Protein AF-A0A944AD25-F1 (afdb_monomer_lite)

pLDDT: mean 87.29, std 12.28, range [40.47, 98.0]

Secondary structure (DSSP, 8-state):
-PPPHHHHHHHHHHHHHHHHHHHHHHHHHHHHSHHHHHHHHHH-----SHHHHHHHHHSSSHHHHHHHHHHHGGGGSHHHHHHHHHHHHHHHHHHHHHHTTTSTTHHHHHHHHHHHHHHHHHH-SSTHHHHHHHHHHHHHHHHHHHS-----------HHHHHHHHHHHHHHHHHHHHH-HHHHHHHHHHHHHHHHHTT-HHHHHHHS-HHHHHH-GGGHHHHHHHHHHTT-HHHHGGGS---SGGGGT-----SHHHHHHHHHHHHHTT-HHHHHHHHHHHHTTSTTS--HHHHHHHHHHHHHTT-HHHHHHHHHHHTTSTTTHHHHHHHHHHHHHHHHHHHHS--------GGGG---S-HHHHHHHHHHH-TT--HHHHHHHHHHHHHTT-HHHHHHHHHHHHTT--GGGS-HHHHHHHTT--

Radius of gyration: 27.48 Å; chains: 1; bounding box: 73×46×86 Å

Structure (mmCIF, N/CA/C/O backbone):
data_AF-A0A944AD25-F1
#
_entry.id   AF-A0A944AD25-F1
#
loop_
_atom_site.group_PDB
_atom_site.id
_atom_site.type_symbol
_atom_site.label_atom_id
_atom_site.label_alt_id
_atom_site.label_comp_id
_atom_site.label_asym_id
_atom_site.label_entity_id
_atom_site.label_seq_id
_atom_site.pdbx_PDB_ins_code
_atom_site.Cartn_x
_atom_site.Cartn_y
_atom_site.Cartn_z
_atom_site.occupancy
_atom_site.B_iso_or_equiv
_atom_site.auth_seq_id
_atom_site.auth_comp_id
_atom_site.auth_asym_id
_atom_site.auth_atom_id
_atom_site.pdbx_PDB_model_num
ATOM 1 N N . MET A 1 1 ? -38.728 -10.913 40.430 1.00 47.03 1 MET A N 1
ATOM 2 C CA . MET A 1 1 ? -39.162 -9.801 39.549 1.00 47.03 1 MET A CA 1
ATOM 3 C C . MET A 1 1 ? -38.620 -10.049 38.146 1.00 47.03 1 MET A C 1
ATOM 5 O O . MET A 1 1 ? -37.417 -9.946 37.949 1.00 47.03 1 MET A O 1
ATOM 9 N N . GLY A 1 2 ? -39.471 -10.463 37.203 1.00 52.91 2 GLY A N 1
ATOM 10 C CA . GLY A 1 2 ? -39.069 -10.683 35.809 1.00 52.91 2 GLY A CA 1
ATOM 11 C C . GLY A 1 2 ? -38.890 -9.356 35.071 1.00 52.91 2 GLY A C 1
ATOM 12 O O . GLY A 1 2 ? -39.699 -8.447 35.250 1.00 52.91 2 GLY A O 1
ATOM 13 N N . LYS A 1 3 ? -37.832 -9.233 34.259 1.00 64.44 3 LYS A N 1
ATOM 14 C CA . LYS A 1 3 ? -37.644 -8.075 33.369 1.00 64.44 3 LYS A CA 1
ATOM 15 C C . LYS A 1 3 ? -38.848 -7.948 32.441 1.00 64.44 3 LYS A C 1
ATOM 17 O O . LYS A 1 3 ? -39.295 -8.934 31.857 1.00 64.44 3 LYS A O 1
ATOM 22 N N . THR A 1 4 ? -39.346 -6.732 32.266 1.00 78.69 4 THR A N 1
ATOM 23 C CA . THR A 1 4 ? -40.435 -6.474 31.315 1.00 78.69 4 THR A CA 1
ATOM 24 C C . THR A 1 4 ? -39.954 -6.709 29.876 1.00 78.69 4 THR A C 1
ATOM 26 O O . THR A 1 4 ? -38.784 -6.493 29.557 1.00 78.69 4 THR A O 1
ATOM 29 N N . ARG A 1 5 ? -40.849 -7.111 28.957 1.00 77.12 5 ARG A N 1
ATOM 30 C CA . ARG A 1 5 ? -40.517 -7.350 27.531 1.00 77.12 5 ARG A CA 1
ATOM 31 C C . ARG A 1 5 ? -39.734 -6.185 26.899 1.00 77.12 5 ARG A C 1
ATOM 33 O O . ARG A 1 5 ? -38.805 -6.413 26.130 1.00 77.12 5 ARG A O 1
ATOM 40 N N . LYS A 1 6 ? -40.061 -4.940 27.271 1.00 73.75 6 LYS A N 1
ATOM 41 C CA . LYS A 1 6 ? -39.359 -3.724 26.819 1.00 73.75 6 LYS A CA 1
ATOM 42 C C . LYS A 1 6 ? -37.903 -3.659 27.300 1.00 73.75 6 LYS A C 1
ATOM 44 O O . LYS A 1 6 ? -37.032 -3.262 26.531 1.00 73.75 6 LYS A O 1
ATOM 49 N N . GLU A 1 7 ? -37.614 -4.075 28.531 1.00 74.19 7 GLU A N 1
ATOM 50 C CA . GLU A 1 7 ? -36.249 -4.106 29.077 1.00 74.19 7 GLU A CA 1
ATOM 51 C C . GLU A 1 7 ? -35.392 -5.196 28.431 1.00 74.19 7 GLU A C 1
ATOM 53 O O . GLU A 1 7 ? -34.200 -4.979 28.202 1.00 74.19 7 GLU A O 1
ATOM 58 N N . ILE A 1 8 ? -35.998 -6.341 28.098 1.00 79.88 8 ILE A N 1
ATOM 59 C CA . ILE A 1 8 ? -35.333 -7.425 27.364 1.00 79.88 8 ILE A CA 1
ATOM 60 C C . ILE A 1 8 ? -34.922 -6.924 25.976 1.00 79.88 8 ILE A C 1
ATOM 62 O O . ILE A 1 8 ? -33.738 -6.973 25.641 1.00 79.88 8 ILE A O 1
ATOM 66 N N . VAL A 1 9 ? -35.855 -6.339 25.217 1.00 81.12 9 VAL A N 1
ATOM 67 C CA . VAL A 1 9 ? -35.577 -5.773 23.885 1.00 81.12 9 VAL A CA 1
ATOM 68 C C . VAL A 1 9 ? -34.518 -4.671 23.961 1.00 81.12 9 VAL A C 1
ATOM 70 O O . VAL A 1 9 ? -33.541 -4.705 23.219 1.00 81.12 9 VAL A O 1
ATOM 73 N N . ALA A 1 10 ? -34.639 -3.731 24.903 1.00 76.12 10 ALA A N 1
ATOM 74 C CA . ALA A 1 10 ? -33.644 -2.674 25.075 1.00 76.12 10 ALA A CA 1
ATOM 75 C C . ALA A 1 10 ? -32.256 -3.226 25.444 1.00 76.12 10 ALA A C 1
ATOM 77 O O . ALA A 1 10 ? -31.242 -2.657 25.049 1.00 76.12 10 ALA A O 1
ATOM 78 N N . SER A 1 11 ? -32.174 -4.328 26.195 1.00 77.69 11 SER A N 1
ATOM 79 C CA . SER A 1 11 ? -30.894 -4.980 26.485 1.00 77.69 11 SER A CA 1
ATOM 80 C C . SER A 1 11 ? -30.285 -5.663 25.258 1.00 77.69 11 SER A C 1
ATOM 82 O O . SER A 1 11 ? -29.087 -5.501 25.032 1.00 77.69 11 SER A O 1
ATOM 84 N N . ALA A 1 12 ? -31.106 -6.321 24.437 1.00 83.69 12 ALA A N 1
ATOM 85 C CA . ALA A 1 12 ? -30.675 -6.961 23.199 1.00 83.69 12 ALA A CA 1
ATOM 86 C C . ALA A 1 12 ? -30.168 -5.933 22.175 1.00 83.69 12 ALA A C 1
ATOM 88 O O . ALA A 1 12 ? -29.076 -6.091 21.638 1.00 83.69 12 ALA A O 1
ATOM 89 N N . VAL A 1 13 ? -30.897 -4.826 21.984 1.00 84.44 13 VAL A N 1
ATOM 90 C CA . VAL A 1 13 ? -30.489 -3.736 21.079 1.00 84.44 13 VAL A CA 1
ATOM 91 C C . VAL A 1 13 ? -29.129 -3.167 21.479 1.00 84.44 13 VAL A C 1
ATOM 93 O O . VAL A 1 13 ? -28.262 -2.985 20.632 1.00 84.44 13 VAL A O 1
ATOM 96 N N . ARG A 1 14 ? -28.887 -2.948 22.778 1.00 82.00 14 ARG A N 1
ATOM 97 C CA . ARG A 1 14 ? -27.585 -2.454 23.255 1.00 82.00 14 ARG A CA 1
ATOM 98 C C . ARG A 1 14 ? -26.448 -3.449 23.023 1.00 82.00 14 ARG A C 1
ATOM 100 O O . ARG A 1 14 ? -25.337 -3.019 22.734 1.00 82.00 14 ARG A O 1
ATOM 107 N N . ALA A 1 15 ? -26.716 -4.747 23.150 1.00 86.44 15 ALA A N 1
ATOM 108 C CA . ALA A 1 15 ? -25.734 -5.793 22.875 1.00 86.44 15 ALA A CA 1
ATOM 109 C C . ALA A 1 15 ? -25.417 -5.927 21.373 1.00 86.44 15 ALA A C 1
ATOM 111 O O . ALA A 1 15 ? -24.318 -6.346 21.022 1.00 86.44 15 ALA A O 1
ATOM 112 N N . ALA A 1 16 ? -26.341 -5.521 20.496 1.00 91.38 16 ALA A N 1
ATOM 113 C CA . ALA A 1 16 ? -26.161 -5.537 19.046 1.00 91.38 16 ALA A CA 1
ATOM 114 C C . ALA A 1 16 ? -25.359 -4.338 18.495 1.00 91.38 16 ALA A C 1
ATOM 116 O O . ALA A 1 16 ? -24.891 -4.397 17.361 1.00 91.38 16 ALA A O 1
ATOM 117 N N . VAL A 1 17 ? -25.149 -3.267 19.276 1.00 93.12 17 VAL A N 1
ATOM 118 C CA . VAL A 1 17 ? -24.411 -2.077 18.804 1.00 93.12 17 VAL A CA 1
ATOM 119 C C . VAL A 1 17 ? -22.947 -2.390 18.446 1.00 93.12 17 VAL A C 1
ATOM 121 O O . VAL A 1 17 ? -22.549 -2.060 17.332 1.00 93.12 17 VAL A O 1
ATOM 124 N N . PRO A 1 18 ? -22.130 -3.049 19.298 1.00 95.56 18 PRO A N 1
ATOM 125 C CA . PRO A 1 18 ? -20.747 -3.371 18.941 1.00 95.56 18 PRO A CA 1
ATOM 126 C C . PRO A 1 18 ? -20.589 -4.214 17.663 1.00 95.56 18 PRO A C 1
ATOM 128 O O . PRO A 1 18 ? -19.790 -3.815 16.819 1.00 95.56 18 PRO A O 1
ATOM 131 N N . PRO A 1 19 ? -21.319 -5.331 17.448 1.00 96.75 19 PRO A N 1
ATOM 132 C CA . PRO A 1 19 ? -21.188 -6.080 16.198 1.00 96.75 19 PRO A CA 1
ATOM 133 C C . PRO A 1 19 ? -21.673 -5.286 14.977 1.00 96.75 19 PRO A C 1
ATOM 135 O O . PRO A 1 19 ? -21.084 -5.425 13.909 1.00 96.75 19 PRO A O 1
ATOM 138 N N . ALA A 1 20 ? -22.673 -4.407 15.120 1.00 96.12 20 ALA A N 1
ATOM 139 C CA . ALA A 1 20 ? -23.079 -3.509 14.038 1.00 96.12 20 ALA A CA 1
ATOM 140 C C . ALA A 1 20 ? -21.976 -2.493 13.680 1.00 96.12 20 ALA A C 1
ATOM 142 O O . ALA A 1 20 ? -21.704 -2.284 12.500 1.00 96.12 20 ALA A O 1
ATOM 143 N N . ILE A 1 21 ? -21.290 -1.924 14.681 1.00 97.00 21 ILE A N 1
ATOM 144 C CA . ILE A 1 21 ? -20.108 -1.071 14.472 1.00 97.00 21 ILE A CA 1
ATOM 145 C C . ILE A 1 21 ? -19.029 -1.840 13.704 1.00 97.00 21 ILE A C 1
ATOM 147 O O . ILE A 1 21 ? -18.525 -1.336 12.703 1.00 97.00 21 ILE A O 1
ATOM 151 N N . VAL A 1 22 ? -18.706 -3.067 14.134 1.00 98.00 22 VAL A N 1
ATOM 152 C CA . VAL A 1 22 ? -17.715 -3.910 13.446 1.00 98.00 22 VAL A CA 1
ATOM 153 C C . VAL A 1 22 ? -18.109 -4.116 11.986 1.00 98.00 22 VAL A C 1
ATOM 155 O O . VAL A 1 22 ? -17.265 -3.928 11.121 1.00 98.00 22 VAL A O 1
ATOM 158 N N . ALA A 1 23 ? -19.370 -4.449 11.701 1.00 97.75 23 ALA A N 1
ATOM 159 C CA . ALA A 1 23 ? -19.839 -4.694 10.339 1.00 97.75 23 ALA A CA 1
ATOM 160 C C . ALA A 1 23 ? -19.738 -3.451 9.435 1.00 97.75 23 ALA A C 1
ATOM 162 O O . ALA A 1 23 ? -19.248 -3.559 8.311 1.00 97.75 23 ALA A O 1
ATOM 163 N N . ILE A 1 24 ? -20.148 -2.274 9.928 1.00 96.88 24 ILE A N 1
ATOM 164 C CA . ILE A 1 24 ? -20.075 -1.012 9.171 1.00 96.88 24 ILE A CA 1
ATOM 165 C C . ILE A 1 24 ? -18.616 -0.643 8.889 1.00 96.88 24 ILE A C 1
ATOM 167 O O . ILE A 1 24 ? -18.249 -0.396 7.739 1.00 96.88 24 ILE A O 1
ATOM 171 N N . VAL A 1 25 ? -17.775 -0.642 9.930 1.00 97.38 25 VAL A N 1
ATOM 172 C CA . VAL A 1 25 ? -16.350 -0.306 9.810 1.00 97.38 25 VAL A CA 1
ATOM 173 C C . VAL A 1 25 ? -15.643 -1.292 8.887 1.00 97.38 25 VAL A C 1
ATOM 175 O O . VAL A 1 25 ? -14.870 -0.869 8.030 1.00 97.38 25 VAL A O 1
ATOM 178 N N . TRP A 1 26 ? -15.929 -2.588 9.025 1.00 97.50 26 TRP A N 1
ATOM 179 C CA . TRP A 1 26 ? -15.372 -3.637 8.179 1.00 97.50 26 TRP A CA 1
ATOM 180 C C . TRP A 1 26 ? -15.710 -3.407 6.707 1.00 97.50 26 TRP A C 1
ATOM 182 O O . TRP A 1 26 ? -14.799 -3.351 5.887 1.00 97.50 26 TRP A O 1
ATOM 192 N N . TYR A 1 27 ? -16.991 -3.212 6.380 1.00 96.62 27 TYR A N 1
ATOM 193 C CA . TYR A 1 27 ? -17.438 -3.022 5.001 1.00 96.62 27 TYR A CA 1
ATOM 194 C C . TYR A 1 27 ? -16.786 -1.793 4.357 1.00 96.62 27 TYR A C 1
ATOM 196 O O . TYR A 1 27 ? -16.184 -1.887 3.288 1.00 96.62 27 TYR A O 1
ATOM 204 N N . VAL A 1 28 ? -16.844 -0.644 5.032 1.00 95.94 28 VAL A N 1
ATOM 205 C CA . VAL A 1 28 ? -16.303 0.609 4.491 1.00 95.94 28 VAL A CA 1
ATOM 206 C C . VAL A 1 28 ? -14.781 0.541 4.376 1.00 95.94 28 VAL A C 1
ATOM 208 O O . VAL A 1 28 ? -14.239 0.885 3.333 1.00 95.94 28 VAL A O 1
ATOM 211 N N . THR A 1 29 ? -14.077 0.036 5.391 1.00 95.50 29 THR A N 1
ATOM 212 C CA . THR A 1 29 ? -12.608 -0.077 5.347 1.00 95.50 29 THR A CA 1
ATOM 213 C C . THR A 1 29 ? -12.161 -1.061 4.261 1.00 95.50 29 THR A C 1
ATOM 215 O O . THR A 1 29 ? -11.197 -0.792 3.554 1.00 95.50 29 THR A O 1
ATOM 218 N N . LEU A 1 30 ? -12.874 -2.176 4.076 1.00 95.94 30 LEU A N 1
ATOM 219 C CA . LEU A 1 30 ? -12.545 -3.172 3.056 1.00 95.94 30 LEU A CA 1
ATOM 220 C C . LEU A 1 30 ? -12.693 -2.633 1.628 1.00 95.94 30 LEU A C 1
ATOM 222 O O . LEU A 1 30 ? -11.895 -2.992 0.765 1.00 95.94 30 LEU A O 1
ATOM 226 N N . HIS A 1 31 ? -13.713 -1.814 1.368 1.00 93.50 31 HIS A N 1
ATOM 227 C CA . HIS A 1 31 ? -14.005 -1.325 0.019 1.00 93.50 31 HIS A CA 1
ATOM 228 C C . HIS A 1 31 ? -13.359 0.024 -0.307 1.00 93.50 31 HIS A C 1
ATOM 230 O O . HIS A 1 31 ? -13.052 0.264 -1.470 1.00 93.50 31 HIS A O 1
ATOM 236 N N . ILE A 1 32 ? -13.145 0.882 0.693 1.00 93.81 32 ILE A N 1
ATOM 237 C CA . ILE A 1 32 ? -12.632 2.248 0.502 1.00 93.81 32 ILE A CA 1
ATOM 238 C C . ILE A 1 32 ? -11.148 2.370 0.870 1.00 93.81 32 ILE A C 1
ATOM 240 O O . ILE A 1 32 ? -10.471 3.229 0.328 1.00 93.81 32 ILE A O 1
ATOM 244 N N . LEU A 1 33 ? -10.629 1.533 1.776 1.00 94.69 33 LEU A N 1
ATOM 245 C CA . LEU A 1 33 ? -9.265 1.641 2.327 1.00 94.69 33 LEU A CA 1
ATOM 246 C C . LEU A 1 33 ? -8.439 0.365 2.119 1.00 94.69 33 LEU A C 1
ATOM 248 O O . LEU A 1 33 ? -7.546 0.037 2.905 1.00 94.69 33 LEU A O 1
ATOM 252 N N . ARG A 1 34 ? -8.755 -0.393 1.069 1.00 95.81 34 ARG A N 1
ATOM 253 C CA . ARG A 1 34 ? -8.136 -1.685 0.762 1.00 95.81 34 ARG A CA 1
ATOM 254 C C . ARG A 1 34 ? -6.621 -1.578 0.593 1.00 95.81 34 ARG A C 1
ATOM 256 O O . ARG A 1 34 ? -5.881 -2.359 1.190 1.00 95.81 34 ARG A O 1
ATOM 263 N N . TYR A 1 35 ? -6.163 -0.659 -0.247 1.00 95.81 35 TYR A N 1
ATOM 264 C CA . TYR A 1 35 ? -4.758 -0.448 -0.570 1.00 95.81 35 TYR A CA 1
ATOM 265 C C . TYR A 1 35 ? -4.024 0.269 0.556 1.00 95.81 35 TYR A C 1
ATOM 267 O O . TYR A 1 35 ? -2.855 -0.027 0.788 1.00 95.81 35 TYR A O 1
ATOM 275 N N . THR A 1 36 ? -4.713 1.105 1.334 1.00 95.69 36 THR A N 1
ATOM 276 C CA . THR A 1 36 ? -4.184 1.634 2.596 1.00 95.69 36 THR A CA 1
ATOM 277 C C . THR A 1 36 ? -3.766 0.511 3.550 1.00 95.69 36 THR A C 1
ATOM 279 O O . THR A 1 36 ? -2.651 0.547 4.070 1.00 95.69 36 THR A O 1
ATOM 282 N N . LEU A 1 37 ? -4.591 -0.529 3.729 1.00 95.88 37 LEU A N 1
ATOM 283 C CA . LEU A 1 37 ? -4.225 -1.687 4.558 1.00 95.88 37 LEU A CA 1
ATOM 284 C C . LEU A 1 37 ? -3.000 -2.429 3.996 1.00 95.88 37 LEU A C 1
ATOM 286 O O . LEU A 1 37 ? -2.062 -2.726 4.737 1.00 95.88 37 LEU A O 1
ATOM 290 N N . LEU A 1 38 ? -2.979 -2.689 2.685 1.00 95.31 38 LEU A N 1
ATOM 291 C CA . LEU A 1 38 ? -1.867 -3.386 2.023 1.00 95.31 38 LEU A CA 1
ATOM 292 C C . LEU A 1 38 ? -0.545 -2.613 2.141 1.00 95.31 38 LEU A C 1
ATOM 294 O O . LEU A 1 38 ? 0.505 -3.203 2.388 1.00 95.31 38 LEU A O 1
ATOM 298 N N . MET A 1 39 ? -0.599 -1.290 2.009 1.00 94.06 39 MET A N 1
ATOM 299 C CA . MET A 1 39 ? 0.564 -0.416 2.147 1.00 94.06 39 MET A CA 1
ATOM 300 C C . MET A 1 39 ? 1.093 -0.368 3.569 1.00 94.06 39 MET A C 1
ATOM 302 O O . MET A 1 39 ? 2.307 -0.382 3.772 1.00 94.06 39 MET A O 1
ATOM 306 N N . GLN A 1 40 ? 0.197 -0.331 4.555 1.00 94.12 40 GLN A N 1
ATOM 307 C CA . GLN A 1 40 ? 0.582 -0.403 5.960 1.00 94.12 40 GLN A CA 1
ATOM 308 C C . GLN A 1 40 ? 1.283 -1.729 6.277 1.00 94.12 40 GLN A C 1
ATOM 310 O O . GLN A 1 40 ? 2.289 -1.714 6.980 1.00 94.12 40 GLN A O 1
ATOM 315 N N . GLU A 1 41 ? 0.823 -2.854 5.714 1.00 95.00 41 GLU A N 1
ATOM 316 C CA . GLU A 1 41 ? 1.534 -4.134 5.846 1.00 95.00 41 GLU A CA 1
ATOM 317 C C . GLU A 1 41 ? 2.923 -4.094 5.216 1.00 95.00 41 GLU A C 1
ATOM 319 O O . GLU A 1 41 ? 3.892 -4.511 5.846 1.00 95.00 41 GLU A O 1
ATOM 324 N N . GLN A 1 42 ? 3.044 -3.547 4.009 1.00 93.19 42 GLN A N 1
ATOM 325 C CA . GLN A 1 42 ? 4.323 -3.497 3.305 1.00 93.19 42 GLN A CA 1
ATOM 326 C C . GLN A 1 42 ? 5.369 -2.631 4.014 1.00 93.19 42 GLN A C 1
ATOM 328 O O . GLN A 1 42 ? 6.555 -2.956 3.958 1.00 93.19 42 GLN A O 1
ATOM 333 N N . LYS A 1 43 ? 4.938 -1.544 4.657 1.00 92.62 43 LYS A N 1
ATOM 334 C CA . LYS A 1 43 ? 5.811 -0.620 5.397 1.00 92.62 43 LYS A CA 1
ATOM 335 C C . LYS A 1 43 ? 6.073 -1.067 6.836 1.00 92.62 43 LYS A C 1
ATOM 337 O O . LYS A 1 43 ? 7.016 -0.587 7.454 1.00 92.62 43 LYS A O 1
ATOM 342 N N . GLY A 1 44 ? 5.243 -1.954 7.380 1.00 92.81 44 GLY A N 1
ATOM 343 C CA . GLY A 1 44 ? 5.418 -2.493 8.723 1.00 92.81 44 GLY A CA 1
ATOM 344 C C . GLY A 1 44 ? 6.450 -3.613 8.792 1.00 92.81 44 GLY A C 1
ATOM 345 O O . GLY A 1 44 ? 6.828 -4.211 7.781 1.00 92.81 44 GLY A O 1
ATOM 346 N N . LEU A 1 45 ? 6.869 -3.924 10.016 1.00 94.44 45 LEU A N 1
ATOM 347 C CA . LEU A 1 45 ? 7.760 -5.035 10.317 1.00 94.44 45 LEU A CA 1
ATOM 348 C C . LEU A 1 45 ? 7.363 -5.667 11.649 1.00 94.44 45 LEU A C 1
ATOM 350 O O . LEU A 1 45 ? 7.234 -4.977 12.649 1.00 94.44 45 LEU A O 1
ATOM 354 N N . PHE A 1 46 ? 7.222 -6.989 11.661 1.00 95.44 46 PHE A N 1
ATOM 355 C CA . PHE A 1 46 ? 7.117 -7.772 12.888 1.00 95.44 46 PHE A CA 1
ATOM 356 C C . PHE A 1 46 ? 7.901 -9.065 12.712 1.00 95.44 46 PHE A C 1
ATOM 358 O O . PHE A 1 46 ? 7.598 -9.845 11.802 1.00 95.44 46 PHE A O 1
ATOM 365 N N . LEU A 1 47 ? 8.886 -9.305 13.574 1.00 95.75 47 LEU A N 1
ATOM 366 C CA . LEU A 1 47 ? 9.735 -10.492 13.524 1.00 95.75 47 LEU A CA 1
ATOM 367 C C . LEU A 1 47 ? 9.700 -11.211 14.870 1.00 95.75 47 LEU A C 1
ATOM 369 O O . LEU A 1 47 ? 9.877 -10.604 15.921 1.00 95.75 47 LEU A O 1
ATOM 373 N N . MET A 1 48 ? 9.524 -12.531 14.853 1.00 95.00 48 MET A N 1
ATOM 374 C CA . MET A 1 48 ? 9.666 -13.358 16.053 1.00 95.00 48 MET A CA 1
ATOM 375 C C . MET A 1 48 ? 11.150 -13.645 16.333 1.00 95.00 48 MET A C 1
ATOM 377 O O . MET A 1 48 ? 11.592 -14.794 16.279 1.00 95.00 48 MET A O 1
ATOM 381 N N . THR A 1 49 ? 11.934 -12.593 16.580 1.00 95.12 49 THR A N 1
ATOM 382 C CA . THR A 1 49 ? 13.371 -12.670 16.890 1.00 95.12 49 THR A CA 1
ATOM 383 C C . THR A 1 49 ? 13.711 -11.860 18.131 1.00 95.12 49 THR A C 1
ATOM 385 O O . THR A 1 49 ? 13.145 -10.797 18.373 1.00 95.12 49 THR A O 1
ATOM 388 N N . THR A 1 50 ? 14.671 -12.350 18.916 1.00 94.69 50 THR A N 1
ATOM 389 C CA . THR A 1 50 ? 15.128 -11.681 20.142 1.00 94.69 50 THR A CA 1
ATOM 390 C C . THR A 1 50 ? 15.661 -10.274 19.871 1.00 94.69 50 THR A C 1
ATOM 392 O O . THR A 1 50 ? 15.407 -9.375 20.668 1.00 94.69 50 THR A O 1
ATOM 395 N N . ASP A 1 51 ? 16.351 -10.071 18.746 1.00 93.12 51 ASP A N 1
ATOM 396 C CA . ASP A 1 51 ? 16.912 -8.767 18.377 1.00 93.12 51 ASP A CA 1
ATOM 397 C C . ASP A 1 51 ? 15.817 -7.733 18.100 1.00 93.12 51 ASP A C 1
ATOM 399 O O . ASP A 1 51 ? 15.877 -6.633 18.643 1.00 93.12 51 ASP A O 1
ATOM 403 N N . TYR A 1 52 ? 14.762 -8.118 17.371 1.00 94.31 52 TYR A N 1
ATOM 404 C CA . TYR A 1 52 ? 13.606 -7.251 17.129 1.00 94.31 52 TYR A CA 1
ATOM 405 C C . TYR A 1 52 ? 12.905 -6.876 18.438 1.00 94.31 52 TYR A C 1
ATOM 407 O O . TYR A 1 52 ? 12.612 -5.707 18.676 1.00 94.31 52 TYR A O 1
ATOM 415 N N . PHE A 1 53 ? 12.679 -7.843 19.337 1.00 95.00 53 PHE A N 1
ATOM 416 C CA . PHE A 1 53 ? 12.111 -7.523 20.648 1.00 95.00 53 PHE A CA 1
ATOM 417 C C . PHE A 1 53 ? 13.019 -6.564 21.426 1.00 95.00 53 PHE A C 1
ATOM 419 O O . PHE A 1 53 ? 12.523 -5.589 21.980 1.00 95.00 53 PHE A O 1
ATOM 426 N N . ARG A 1 54 ? 14.339 -6.790 21.454 1.00 94.69 54 ARG A N 1
ATOM 427 C CA . ARG A 1 54 ? 15.286 -5.906 22.152 1.00 94.69 54 ARG A CA 1
ATOM 428 C C . ARG A 1 54 ? 15.226 -4.474 21.615 1.00 94.69 54 ARG A C 1
ATOM 430 O O . ARG A 1 54 ? 15.199 -3.543 22.415 1.00 94.69 54 ARG A O 1
ATOM 437 N N . GLU A 1 55 ? 15.170 -4.311 20.298 1.00 92.38 55 GLU A N 1
ATOM 438 C CA . GLU A 1 55 ? 15.019 -3.011 19.644 1.00 92.38 55 GLU A CA 1
ATOM 439 C C . GLU A 1 55 ? 13.700 -2.334 20.041 1.00 92.38 55 GLU A C 1
ATOM 441 O O . GLU A 1 55 ? 13.713 -1.221 20.567 1.00 92.38 55 GLU A O 1
ATOM 446 N N . VAL A 1 56 ? 12.566 -3.032 19.923 1.00 93.38 56 VAL A N 1
ATOM 447 C CA . VAL A 1 56 ? 11.250 -2.489 20.302 1.00 93.38 56 VAL A CA 1
ATOM 448 C C . VAL A 1 56 ? 11.201 -2.097 21.783 1.00 93.38 56 VAL A C 1
ATOM 450 O O . VAL A 1 56 ? 10.689 -1.027 22.113 1.00 93.38 56 VAL A O 1
ATOM 453 N N . PHE A 1 57 ? 11.764 -2.919 22.678 1.00 94.50 57 PHE A N 1
ATOM 454 C CA . PHE A 1 57 ? 11.820 -2.645 24.120 1.00 94.50 57 PHE A CA 1
ATOM 455 C C . PHE A 1 57 ? 12.766 -1.501 24.511 1.00 94.50 57 PHE A C 1
ATOM 457 O O . PHE A 1 57 ? 12.638 -0.979 25.617 1.00 94.50 57 PHE A O 1
ATOM 464 N N . SER A 1 58 ? 13.669 -1.082 23.621 1.00 93.06 58 SER A N 1
ATOM 465 C CA . SER A 1 58 ? 14.519 0.098 23.832 1.00 93.06 58 SER A CA 1
ATOM 466 C C . SER A 1 58 ? 13.818 1.430 23.518 1.00 93.06 58 SER A C 1
ATOM 468 O O . SER A 1 58 ? 14.295 2.488 23.926 1.00 93.06 58 SER A O 1
ATOM 470 N N . GLY A 1 59 ? 12.677 1.390 22.820 1.00 90.06 59 GLY A N 1
ATOM 471 C CA . GLY A 1 59 ? 11.892 2.570 22.454 1.00 90.06 59 GLY A CA 1
ATOM 472 C C . GLY A 1 59 ? 10.962 3.089 23.561 1.00 90.06 59 GLY A C 1
ATOM 473 O O . GLY A 1 59 ? 10.769 2.466 24.602 1.00 90.06 59 GLY A O 1
ATOM 474 N N . SER A 1 60 ? 10.325 4.243 23.322 1.00 86.69 60 SER A N 1
ATOM 475 C CA . SER A 1 60 ? 9.495 4.937 24.328 1.00 86.69 60 SER A CA 1
ATOM 476 C C . SER A 1 60 ? 8.151 4.264 24.644 1.00 86.69 60 SER A C 1
ATOM 478 O O . SER A 1 60 ? 7.633 4.436 25.744 1.00 86.69 60 SER A O 1
ATOM 480 N N . TRP A 1 61 ? 7.571 3.513 23.701 1.00 87.31 61 TRP A N 1
ATOM 481 C CA . TRP A 1 61 ? 6.252 2.879 23.855 1.00 87.31 61 TRP A CA 1
ATOM 482 C C . TRP A 1 61 ? 6.268 1.409 23.406 1.00 87.31 61 TRP A C 1
ATOM 484 O O . TRP A 1 61 ? 5.593 1.026 22.451 1.00 87.31 61 TRP A O 1
ATOM 494 N N . PRO A 1 62 ? 7.042 0.550 24.086 1.00 92.19 62 PRO A N 1
ATOM 495 C CA . PRO A 1 62 ? 7.394 -0.765 23.558 1.00 92.19 62 PRO A CA 1
ATOM 496 C C . PRO A 1 62 ? 6.184 -1.691 23.402 1.00 92.19 62 PRO A C 1
ATOM 498 O O . PRO A 1 62 ? 6.058 -2.405 22.412 1.00 92.19 62 PRO A O 1
ATOM 501 N N . VAL A 1 63 ? 5.238 -1.640 24.346 1.00 92.06 63 VAL A N 1
ATOM 502 C CA . VAL A 1 63 ? 4.045 -2.498 24.323 1.00 92.06 63 VAL A CA 1
ATOM 503 C C . VAL A 1 63 ? 3.079 -2.098 23.204 1.00 92.06 63 VAL A C 1
ATOM 505 O O . VAL A 1 63 ? 2.540 -2.977 22.532 1.00 92.06 63 VAL A O 1
ATOM 508 N N . THR A 1 64 ? 2.853 -0.799 22.969 1.00 92.31 64 THR A N 1
ATOM 509 C CA . THR A 1 64 ? 1.948 -0.355 21.891 1.00 92.31 64 THR A CA 1
ATOM 510 C C . THR A 1 64 ? 2.539 -0.647 20.526 1.00 92.31 64 THR A C 1
ATOM 512 O O . THR A 1 64 ? 1.811 -1.154 19.676 1.00 92.31 64 THR A O 1
ATOM 515 N N . THR A 1 65 ? 3.839 -0.393 20.342 1.00 92.81 65 THR A N 1
ATOM 516 C CA . THR A 1 65 ? 4.562 -0.710 19.105 1.00 92.81 65 THR A CA 1
ATOM 517 C C . THR A 1 65 ? 4.517 -2.204 18.822 1.00 92.81 65 THR A C 1
ATOM 519 O O . THR A 1 65 ? 4.156 -2.614 17.724 1.00 92.81 65 THR A O 1
ATOM 522 N N . LEU A 1 66 ? 4.772 -3.040 19.832 1.00 94.56 66 LEU A N 1
ATOM 523 C CA . LEU A 1 66 ? 4.737 -4.486 19.653 1.00 94.56 66 LEU A CA 1
ATOM 524 C C . LEU A 1 66 ? 3.348 -4.988 19.237 1.00 94.56 66 LEU A C 1
ATOM 526 O O . LEU A 1 66 ? 3.228 -5.817 18.335 1.00 94.56 66 LEU A O 1
ATOM 530 N N . ILE A 1 67 ? 2.290 -4.481 19.880 1.00 94.06 67 ILE A N 1
ATOM 531 C CA . ILE A 1 67 ? 0.910 -4.840 19.533 1.00 94.06 67 ILE A CA 1
ATOM 532 C C . ILE A 1 67 ? 0.568 -4.336 18.128 1.00 94.06 67 ILE A C 1
ATOM 534 O O . ILE A 1 67 ? -0.030 -5.083 17.356 1.00 94.06 67 ILE A O 1
ATOM 538 N N . SER A 1 68 ? 0.928 -3.098 17.776 1.00 93.50 68 SER A N 1
ATOM 539 C CA . SER A 1 68 ? 0.628 -2.563 16.447 1.00 93.50 68 SER A CA 1
ATOM 540 C C . SER A 1 68 ? 1.337 -3.342 15.352 1.00 93.50 68 SER A C 1
ATOM 542 O O . SER A 1 68 ? 0.681 -3.755 14.401 1.00 93.50 68 SER A O 1
ATOM 544 N N . ASP A 1 69 ? 2.628 -3.615 15.513 1.00 93.75 69 ASP A N 1
ATOM 545 C CA . ASP A 1 69 ? 3.432 -4.337 14.529 1.00 93.75 69 ASP A CA 1
ATOM 546 C C . ASP A 1 69 ? 2.931 -5.779 14.370 1.00 93.75 69 ASP A C 1
ATOM 548 O O . ASP A 1 69 ? 2.762 -6.275 13.251 1.00 93.75 69 ASP A O 1
ATOM 552 N N . PHE A 1 70 ? 2.563 -6.427 15.482 1.00 94.81 70 PHE A N 1
ATOM 553 C CA . PHE A 1 70 ? 1.907 -7.731 15.442 1.00 94.81 70 PHE A CA 1
ATOM 554 C C . PHE A 1 70 ? 0.575 -7.691 14.681 1.00 94.81 70 PHE A C 1
A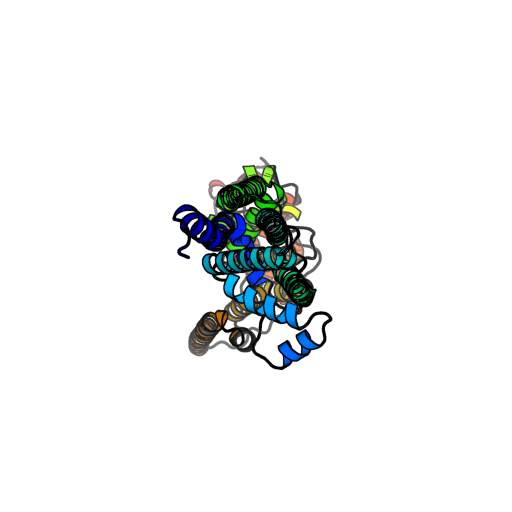TOM 556 O O . PHE A 1 70 ? 0.268 -8.635 13.959 1.00 94.81 70 PHE A O 1
ATOM 563 N N . LEU A 1 71 ? -0.236 -6.638 14.818 1.00 94.69 71 LEU A N 1
ATOM 564 C CA . LEU A 1 71 ? -1.518 -6.527 14.111 1.00 94.69 71 LEU A CA 1
ATOM 565 C C . LEU A 1 71 ? -1.343 -6.206 12.618 1.00 94.69 71 LEU A C 1
ATOM 567 O O . LEU A 1 71 ? -2.108 -6.713 11.794 1.00 94.69 71 LEU A O 1
ATOM 571 N N . VAL A 1 72 ? -0.325 -5.420 12.258 1.00 94.00 72 VAL A N 1
ATOM 572 C CA . VAL A 1 72 ? -0.032 -5.013 10.872 1.00 94.00 72 VAL A CA 1
ATOM 573 C C . VAL A 1 72 ? 0.176 -6.211 9.948 1.00 94.00 72 VAL A C 1
ATOM 575 O O . VAL A 1 72 ? -0.298 -6.191 8.816 1.00 94.00 72 VAL A O 1
ATOM 578 N N . GLN A 1 73 ? 0.820 -7.290 10.407 1.00 93.56 73 GLN A N 1
ATOM 579 C CA . GLN A 1 73 ? 1.104 -8.453 9.546 1.00 93.56 73 GLN A CA 1
ATOM 580 C C . GLN A 1 73 ? -0.169 -9.082 8.933 1.00 93.56 73 GLN A C 1
ATOM 582 O O . GLN A 1 73 ? -0.133 -9.696 7.863 1.00 93.56 73 GLN A O 1
ATOM 587 N N . PHE A 1 74 ? -1.316 -8.927 9.605 1.00 95.12 74 PHE A N 1
ATOM 588 C CA . PHE A 1 74 ? -2.607 -9.450 9.160 1.00 95.12 74 PHE A CA 1
ATOM 589 C C . PHE A 1 74 ? -3.245 -8.598 8.054 1.00 95.12 74 PHE A C 1
ATOM 591 O O . PHE A 1 74 ? -4.163 -9.068 7.381 1.00 95.12 74 PHE A O 1
ATOM 598 N N . TYR A 1 75 ? -2.759 -7.371 7.836 1.00 95.19 75 TYR A N 1
ATOM 599 C CA . TYR A 1 75 ? -3.291 -6.445 6.832 1.00 95.19 75 TYR A CA 1
ATOM 600 C C . TYR A 1 75 ? -2.915 -6.867 5.403 1.00 95.19 75 TYR A C 1
ATOM 602 O O . TYR A 1 75 ? -3.551 -6.425 4.449 1.00 95.19 75 TYR A O 1
ATOM 610 N N . SER A 1 76 ? -1.986 -7.824 5.261 1.00 93.31 76 SER A N 1
ATOM 611 C CA . SER A 1 76 ? -1.722 -8.562 4.015 1.00 93.31 76 SER A CA 1
ATOM 612 C C . SER A 1 76 ? -2.997 -9.155 3.400 1.00 93.31 76 SER A C 1
ATOM 614 O O . SER A 1 76 ? -3.099 -9.288 2.182 1.00 93.31 76 SER A O 1
ATOM 616 N N . LYS A 1 77 ? -3.998 -9.481 4.233 1.00 95.25 77 LYS A N 1
ATOM 617 C CA . LYS A 1 77 ? -5.358 -9.831 3.813 1.00 95.25 77 LYS A CA 1
ATOM 618 C C . LYS A 1 77 ? -6.308 -8.679 4.168 1.00 95.25 77 LYS A C 1
ATOM 620 O O . LYS A 1 77 ? -6.688 -8.565 5.337 1.00 95.25 77 LYS A O 1
ATOM 625 N N . PRO A 1 78 ? -6.774 -7.875 3.192 1.00 95.25 78 PRO A N 1
ATOM 626 C CA . PRO A 1 78 ? -7.584 -6.685 3.474 1.00 95.25 78 PRO A CA 1
ATOM 627 C C . PRO A 1 78 ? -8.854 -6.957 4.286 1.00 95.25 78 PRO A C 1
ATOM 629 O O . PRO A 1 78 ? -9.215 -6.168 5.154 1.00 95.25 78 PRO A O 1
ATOM 632 N N . SER A 1 79 ? -9.509 -8.104 4.074 1.00 96.38 79 SER A N 1
ATOM 633 C CA . SER A 1 79 ? -10.699 -8.499 4.840 1.00 96.38 79 SER A CA 1
ATOM 634 C C . SER A 1 79 ? -10.413 -8.698 6.328 1.00 96.38 79 SER A C 1
ATOM 636 O O . SER A 1 79 ? -11.254 -8.363 7.162 1.00 96.38 79 SER A O 1
ATOM 638 N N . LEU A 1 80 ? -9.229 -9.215 6.667 1.00 95.75 80 LEU A N 1
ATOM 639 C CA . LEU A 1 80 ? -8.799 -9.422 8.044 1.00 95.75 80 LEU A CA 1
ATOM 640 C C . LEU A 1 80 ? -8.318 -8.114 8.677 1.00 95.75 80 LEU A C 1
ATOM 642 O O . LEU A 1 80 ? -8.686 -7.829 9.813 1.00 95.75 80 LEU A O 1
ATOM 646 N N . GLY A 1 81 ? -7.574 -7.289 7.933 1.00 95.38 81 GLY A N 1
ATOM 647 C CA . GLY A 1 81 ? -7.180 -5.948 8.379 1.00 95.38 81 GLY A CA 1
ATOM 648 C C . GLY A 1 81 ? -8.389 -5.070 8.713 1.00 95.38 81 GLY A C 1
ATOM 649 O O . GLY A 1 81 ? -8.479 -4.535 9.817 1.00 95.38 81 GLY A O 1
ATOM 650 N N . ALA A 1 82 ? -9.385 -5.024 7.824 1.00 96.69 82 ALA A N 1
ATOM 651 C CA . ALA A 1 82 ? -10.637 -4.305 8.058 1.00 96.69 82 ALA A CA 1
ATOM 652 C C . ALA A 1 82 ? -11.395 -4.827 9.293 1.00 96.69 82 ALA A C 1
ATOM 654 O O . ALA A 1 82 ? -12.003 -4.047 10.030 1.00 96.69 82 ALA A O 1
ATOM 655 N N . LEU A 1 83 ? -11.338 -6.141 9.555 1.00 97.50 83 LEU A N 1
ATOM 656 C CA . LEU A 1 83 ? -11.997 -6.749 10.714 1.00 97.50 83 LEU A CA 1
ATOM 657 C C . LEU A 1 83 ? -11.296 -6.335 12.007 1.00 97.50 83 LEU A C 1
ATOM 659 O O . LEU A 1 83 ? -11.963 -5.955 12.967 1.00 97.50 83 LEU A O 1
ATOM 663 N N . LEU A 1 84 ? -9.962 -6.359 12.022 1.00 96.50 84 LEU A N 1
ATOM 664 C CA . LEU A 1 84 ? -9.165 -5.891 13.154 1.00 96.50 84 LEU A CA 1
ATOM 665 C C . LEU A 1 84 ? -9.434 -4.410 13.448 1.00 96.50 84 LEU A C 1
ATOM 667 O O . LEU A 1 84 ? -9.648 -4.061 14.608 1.00 96.50 84 LEU A O 1
ATOM 671 N N . THR A 1 85 ? -9.524 -3.560 12.422 1.00 96.06 85 THR A N 1
ATOM 672 C CA . THR A 1 85 ? -9.907 -2.148 12.586 1.00 96.06 85 THR A CA 1
ATOM 673 C C . THR A 1 85 ? -11.306 -2.011 13.192 1.00 96.06 85 THR A C 1
ATOM 675 O O . THR A 1 85 ? -11.481 -1.283 14.170 1.00 96.06 85 THR A O 1
ATOM 678 N N . GLY A 1 86 ? -12.294 -2.765 12.694 1.00 97.06 86 GLY A N 1
ATOM 679 C CA . GLY A 1 86 ? -13.642 -2.797 13.271 1.00 97.06 86 GLY A CA 1
ATOM 680 C C . GLY A 1 86 ? -13.656 -3.234 14.738 1.00 97.06 86 GLY A C 1
ATOM 681 O O . GLY A 1 86 ? -14.336 -2.618 15.561 1.00 97.06 86 GLY A O 1
ATOM 682 N N . LEU A 1 87 ? -12.864 -4.250 15.093 1.00 97.06 87 LEU A N 1
ATOM 683 C CA . LEU A 1 87 ? -12.723 -4.724 16.471 1.00 97.06 87 LEU A CA 1
ATOM 684 C C . LEU A 1 87 ? -12.072 -3.677 17.381 1.00 97.06 87 LEU A C 1
ATOM 686 O O . LEU A 1 87 ? -12.555 -3.484 18.496 1.00 97.06 87 LEU A O 1
ATOM 690 N N . ILE A 1 88 ? -11.029 -2.977 16.923 1.00 96.69 88 ILE A N 1
ATOM 691 C CA . ILE A 1 88 ? -10.395 -1.885 17.681 1.00 96.69 88 ILE A CA 1
ATOM 692 C C . ILE A 1 88 ? -11.422 -0.786 17.964 1.00 96.69 88 ILE A C 1
ATOM 694 O O . ILE A 1 88 ? -11.624 -0.419 19.122 1.00 96.69 88 ILE A O 1
ATOM 698 N N . VAL A 1 89 ? -12.135 -0.319 16.936 1.00 97.56 89 VAL A N 1
ATOM 699 C CA . VAL A 1 89 ? -13.148 0.740 17.067 1.00 97.56 89 VAL A CA 1
ATOM 700 C C . VAL A 1 89 ? -14.284 0.316 18.007 1.00 97.56 89 VAL A C 1
ATOM 702 O O . VAL A 1 89 ? -14.674 1.071 18.900 1.00 97.56 89 VAL A O 1
ATOM 705 N N . ALA A 1 90 ? -14.780 -0.918 17.882 1.00 97.38 90 ALA A N 1
ATOM 706 C CA . ALA A 1 90 ? -15.814 -1.450 18.769 1.00 97.38 90 ALA A CA 1
ATOM 707 C C . ALA A 1 90 ? -15.323 -1.629 20.217 1.00 97.38 90 ALA A C 1
ATOM 709 O O . ALA A 1 90 ? -16.089 -1.431 21.164 1.00 97.38 90 ALA A O 1
ATOM 710 N N . LYS A 1 91 ? -14.048 -1.976 20.429 1.00 96.62 91 LYS A N 1
ATOM 711 C CA . LYS A 1 91 ? -13.461 -2.043 21.774 1.00 96.62 91 LYS A CA 1
ATOM 712 C C . LYS A 1 91 ? -13.318 -0.657 22.388 1.00 96.62 91 LYS A C 1
ATOM 714 O O . LYS A 1 91 ? -13.703 -0.496 23.544 1.00 96.62 91 LYS A O 1
ATOM 719 N N . VAL A 1 92 ? -12.883 0.344 21.624 1.00 96.75 92 VAL A N 1
ATOM 720 C CA . VAL A 1 92 ? -12.856 1.743 22.081 1.00 96.75 92 VAL A CA 1
ATOM 721 C C . VAL A 1 92 ? -14.259 2.220 22.465 1.00 96.75 92 VAL A C 1
ATOM 723 O O . VAL A 1 92 ? -14.427 2.777 23.549 1.00 96.75 92 VAL A O 1
ATOM 726 N N . TYR A 1 93 ? -15.290 1.911 21.667 1.00 96.50 93 TYR A N 1
ATOM 727 C CA . TYR A 1 93 ? -16.691 2.191 22.020 1.00 96.50 93 TYR A CA 1
ATOM 728 C C . TYR A 1 93 ? -17.063 1.647 23.411 1.00 96.50 93 TYR A C 1
ATOM 730 O O . TYR A 1 93 ? -17.624 2.369 24.243 1.00 96.50 93 TYR A O 1
ATOM 738 N N . LEU A 1 94 ? -16.732 0.380 23.688 1.00 94.94 94 LEU A N 1
ATOM 739 C CA . LEU A 1 94 ? -17.022 -0.265 24.972 1.00 94.94 94 LEU A CA 1
ATOM 740 C C . LEU A 1 94 ? -16.227 0.353 26.133 1.00 94.94 94 LEU A C 1
ATOM 742 O O . LEU A 1 94 ? -16.786 0.542 27.218 1.00 94.94 94 LEU A O 1
ATOM 746 N N . MET A 1 95 ? -14.956 0.703 25.912 1.00 94.44 95 MET A N 1
ATOM 747 C CA . MET A 1 95 ? -14.120 1.357 26.925 1.00 94.44 95 MET A CA 1
ATOM 748 C C . MET A 1 95 ? -14.664 2.742 27.273 1.00 94.44 95 MET A C 1
ATOM 750 O O . MET A 1 95 ? -14.876 3.036 28.447 1.00 94.44 95 MET A O 1
ATOM 754 N N . VAL A 1 96 ? -15.024 3.555 26.279 1.00 94.12 96 VAL A N 1
ATOM 755 C CA . VAL A 1 96 ? -15.615 4.881 26.515 1.00 94.12 96 VAL A CA 1
ATOM 756 C C . VAL A 1 96 ? -16.980 4.774 27.205 1.00 94.12 96 VAL A C 1
ATOM 758 O O . VAL A 1 96 ? -17.246 5.506 28.158 1.00 94.12 96 VAL A O 1
ATOM 761 N N . CYS A 1 97 ? -17.823 3.803 26.835 1.00 91.12 97 CYS A N 1
ATOM 762 C CA . CYS A 1 97 ? -19.069 3.533 27.567 1.00 91.12 97 CYS A CA 1
ATOM 763 C C . CYS A 1 97 ? -18.829 3.172 29.045 1.00 91.12 97 CYS A C 1
ATOM 765 O O . CYS A 1 97 ? -19.679 3.460 29.893 1.00 91.12 97 CYS A O 1
ATOM 767 N N . THR A 1 98 ? -17.699 2.526 29.348 1.00 89.56 98 THR A N 1
ATOM 768 C CA . THR A 1 98 ? -17.294 2.150 30.710 1.00 89.56 98 THR A CA 1
ATOM 769 C C . THR A 1 98 ? -16.784 3.360 31.487 1.00 89.56 98 THR A C 1
ATOM 771 O O . THR A 1 98 ? -17.199 3.556 32.628 1.00 89.56 98 THR A O 1
ATOM 774 N N . ILE A 1 99 ? -15.977 4.219 30.855 1.00 89.88 99 ILE A N 1
ATOM 775 C CA . ILE A 1 99 ? -15.513 5.492 31.432 1.00 89.88 99 ILE A CA 1
ATOM 776 C C . ILE A 1 99 ? -16.712 6.330 31.883 1.00 89.88 99 ILE A C 1
ATOM 778 O O . ILE A 1 99 ? -16.777 6.761 33.033 1.00 89.88 99 ILE A O 1
ATOM 782 N N . PHE A 1 100 ? -17.707 6.472 31.007 1.00 87.88 100 PHE A N 1
ATOM 783 C CA . PHE A 1 100 ? -18.917 7.259 31.237 1.00 87.88 100 PHE A CA 1
ATOM 784 C C . PHE A 1 100 ? -20.074 6.436 31.829 1.00 87.88 100 PHE A C 1
ATOM 786 O O . PHE A 1 100 ? -21.244 6.761 31.640 1.00 87.88 100 PHE A O 1
ATOM 793 N N . ARG A 1 101 ? -19.792 5.367 32.589 1.00 81.56 101 ARG A N 1
ATOM 794 C CA . ARG A 1 101 ? -20.836 4.490 33.163 1.00 81.56 101 ARG A CA 1
ATOM 795 C C . ARG A 1 101 ? -21.836 5.201 34.085 1.00 81.56 101 ARG A C 1
ATOM 797 O O . ARG A 1 101 ? -22.914 4.660 34.326 1.00 81.56 101 ARG A O 1
ATOM 804 N N . PHE A 1 102 ? -21.480 6.378 34.598 1.00 77.75 102 PHE A N 1
ATOM 805 C CA . PHE A 1 102 ? -22.294 7.173 35.519 1.00 77.75 102 PHE A CA 1
ATOM 806 C C . PHE A 1 102 ? -23.285 8.112 34.824 1.00 77.75 102 PHE A C 1
ATOM 808 O O . PHE A 1 102 ? -24.208 8.595 35.476 1.00 77.75 102 PHE A O 1
ATOM 815 N N . THR A 1 103 ? -23.124 8.366 33.523 1.00 80.00 103 THR A N 1
ATOM 816 C CA . THR A 1 103 ? -24.003 9.251 32.753 1.00 80.00 103 THR A CA 1
ATOM 817 C C . THR A 1 103 ? -25.083 8.480 32.005 1.00 80.00 103 THR A C 1
ATOM 819 O O . THR A 1 103 ? -24.895 7.363 31.519 1.00 80.00 103 THR A O 1
ATOM 822 N N . SER A 1 104 ? -26.244 9.121 31.857 1.00 78.88 104 SER A N 1
ATOM 823 C CA . SER A 1 104 ? -27.396 8.529 31.166 1.00 78.88 104 SER A CA 1
ATOM 824 C C . SER A 1 104 ? -27.188 8.401 29.648 1.00 78.88 104 SER A C 1
ATOM 826 O O . SER A 1 104 ? -27.831 7.561 29.030 1.00 78.88 104 SER A O 1
ATOM 828 N N . PHE A 1 105 ? -26.260 9.164 29.052 1.00 83.62 105 PHE A N 1
ATOM 829 C CA . PHE A 1 105 ? -25.974 9.204 27.604 1.00 83.62 105 PHE A CA 1
ATOM 830 C C . PHE A 1 105 ? -24.700 8.447 27.192 1.00 83.62 105 PHE A C 1
ATOM 832 O O . PHE A 1 105 ? -24.140 8.704 26.125 1.00 83.62 105 PHE A O 1
ATOM 839 N N . ARG A 1 106 ? -24.222 7.506 28.019 1.00 86.69 106 ARG A N 1
ATOM 840 C CA . ARG A 1 106 ? -22.936 6.811 27.815 1.00 86.69 106 ARG A CA 1
ATOM 841 C C . ARG A 1 106 ? -22.757 6.192 26.425 1.00 86.69 106 ARG A C 1
ATOM 843 O O . ARG A 1 106 ? -21.643 6.175 25.920 1.00 86.69 106 ARG A O 1
ATOM 850 N N . GLN A 1 107 ? -23.834 5.701 25.801 1.00 89.00 107 GLN A N 1
ATOM 851 C CA . GLN A 1 107 ? -23.744 5.087 24.474 1.00 89.00 107 GLN A CA 1
ATOM 852 C C . GLN A 1 107 ? -23.468 6.115 23.384 1.00 89.00 107 GLN A C 1
ATOM 854 O O . GLN A 1 107 ? -22.702 5.820 22.478 1.00 89.00 107 GLN A O 1
ATOM 859 N N . ILE A 1 108 ? -24.053 7.311 23.483 1.00 91.69 108 ILE A N 1
ATOM 860 C CA . ILE A 1 108 ? -23.812 8.393 22.524 1.00 91.69 108 ILE A CA 1
ATOM 861 C C . ILE A 1 108 ? -22.367 8.871 22.658 1.00 91.69 108 ILE A C 1
ATOM 863 O O . ILE A 1 108 ? -21.659 8.940 21.661 1.00 91.69 108 ILE A O 1
ATOM 867 N N . VAL A 1 109 ? -21.901 9.113 23.889 1.00 92.19 109 VAL A N 1
ATOM 868 C CA . VAL A 1 109 ? -20.509 9.527 24.147 1.00 92.19 109 VAL A CA 1
ATOM 869 C C . VAL A 1 109 ? -19.521 8.462 23.658 1.00 92.19 109 VAL A C 1
ATOM 871 O O . VAL A 1 109 ? -18.546 8.787 22.985 1.00 92.19 109 VAL A O 1
ATOM 874 N N . GLY A 1 110 ? -19.810 7.182 23.917 1.00 93.25 110 GLY A N 1
ATOM 875 C CA . GLY A 1 110 ? -19.042 6.064 23.368 1.00 93.25 110 GLY A CA 1
ATOM 876 C C . GLY A 1 110 ? -19.049 6.024 21.842 1.00 93.25 110 GLY A C 1
ATOM 877 O O . GLY A 1 110 ? -18.005 5.799 21.235 1.00 93.25 110 GLY A O 1
ATOM 878 N N . GLY A 1 111 ? -20.205 6.274 21.222 1.00 94.69 111 GLY A N 1
ATOM 879 C CA . GLY A 1 111 ? -20.361 6.344 19.770 1.00 94.69 111 GLY A CA 1
ATOM 880 C C . GLY A 1 111 ? -19.522 7.454 19.147 1.00 94.69 111 GLY A C 1
ATOM 881 O O . GLY A 1 111 ? -18.804 7.190 18.191 1.00 94.69 111 GLY A O 1
ATOM 882 N N . ILE A 1 112 ? -19.542 8.656 19.732 1.00 95.56 112 ILE A N 1
ATOM 883 C CA . ILE A 1 112 ? -18.724 9.795 19.292 1.00 95.56 112 ILE A CA 1
ATOM 884 C C . ILE A 1 112 ? -17.232 9.455 19.399 1.00 95.56 112 ILE A C 1
ATOM 886 O O . ILE A 1 112 ? -16.501 9.607 18.424 1.00 95.56 112 ILE A O 1
ATOM 890 N N . GLY A 1 113 ? -16.778 8.944 20.550 1.00 95.19 113 GLY A N 1
ATOM 891 C CA . GLY A 1 113 ? -15.371 8.578 20.745 1.00 95.19 113 GLY A CA 1
ATOM 892 C C . GLY A 1 113 ? -14.887 7.516 19.751 1.00 95.19 113 GLY A C 1
ATOM 893 O O . GLY A 1 113 ? -13.806 7.640 19.176 1.00 95.19 113 GLY A O 1
ATOM 894 N N . ALA A 1 114 ? -15.708 6.497 19.492 1.00 96.62 114 ALA A N 1
ATOM 895 C CA . ALA A 1 114 ? -15.389 5.446 18.531 1.00 96.62 114 ALA A CA 1
ATOM 896 C C . ALA A 1 114 ? -15.421 5.941 17.073 1.00 96.62 114 ALA A C 1
ATOM 898 O O . ALA A 1 114 ? -14.538 5.585 16.297 1.00 96.62 114 ALA A O 1
ATOM 899 N N . ALA A 1 115 ? -16.376 6.800 16.711 1.00 96.88 115 ALA A N 1
ATOM 900 C CA . ALA A 1 115 ? -16.453 7.420 15.389 1.00 96.88 115 ALA A CA 1
ATOM 901 C C . ALA A 1 115 ? -15.223 8.297 15.095 1.00 96.88 115 ALA A C 1
ATOM 903 O O . ALA A 1 115 ? -14.598 8.151 14.046 1.00 96.88 115 ALA A O 1
ATOM 904 N N . LEU A 1 116 ? -14.815 9.141 16.050 1.00 96.06 116 LEU A N 1
ATOM 905 C CA . LEU A 1 116 ? -13.594 9.948 15.937 1.00 96.06 116 LEU A CA 1
ATOM 906 C C . LEU A 1 116 ? -12.341 9.072 15.830 1.00 96.06 116 LEU A C 1
ATOM 908 O O . LEU A 1 116 ? -11.462 9.352 15.020 1.00 96.06 116 LEU A O 1
ATOM 912 N N . THR A 1 117 ? -12.282 7.980 16.598 1.00 95.88 117 THR A N 1
ATOM 913 C CA . THR A 1 117 ? -11.184 7.005 16.507 1.00 95.88 117 THR A CA 1
ATOM 914 C C . THR A 1 117 ? -11.116 6.374 15.122 1.00 95.88 117 THR A C 1
ATOM 916 O O . THR A 1 117 ? -10.033 6.237 14.562 1.00 95.88 117 THR A O 1
ATOM 919 N N . TRP A 1 118 ? -12.261 6.007 14.546 1.00 96.56 118 TRP A N 1
ATOM 920 C CA . TRP A 1 118 ? -12.299 5.423 13.212 1.00 96.56 118 TRP A CA 1
ATOM 921 C C . TRP A 1 118 ? -11.807 6.404 12.144 1.00 96.56 118 TRP A C 1
ATOM 923 O O . TRP A 1 118 ? -10.958 6.037 11.333 1.00 96.56 118 TRP A O 1
ATOM 933 N N . ILE A 1 119 ? -12.259 7.660 12.198 1.00 95.19 119 ILE A N 1
ATOM 934 C CA . ILE A 1 119 ? -11.788 8.718 11.295 1.00 95.19 119 ILE A CA 1
ATOM 935 C C . ILE A 1 119 ? -10.276 8.926 11.453 1.00 95.19 119 ILE A C 1
ATOM 937 O O . ILE A 1 119 ? -9.564 9.005 10.453 1.00 95.19 119 ILE A O 1
ATOM 941 N N . ALA A 1 120 ? -9.762 8.948 12.686 1.00 95.25 120 ALA A N 1
ATOM 942 C CA . ALA A 1 120 ? -8.331 9.079 12.945 1.00 95.25 120 ALA A CA 1
ATOM 943 C C . ALA A 1 120 ? -7.521 7.901 12.374 1.00 95.25 120 ALA A C 1
ATOM 945 O O . ALA A 1 120 ? -6.481 8.122 11.757 1.00 95.25 120 ALA A O 1
ATOM 946 N N . ILE A 1 121 ? -8.002 6.660 12.527 1.00 94.50 121 ILE A N 1
ATOM 947 C CA . ILE A 1 121 ? -7.356 5.472 11.944 1.00 94.50 121 ILE A CA 1
ATOM 948 C C . ILE A 1 121 ? -7.355 5.545 10.412 1.00 94.50 121 ILE A C 1
ATOM 950 O O . ILE A 1 121 ? -6.339 5.226 9.804 1.00 94.50 121 ILE A O 1
ATOM 954 N N . ALA A 1 122 ? -8.455 5.982 9.792 1.00 93.81 122 ALA A N 1
ATOM 955 C CA . ALA A 1 122 ? -8.557 6.092 8.336 1.00 93.81 122 ALA A CA 1
ATOM 956 C C . ALA A 1 122 ? -7.534 7.079 7.744 1.00 93.81 122 ALA A C 1
ATOM 958 O O . ALA A 1 122 ? -6.963 6.823 6.686 1.00 93.81 122 ALA A O 1
ATOM 959 N N . HIS A 1 123 ? -7.258 8.180 8.446 1.00 92.25 123 HIS A N 1
ATOM 960 C CA . HIS A 1 123 ? -6.273 9.175 8.014 1.00 92.25 123 HIS A CA 1
ATOM 961 C C . HIS A 1 123 ? -4.832 8.789 8.362 1.00 92.25 123 HIS A C 1
ATOM 963 O O . HIS A 1 123 ? -3.892 9.235 7.698 1.00 92.25 123 HIS A O 1
ATOM 969 N N . ALA A 1 124 ? -4.641 7.952 9.381 1.00 89.88 124 ALA A N 1
ATOM 970 C CA . ALA A 1 124 ? -3.322 7.556 9.837 1.00 89.88 124 ALA A CA 1
ATOM 971 C C . ALA A 1 124 ? -2.548 6.764 8.769 1.00 89.88 124 ALA A C 1
ATOM 973 O O . ALA A 1 124 ? -3.086 5.959 8.008 1.00 89.88 124 ALA A O 1
ATOM 974 N N . ASN A 1 125 ? -1.233 6.972 8.743 1.00 81.25 125 ASN A N 1
ATOM 975 C CA . ASN A 1 125 ? -0.319 6.198 7.899 1.00 81.25 125 ASN A CA 1
ATOM 976 C C . ASN A 1 125 ? 0.099 4.872 8.545 1.00 81.25 125 ASN A C 1
ATOM 978 O O . ASN A 1 125 ? 0.703 4.041 7.876 1.00 81.25 125 ASN A O 1
ATOM 982 N N . THR A 1 126 ? -0.219 4.669 9.825 1.00 83.38 126 THR A N 1
ATOM 983 C CA . THR A 1 126 ? 0.109 3.463 10.587 1.00 83.38 126 THR A CA 1
ATOM 984 C C . THR A 1 126 ? -1.058 3.080 11.503 1.00 83.38 126 THR A C 1
ATOM 986 O O . THR A 1 126 ? -1.763 3.955 12.016 1.00 83.38 126 THR A O 1
ATOM 989 N N . PRO A 1 127 ? -1.265 1.782 11.781 1.00 81.62 127 PRO A N 1
ATOM 990 C CA . PRO A 1 127 ? -2.298 1.347 12.722 1.00 81.62 127 PRO A CA 1
ATOM 991 C C . PRO A 1 127 ? -1.913 1.579 14.188 1.00 81.62 127 PRO A C 1
ATOM 993 O O . PRO A 1 127 ? -2.760 1.428 15.072 1.00 81.62 127 PRO A O 1
ATOM 996 N N . HIS A 1 128 ? -0.670 1.996 14.459 1.00 88.81 128 HIS A N 1
ATOM 997 C CA . HIS A 1 128 ? -0.203 2.380 15.792 1.00 88.81 128 HIS A CA 1
ATOM 998 C C . HIS A 1 128 ? -1.133 3.416 16.443 1.00 88.81 128 HIS A C 1
ATOM 1000 O O . HIS A 1 128 ? -1.475 3.277 17.615 1.00 88.81 128 HIS A O 1
ATOM 1006 N N . THR A 1 129 ? -1.650 4.382 15.674 1.00 90.69 129 THR A N 1
ATOM 1007 C CA . THR A 1 129 ? -2.621 5.381 16.155 1.00 90.69 129 THR A CA 1
ATOM 1008 C C . THR A 1 129 ? -3.851 4.740 16.806 1.00 90.69 129 THR A C 1
ATOM 1010 O O . THR A 1 129 ? -4.253 5.138 17.899 1.00 90.69 129 THR A O 1
ATOM 1013 N N . GLY A 1 130 ? -4.429 3.708 16.182 1.00 90.12 130 GLY A N 1
ATOM 1014 C CA . GLY A 1 130 ? -5.595 3.009 16.728 1.00 90.12 130 GLY A CA 1
ATOM 1015 C C . GLY A 1 130 ? -5.282 2.252 18.020 1.00 90.12 130 GLY A C 1
ATOM 1016 O O . GLY A 1 130 ? -6.079 2.265 18.958 1.00 90.12 130 GLY A O 1
ATOM 1017 N N . VAL A 1 131 ? -4.099 1.636 18.096 1.00 93.19 131 VAL A N 1
ATOM 1018 C CA . VAL A 1 131 ? -3.638 0.898 19.283 1.00 93.19 131 VAL A CA 1
ATOM 1019 C C . VAL A 1 131 ? -3.366 1.841 20.456 1.00 93.19 131 VAL A C 1
ATOM 1021 O O . VAL A 1 131 ? -3.761 1.542 21.582 1.00 93.19 131 VAL A O 1
ATOM 1024 N N . VAL A 1 132 ? -2.760 3.001 20.202 1.00 93.56 132 VAL A N 1
ATOM 1025 C CA . VAL A 1 132 ? -2.508 4.028 21.224 1.00 93.56 132 VAL A CA 1
ATOM 1026 C C . VAL A 1 132 ? -3.819 4.535 21.825 1.00 93.56 132 VAL A C 1
ATOM 1028 O O . VAL A 1 132 ? -3.975 4.540 23.047 1.00 93.56 132 VAL A O 1
ATOM 1031 N N . ILE A 1 133 ? -4.798 4.889 20.983 1.00 93.56 133 ILE A N 1
ATOM 1032 C CA . ILE A 1 133 ? -6.125 5.325 21.447 1.00 93.56 133 ILE A CA 1
ATOM 1033 C C . ILE A 1 133 ? -6.794 4.221 22.278 1.00 93.56 133 ILE A C 1
ATOM 1035 O O . ILE A 1 133 ? -7.361 4.493 23.340 1.00 93.56 133 ILE A O 1
ATOM 1039 N N . LEU A 1 134 ? -6.683 2.962 21.840 1.00 94.25 134 LEU A N 1
ATOM 1040 C CA . LEU A 1 134 ? -7.202 1.820 22.583 1.00 94.25 134 LEU A CA 1
ATOM 1041 C C . LEU A 1 134 ? -6.553 1.699 23.971 1.00 94.25 134 LEU A C 1
ATOM 1043 O O . LEU A 1 134 ? -7.285 1.565 24.952 1.00 94.25 134 LEU A O 1
ATOM 1047 N N . MET A 1 135 ? -5.226 1.798 24.081 1.00 93.69 135 MET A N 1
ATOM 1048 C CA . MET A 1 135 ? -4.521 1.696 25.366 1.00 93.69 135 MET A CA 1
ATOM 1049 C C . MET A 1 135 ? -4.887 2.826 26.334 1.00 93.69 135 MET A C 1
ATOM 1051 O O . MET A 1 135 ? -5.178 2.555 27.501 1.00 93.69 135 MET A O 1
ATOM 1055 N N . TYR A 1 136 ? -4.964 4.075 25.864 1.00 93.62 136 TYR A N 1
ATOM 1056 C CA . TYR A 1 136 ? -5.412 5.185 26.711 1.00 93.62 136 TYR A CA 1
ATOM 1057 C C . TYR A 1 136 ? -6.863 5.011 27.167 1.00 93.62 136 TYR A C 1
ATOM 1059 O O . TYR A 1 136 ? -7.171 5.219 28.343 1.00 93.62 136 TYR A O 1
ATOM 1067 N N . SER A 1 137 ? -7.753 4.572 26.269 1.00 92.81 137 SER A N 1
ATOM 1068 C CA . SER A 1 137 ? -9.151 4.303 26.623 1.00 92.81 137 SER A CA 1
ATOM 1069 C C . SER A 1 137 ? -9.278 3.173 27.652 1.00 92.81 137 SER A C 1
ATOM 1071 O O . SER A 1 137 ? -10.110 3.254 28.555 1.00 92.81 137 SER A O 1
ATOM 1073 N N . PHE A 1 138 ? -8.418 2.153 27.566 1.00 93.56 138 PHE A N 1
ATOM 1074 C CA . PHE A 1 138 ? -8.359 1.055 28.524 1.00 93.56 138 PHE A CA 1
ATOM 1075 C C . PHE A 1 138 ? -7.899 1.533 29.908 1.00 93.56 138 PHE A C 1
ATOM 1077 O O . PHE A 1 138 ? -8.572 1.256 30.901 1.00 93.56 138 PHE A O 1
ATOM 1084 N N . LEU A 1 139 ? -6.813 2.310 29.983 1.00 93.19 139 LEU A N 1
ATOM 1085 C CA . LEU A 1 139 ? -6.316 2.859 31.249 1.00 93.19 139 LEU A CA 1
ATOM 1086 C C . LEU A 1 139 ? -7.359 3.769 31.918 1.00 93.19 139 LEU A C 1
ATOM 1088 O O . LEU A 1 139 ? -7.640 3.631 33.108 1.00 93.19 139 LEU A O 1
ATOM 1092 N N . ALA A 1 140 ? -7.995 4.654 31.148 1.00 92.19 140 ALA A N 1
ATOM 1093 C CA . ALA A 1 140 ? -9.055 5.523 31.653 1.00 92.19 140 ALA A CA 1
ATOM 1094 C C . ALA A 1 140 ? -10.286 4.730 32.133 1.00 92.19 140 ALA A C 1
ATOM 1096 O O . ALA A 1 140 ? -10.892 5.078 33.152 1.00 92.19 140 ALA A O 1
ATOM 1097 N N . ALA A 1 141 ? -10.648 3.642 31.445 1.00 91.31 141 ALA A N 1
ATOM 1098 C CA . ALA A 1 141 ? -11.727 2.757 31.879 1.00 91.31 141 ALA A CA 1
ATOM 1099 C C . ALA A 1 141 ? -11.393 2.066 33.210 1.00 91.31 141 ALA A C 1
ATOM 1101 O O . ALA A 1 141 ? -12.252 2.017 34.092 1.00 91.31 141 ALA A O 1
ATOM 1102 N N . MET A 1 142 ? -10.149 1.607 33.391 1.00 92.19 142 MET A N 1
ATOM 1103 C CA . MET A 1 142 ? -9.678 1.024 34.654 1.00 92.19 142 MET A CA 1
ATOM 1104 C C . MET A 1 142 ? -9.762 2.026 35.810 1.00 92.19 142 MET A C 1
ATOM 1106 O O . MET A 1 142 ? -10.309 1.703 36.863 1.00 92.19 142 MET A O 1
ATOM 1110 N N . ILE A 1 143 ? -9.321 3.269 35.598 1.00 90.88 143 ILE A N 1
ATOM 1111 C CA . ILE A 1 143 ? -9.423 4.336 36.606 1.00 90.88 143 ILE A CA 1
ATOM 1112 C C . ILE A 1 143 ? -10.894 4.608 36.964 1.00 90.88 143 ILE A C 1
ATOM 1114 O O . ILE A 1 143 ? -11.243 4.676 38.141 1.00 90.88 143 ILE A O 1
ATOM 1118 N N . SER A 1 144 ? -11.786 4.699 35.969 1.00 87.06 144 SER A N 1
ATOM 1119 C CA . SER A 1 144 ? -13.227 4.915 36.199 1.00 87.06 144 SER A CA 1
ATOM 1120 C C . SER A 1 144 ? -13.895 3.772 36.979 1.00 87.06 144 SER A C 1
ATOM 1122 O O . SER A 1 144 ? -14.848 3.994 37.739 1.00 87.06 144 SER A O 1
ATOM 1124 N N . LEU A 1 145 ? -13.400 2.539 36.833 1.00 88.19 145 LEU A N 1
ATOM 1125 C CA . LEU A 1 145 ? -13.871 1.391 37.610 1.00 88.19 145 LEU A CA 1
ATOM 1126 C C . LEU A 1 145 ? -13.457 1.473 39.086 1.00 88.19 145 LEU A C 1
ATOM 1128 O O . LEU A 1 145 ? -14.257 1.084 39.937 1.00 88.19 145 LEU A O 1
ATOM 1132 N N . CYS A 1 146 ? -12.283 2.038 39.384 1.00 88.38 146 CYS A N 1
ATOM 1133 C CA . CYS A 1 146 ? -11.795 2.259 40.749 1.00 88.38 146 CYS A CA 1
ATOM 1134 C C . CYS A 1 146 ? -12.497 3.420 41.479 1.00 88.38 146 CYS A C 1
ATOM 1136 O O . CYS A 1 146 ? -12.480 3.468 42.707 1.00 88.38 146 CYS A O 1
ATOM 1138 N N . LEU A 1 147 ? -13.122 4.355 40.754 1.00 83.69 147 LEU A N 1
ATOM 1139 C CA . LEU A 1 147 ? -13.856 5.465 41.367 1.00 83.69 147 LEU A CA 1
ATOM 1140 C C . LEU A 1 147 ? -15.175 4.990 42.015 1.00 83.69 147 LEU A C 1
ATOM 1142 O O . LEU A 1 147 ? -15.898 4.175 41.422 1.00 83.69 147 LEU A O 1
ATOM 1146 N N . PRO A 1 148 ? -15.531 5.514 43.208 1.00 76.31 148 PRO A N 1
ATOM 1147 C CA . PRO A 1 148 ? -16.737 5.116 43.928 1.00 76.31 148 PRO A CA 1
ATOM 1148 C C . PRO A 1 148 ? -18.000 5.405 43.111 1.00 76.31 148 PRO A C 1
ATOM 1150 O O . PRO A 1 148 ? -18.126 6.432 42.440 1.00 76.31 148 PRO A O 1
ATOM 1153 N N . TYR A 1 149 ? -18.958 4.478 43.167 1.00 63.59 149 TYR A N 1
ATOM 1154 C CA . TYR A 1 149 ? -20.157 4.543 42.340 1.00 63.59 149 TYR A CA 1
ATOM 1155 C C . TYR A 1 149 ? -21.086 5.681 42.779 1.00 63.59 149 TYR A C 1
ATOM 1157 O O . TYR A 1 149 ? -21.744 5.587 43.813 1.00 63.59 149 TYR A O 1
ATOM 1165 N N . ARG A 1 150 ? -21.194 6.738 41.962 1.00 62.56 150 ARG A N 1
ATOM 1166 C CA . ARG A 1 150 ? -22.143 7.840 42.182 1.00 62.56 150 ARG A CA 1
ATOM 1167 C C . ARG A 1 150 ? -23.154 7.887 41.039 1.00 62.56 150 ARG A C 1
ATOM 1169 O O . ARG A 1 150 ? -22.836 8.261 39.912 1.00 62.56 150 ARG A O 1
ATOM 1176 N N . LYS A 1 151 ? -24.384 7.444 41.310 1.00 56.22 151 LYS A N 1
ATOM 1177 C CA . LYS A 1 151 ? -25.437 7.328 40.294 1.00 56.22 151 LYS A CA 1
ATOM 1178 C C . LYS A 1 151 ? -26.048 8.698 39.988 1.00 56.22 151 LYS A C 1
ATOM 1180 O O . LYS A 1 151 ? -26.937 9.148 40.702 1.00 56.22 151 LYS A O 1
ATOM 1185 N N . PHE A 1 152 ? -25.635 9.325 38.890 1.00 54.97 152 PHE A N 1
ATOM 1186 C CA . PHE A 1 152 ? -26.361 10.454 38.301 1.00 54.97 152 PHE A CA 1
ATOM 1187 C C . PHE A 1 152 ? -27.503 9.912 37.426 1.00 54.97 152 PHE A C 1
ATOM 1189 O O . PHE A 1 152 ? -27.389 9.749 36.212 1.00 54.97 152 PHE A O 1
ATOM 1196 N N . SER A 1 153 ? -28.604 9.520 38.075 1.00 42.81 153 SER A N 1
ATOM 1197 C CA . SER A 1 153 ? -29.751 8.899 37.405 1.00 42.81 153 SER A CA 1
ATOM 1198 C C . SER A 1 153 ? -30.743 9.951 36.919 1.00 42.81 153 SER A C 1
ATOM 1200 O O . SER A 1 153 ? -31.499 10.493 37.719 1.00 42.81 153 SER A O 1
ATOM 1202 N N . VAL A 1 154 ? -30.840 10.143 35.605 1.00 49.06 154 VAL A N 1
ATOM 1203 C CA . VAL A 1 154 ? -32.040 10.721 34.987 1.00 49.06 154 VAL A CA 1
ATOM 1204 C C . VAL A 1 154 ? -32.981 9.553 34.671 1.00 49.06 154 VAL A C 1
ATOM 1206 O O . VAL A 1 154 ? -32.581 8.587 34.020 1.00 49.06 154 VAL A O 1
ATOM 1209 N N . LYS A 1 155 ? -34.218 9.576 35.186 1.00 42.06 155 LYS A N 1
ATOM 1210 C CA . LYS A 1 155 ? -35.240 8.558 34.877 1.00 42.06 155 LYS A CA 1
ATOM 1211 C C . LYS A 1 155 ? -35.591 8.652 33.385 1.00 42.06 155 LYS A C 1
ATOM 1213 O O . LYS A 1 155 ? -36.337 9.535 32.987 1.00 42.06 155 LYS A O 1
ATOM 1218 N N . GLY A 1 156 ? -35.064 7.748 32.561 1.00 47.19 156 GLY A N 1
ATOM 1219 C CA . GLY A 1 156 ? -35.369 7.707 31.130 1.00 47.19 156 GLY A CA 1
ATOM 1220 C C . GLY A 1 156 ? -35.098 6.337 30.513 1.00 47.19 156 GLY A C 1
ATOM 1221 O O . GLY A 1 156 ? -33.978 5.829 30.565 1.00 47.19 156 GLY A O 1
ATOM 1222 N N . ASN A 1 157 ? -36.136 5.744 29.919 1.00 59.12 157 ASN A N 1
ATOM 1223 C CA . ASN A 1 157 ? -36.136 4.432 29.266 1.00 59.12 157 ASN A CA 1
ATOM 1224 C C . ASN A 1 157 ? -35.408 4.488 27.899 1.00 59.12 157 ASN A C 1
ATOM 1226 O O . ASN A 1 157 ? -36.035 4.553 26.846 1.00 59.12 157 ASN A O 1
ATOM 1230 N N . SER A 1 158 ? -34.073 4.547 27.920 1.00 59.75 158 SER A N 1
ATOM 1231 C CA . SER A 1 158 ? -33.275 5.280 26.915 1.00 59.75 158 SER A CA 1
ATOM 1232 C C . SER A 1 158 ? -32.379 4.447 25.981 1.00 59.75 158 SER A C 1
ATOM 1234 O O . SER A 1 158 ? -31.647 5.014 25.177 1.00 59.75 158 SER A O 1
ATOM 1236 N N . GLY A 1 159 ? -32.410 3.111 26.041 1.00 68.44 159 GLY A N 1
ATOM 1237 C CA . GLY A 1 159 ? -31.427 2.281 25.318 1.00 68.44 159 GLY A CA 1
ATOM 1238 C C . GLY A 1 159 ? -31.590 2.231 23.791 1.00 68.44 159 GLY A C 1
ATOM 1239 O O . GLY A 1 159 ? -30.597 2.207 23.075 1.00 68.44 159 GLY A O 1
ATOM 1240 N N . ILE A 1 160 ? -32.828 2.209 23.287 1.00 80.31 160 ILE A N 1
ATOM 1241 C CA . ILE A 1 160 ? -33.104 1.971 21.856 1.00 80.31 160 ILE A CA 1
ATOM 1242 C C . ILE A 1 160 ? -32.785 3.214 21.017 1.00 80.31 160 ILE A C 1
ATOM 1244 O O . ILE A 1 160 ? -32.082 3.121 20.017 1.00 80.31 160 ILE A O 1
ATOM 1248 N N . TRP A 1 161 ? -33.247 4.389 21.452 1.00 85.94 161 TRP A N 1
ATOM 1249 C CA . TRP A 1 161 ? -32.981 5.651 20.754 1.00 85.94 161 TRP A CA 1
ATOM 1250 C C . TRP A 1 161 ? -31.492 6.020 20.754 1.00 85.94 161 TRP A C 1
ATOM 1252 O O . TRP A 1 161 ? -30.984 6.491 19.743 1.00 85.94 161 TRP A O 1
ATOM 1262 N N . GLN A 1 162 ? -30.759 5.752 21.842 1.00 87.88 162 GLN A N 1
ATOM 1263 C CA . GLN A 1 162 ? -29.307 5.966 21.860 1.00 87.88 162 GLN A CA 1
ATOM 1264 C C . GLN A 1 162 ? -28.578 5.050 20.873 1.00 87.88 162 GLN A C 1
ATOM 1266 O O . GLN A 1 162 ? -27.684 5.514 20.174 1.00 87.88 162 GLN A O 1
ATOM 1271 N N . ALA A 1 163 ? -28.973 3.777 20.782 1.00 88.06 163 ALA A N 1
ATOM 1272 C CA . ALA A 1 163 ? -28.415 2.858 19.795 1.00 88.06 163 ALA A CA 1
ATOM 1273 C C . ALA A 1 163 ? -28.669 3.340 18.357 1.00 88.06 163 ALA A C 1
ATOM 1275 O O . ALA A 1 163 ? -27.748 3.313 17.546 1.00 88.06 163 ALA A O 1
ATOM 1276 N N . ALA A 1 164 ? -29.872 3.849 18.064 1.00 90.62 164 ALA A N 1
ATOM 1277 C CA . ALA A 1 164 ? -30.182 4.445 16.765 1.00 90.62 164 ALA A CA 1
ATOM 1278 C C . ALA A 1 164 ? -29.275 5.651 16.456 1.00 90.62 164 ALA A C 1
ATOM 1280 O O . ALA A 1 164 ? -28.688 5.703 15.382 1.00 90.62 164 ALA A O 1
ATOM 1281 N N . ILE A 1 165 ? -29.076 6.562 17.419 1.00 92.69 165 ILE A N 1
ATOM 1282 C CA . ILE A 1 165 ? -28.164 7.711 17.265 1.00 92.69 165 ILE A CA 1
ATOM 1283 C C . ILE A 1 165 ? -26.732 7.247 16.976 1.00 92.69 165 ILE A C 1
ATOM 1285 O O . ILE A 1 165 ? -26.083 7.793 16.090 1.00 92.69 165 ILE A O 1
ATOM 1289 N N . VAL A 1 166 ? -26.236 6.230 17.689 1.00 94.44 166 VAL A N 1
ATOM 1290 C CA . VAL A 1 166 ? -24.891 5.682 17.450 1.00 94.44 166 VAL A CA 1
ATOM 1291 C C . VAL A 1 166 ? -24.770 5.121 16.035 1.00 94.44 166 VAL A C 1
ATOM 1293 O O . VAL A 1 166 ? -23.791 5.411 15.357 1.00 94.44 166 VAL A O 1
ATOM 1296 N N . LEU A 1 167 ? -25.758 4.365 15.553 1.00 94.62 167 LEU A N 1
ATOM 1297 C CA . LEU A 1 167 ? -25.730 3.840 14.185 1.00 94.62 167 LEU A CA 1
ATOM 1298 C C . LEU A 1 167 ? -25.758 4.965 13.145 1.00 94.62 167 LEU A C 1
ATOM 1300 O O . LEU A 1 167 ? -24.974 4.929 12.200 1.00 94.62 167 LEU A O 1
ATOM 1304 N N . THR A 1 168 ? -26.576 5.999 13.350 1.00 94.56 168 THR A N 1
ATOM 1305 C CA . THR A 1 168 ? -26.591 7.184 12.482 1.00 94.56 168 THR A CA 1
ATOM 1306 C C . THR A 1 168 ? -25.245 7.909 12.483 1.00 94.56 168 THR A C 1
ATOM 1308 O O . THR A 1 168 ? -24.788 8.321 11.421 1.00 94.56 168 THR A O 1
ATOM 1311 N N . LEU A 1 169 ? -24.569 8.017 13.635 1.00 96.38 169 LEU A N 1
ATOM 1312 C CA . LEU A 1 169 ? -23.217 8.584 13.713 1.00 96.38 169 LEU A CA 1
ATOM 1313 C C . LEU A 1 169 ? -22.223 7.785 12.864 1.00 96.38 169 LEU A C 1
ATOM 1315 O O . LEU A 1 169 ? -21.465 8.384 12.113 1.00 96.38 169 LEU A O 1
ATOM 1319 N N . PHE A 1 170 ? -22.256 6.451 12.924 1.00 96.56 170 PHE A N 1
ATOM 1320 C CA . PHE A 1 170 ? -21.367 5.603 12.121 1.00 96.56 170 PHE A CA 1
ATOM 1321 C C . PHE A 1 170 ? -21.673 5.659 10.623 1.00 96.56 170 PHE A C 1
ATOM 1323 O O . PHE A 1 170 ? -20.744 5.671 9.818 1.00 96.56 170 PHE A O 1
ATOM 1330 N N . ILE A 1 171 ? -22.948 5.746 10.238 1.00 95.81 171 ILE A N 1
ATOM 1331 C CA . ILE A 1 171 ? -23.340 5.982 8.841 1.00 95.81 171 ILE A CA 1
ATOM 1332 C C . ILE A 1 171 ? -22.846 7.362 8.381 1.00 95.81 171 ILE A C 1
ATOM 1334 O O . ILE A 1 171 ? -22.310 7.489 7.284 1.00 95.81 171 ILE A O 1
ATOM 1338 N N . GLY A 1 172 ? -22.955 8.383 9.237 1.00 95.94 172 GLY A N 1
ATOM 1339 C CA . GLY A 1 172 ? -22.413 9.717 8.983 1.00 95.94 172 GLY A CA 1
ATOM 1340 C C . GLY A 1 172 ? -20.893 9.710 8.812 1.00 95.94 172 GLY A C 1
ATOM 1341 O O . GLY A 1 172 ? -20.387 10.253 7.836 1.00 95.94 172 GLY A O 1
ATOM 1342 N N . SER A 1 173 ? -20.154 9.040 9.701 1.00 95.31 173 SER A N 1
ATOM 1343 C CA . SER A 1 173 ? -18.701 8.870 9.575 1.00 95.31 173 SER A CA 1
ATOM 1344 C C . SER A 1 173 ? -18.315 8.116 8.305 1.00 95.31 173 SER A C 1
ATOM 1346 O O . SER A 1 173 ? -17.378 8.525 7.629 1.00 95.31 173 SER A O 1
ATOM 1348 N N . ALA A 1 174 ? -19.057 7.068 7.937 1.00 96.12 174 ALA A N 1
ATOM 1349 C CA . ALA A 1 174 ? -18.854 6.364 6.674 1.00 96.12 174 ALA A CA 1
ATOM 1350 C C . ALA A 1 174 ? -19.036 7.303 5.472 1.00 96.12 174 ALA A C 1
ATOM 1352 O O . ALA A 1 174 ? -18.186 7.331 4.586 1.00 96.12 174 ALA A O 1
ATOM 1353 N N . ALA A 1 175 ? -20.103 8.108 5.461 1.00 96.00 175 ALA A N 1
ATOM 1354 C CA . ALA A 1 175 ? -20.352 9.080 4.401 1.00 96.00 175 ALA A CA 1
ATOM 1355 C C . ALA A 1 175 ? -19.265 10.166 4.327 1.00 96.00 175 ALA A C 1
ATOM 1357 O O . ALA A 1 175 ? -18.906 10.579 3.226 1.00 96.00 175 ALA A O 1
ATOM 1358 N N . LEU A 1 176 ? -18.716 10.608 5.466 1.00 95.62 176 LEU A N 1
ATOM 1359 C CA . LEU A 1 176 ? -17.580 11.535 5.489 1.00 95.62 176 LEU A CA 1
ATOM 1360 C C . LEU A 1 176 ? -16.336 10.902 4.860 1.00 95.62 176 LEU A C 1
ATOM 1362 O O . LEU A 1 176 ? -15.736 11.513 3.986 1.00 95.62 176 LEU A O 1
ATOM 1366 N N . LEU A 1 177 ? -15.991 9.668 5.244 1.00 94.88 177 LEU A N 1
ATOM 1367 C CA . LEU A 1 177 ? -14.816 8.967 4.714 1.00 94.88 177 LEU A CA 1
ATOM 1368 C C . LEU A 1 177 ? -14.937 8.663 3.214 1.00 94.88 177 LEU A C 1
ATOM 1370 O O . LEU A 1 177 ? -13.970 8.825 2.480 1.00 94.88 177 LEU A O 1
ATOM 1374 N N . ILE A 1 178 ? -16.120 8.260 2.740 1.00 94.38 178 ILE A N 1
ATOM 1375 C CA . ILE A 1 178 ? -16.360 7.980 1.314 1.00 94.38 178 ILE A CA 1
ATOM 1376 C C . ILE A 1 178 ? -16.227 9.252 0.466 1.00 94.38 178 ILE A C 1
ATOM 1378 O O . ILE A 1 178 ? -15.713 9.200 -0.650 1.00 94.38 178 ILE A O 1
ATOM 1382 N N . ASN A 1 179 ? -16.680 10.395 0.984 1.00 94.31 179 ASN A N 1
ATOM 1383 C CA . ASN A 1 179 ? -16.649 11.669 0.265 1.00 94.31 179 ASN A CA 1
ATOM 1384 C C . ASN A 1 179 ? -15.344 12.456 0.464 1.00 94.31 179 ASN A C 1
ATOM 1386 O O . ASN A 1 179 ? -15.186 13.531 -0.121 1.00 94.31 179 ASN A O 1
ATOM 1390 N N . ASP A 1 180 ? -14.410 11.944 1.264 1.00 94.88 180 ASP A N 1
ATOM 1391 C CA . ASP A 1 180 ? -13.133 12.600 1.503 1.00 94.88 180 ASP A CA 1
ATOM 1392 C C . ASP A 1 180 ? -12.251 12.524 0.249 1.00 94.88 180 ASP A C 1
ATOM 1394 O O . ASP A 1 180 ? -11.850 11.452 -0.216 1.00 94.88 180 ASP A O 1
ATOM 1398 N N . LYS A 1 181 ? -11.971 13.688 -0.344 1.00 93.12 181 LYS A N 1
ATOM 1399 C CA . LYS A 1 181 ? -11.187 13.780 -1.580 1.00 93.12 181 LYS A CA 1
ATOM 1400 C C . LYS A 1 181 ? -9.733 13.376 -1.368 1.00 93.12 181 LYS A C 1
ATOM 1402 O O . LYS A 1 181 ? -9.166 12.743 -2.255 1.00 93.12 181 LYS A O 1
ATOM 1407 N N . GLU A 1 182 ? -9.146 13.724 -0.227 1.00 92.00 182 GLU A N 1
ATOM 1408 C CA . GLU A 1 182 ? -7.740 13.440 0.054 1.00 92.00 182 GLU A CA 1
ATOM 1409 C C . GLU A 1 182 ? -7.545 11.955 0.349 1.00 92.00 182 GLU A C 1
ATOM 1411 O O . GLU A 1 182 ? -6.627 11.330 -0.180 1.00 92.00 182 GLU A O 1
ATOM 1416 N N . LEU A 1 183 ? -8.470 11.355 1.099 1.00 93.44 183 LEU A N 1
ATOM 1417 C CA . LEU A 1 183 ? -8.459 9.918 1.353 1.00 93.44 183 LEU A CA 1
ATOM 1418 C C . LEU A 1 183 ? -8.625 9.110 0.059 1.00 93.44 183 LEU A C 1
ATOM 1420 O O . LEU A 1 183 ? -7.863 8.178 -0.188 1.00 93.44 183 LEU A O 1
ATOM 1424 N N . ASN A 1 184 ? -9.563 9.507 -0.806 1.00 93.00 184 ASN A N 1
ATOM 1425 C CA . ASN A 1 184 ? -9.755 8.873 -2.112 1.00 93.00 184 ASN A CA 1
ATOM 1426 C C . ASN A 1 184 ? -8.529 9.031 -3.025 1.00 93.00 184 ASN A C 1
ATOM 1428 O O . ASN A 1 184 ? -8.179 8.106 -3.760 1.00 93.00 184 ASN A O 1
ATOM 1432 N N . ARG A 1 185 ? -7.868 10.196 -2.997 1.00 93.38 185 ARG A N 1
ATOM 1433 C CA . ARG A 1 185 ? -6.627 10.442 -3.745 1.00 93.38 185 ARG A CA 1
ATOM 1434 C C . ARG A 1 185 ? -5.501 9.539 -3.240 1.00 93.38 185 ARG A C 1
ATOM 1436 O O . ARG A 1 185 ? -4.869 8.853 -4.041 1.00 93.38 185 ARG A O 1
ATOM 1443 N N . LYS A 1 186 ? -5.311 9.477 -1.920 1.00 93.31 186 LYS A N 1
ATOM 1444 C CA . LYS A 1 186 ? -4.330 8.617 -1.242 1.00 93.31 186 LYS A CA 1
ATOM 1445 C C . LYS A 1 186 ? -4.561 7.134 -1.532 1.00 93.31 186 LYS A C 1
ATOM 1447 O O . LYS A 1 186 ? -3.614 6.416 -1.831 1.00 93.31 186 LYS A O 1
ATOM 1452 N N . GLU A 1 187 ? -5.807 6.675 -1.488 1.00 95.12 187 GLU A N 1
ATOM 1453 C CA . GLU A 1 187 ? -6.142 5.284 -1.790 1.00 95.12 187 GLU A CA 1
ATOM 1454 C C . GLU A 1 187 ? -5.821 4.931 -3.250 1.00 95.12 187 GLU A C 1
ATOM 1456 O O . GLU A 1 187 ? -5.239 3.880 -3.508 1.00 95.12 187 GLU A O 1
ATOM 1461 N N . LYS A 1 188 ? -6.127 5.817 -4.210 1.00 95.31 188 LYS A N 1
ATOM 1462 C CA . LYS A 1 188 ? -5.740 5.625 -5.620 1.00 95.31 188 LYS A CA 1
ATOM 1463 C C . LYS A 1 188 ? -4.227 5.611 -5.803 1.00 95.31 188 LYS A C 1
ATOM 1465 O O . LYS A 1 188 ? -3.721 4.788 -6.561 1.00 95.31 188 LYS A O 1
ATOM 1470 N N . TRP A 1 189 ? -3.515 6.490 -5.103 1.00 93.69 189 TRP A N 1
ATOM 1471 C CA . TRP A 1 189 ? -2.054 6.508 -5.097 1.00 93.69 189 TRP A CA 1
ATOM 1472 C C . TRP A 1 189 ? -1.481 5.167 -4.638 1.00 93.69 189 TRP A C 1
ATOM 1474 O O . TRP A 1 189 ? -0.693 4.540 -5.342 1.00 93.69 189 TRP A O 1
ATOM 1484 N N . TYR A 1 190 ? -1.954 4.675 -3.493 1.00 95.50 190 TYR A N 1
ATOM 1485 C CA . TYR A 1 190 ? -1.587 3.360 -2.981 1.00 95.50 190 TYR A CA 1
ATOM 1486 C C . TYR A 1 190 ? -2.001 2.223 -3.912 1.00 95.50 190 TYR A C 1
ATOM 1488 O O . TYR A 1 190 ? -1.264 1.250 -4.037 1.00 95.50 190 TYR A O 1
ATOM 1496 N N . ALA A 1 191 ? -3.134 2.334 -4.603 1.00 96.69 191 ALA A N 1
ATOM 1497 C CA . ALA A 1 191 ? -3.527 1.352 -5.602 1.00 96.69 191 ALA A CA 1
ATOM 1498 C C . ALA A 1 191 ? -2.495 1.263 -6.732 1.00 96.69 191 ALA A C 1
ATOM 1500 O O . ALA A 1 191 ? -2.024 0.169 -7.037 1.00 96.69 191 ALA A O 1
ATOM 1501 N N . VAL A 1 192 ? -2.079 2.400 -7.293 1.00 96.12 192 VAL A N 1
ATOM 1502 C CA . VAL A 1 192 ? -1.062 2.460 -8.353 1.00 96.12 192 VAL A CA 1
ATOM 1503 C C . VAL A 1 192 ? 0.294 1.952 -7.861 1.00 96.12 192 VAL A C 1
ATOM 1505 O O . VAL A 1 192 ? 0.884 1.077 -8.487 1.00 96.12 192 VAL A O 1
ATOM 1508 N N . GLU A 1 193 ? 0.763 2.417 -6.703 1.00 93.88 193 GLU A N 1
ATOM 1509 C CA . GLU A 1 193 ? 2.051 1.987 -6.146 1.00 93.88 193 GLU A CA 1
ATOM 1510 C C . GLU A 1 193 ? 2.072 0.480 -5.816 1.00 93.88 193 GLU A C 1
ATOM 1512 O O . GLU A 1 193 ? 3.089 -0.194 -6.000 1.00 93.88 193 GLU A O 1
ATOM 1517 N N . TYR A 1 194 ? 0.964 -0.070 -5.305 1.00 94.94 194 TYR A N 1
ATOM 1518 C CA . TYR A 1 194 ? 0.864 -1.499 -4.998 1.00 94.94 194 TYR A CA 1
ATOM 1519 C C . TYR A 1 194 ? 0.880 -2.333 -6.277 1.00 94.94 194 TYR A C 1
ATOM 1521 O O . TYR A 1 194 ? 1.604 -3.324 -6.358 1.00 94.94 194 TYR A O 1
ATOM 1529 N N . THR A 1 195 ? 0.061 -1.934 -7.254 1.00 96.06 195 THR A N 1
ATOM 1530 C CA . THR A 1 195 ? -0.136 -2.660 -8.517 1.00 96.06 195 THR A CA 1
ATOM 1531 C C . THR A 1 195 ? 1.119 -2.652 -9.377 1.00 96.06 195 THR A C 1
ATOM 1533 O O . THR A 1 195 ? 1.496 -3.702 -9.892 1.00 96.06 195 THR A O 1
ATOM 1536 N N . ALA A 1 196 ? 1.838 -1.528 -9.414 1.00 94.69 196 ALA A N 1
ATOM 1537 C CA . ALA A 1 196 ? 3.147 -1.441 -10.049 1.00 94.69 196 ALA A CA 1
ATOM 1538 C C . ALA A 1 196 ? 4.147 -2.427 -9.417 1.00 94.69 196 ALA A C 1
ATOM 1540 O O . ALA A 1 196 ? 4.807 -3.178 -10.129 1.00 94.69 196 ALA A O 1
ATOM 1541 N N . ARG A 1 197 ? 4.181 -2.549 -8.080 1.00 91.25 197 ARG A N 1
ATOM 1542 C CA . ARG A 1 197 ? 5.106 -3.475 -7.398 1.00 91.25 197 ARG A CA 1
ATOM 1543 C C . ARG A 1 197 ? 4.819 -4.952 -7.621 1.00 91.25 197 ARG A C 1
ATOM 1545 O O . ARG A 1 197 ? 5.749 -5.755 -7.547 1.00 91.25 197 ARG A O 1
ATOM 1552 N N . VAL A 1 198 ? 3.562 -5.324 -7.851 1.00 91.62 198 VAL A N 1
ATOM 1553 C CA . VAL A 1 198 ? 3.192 -6.694 -8.251 1.00 91.62 198 VAL A CA 1
ATOM 1554 C C . VAL A 1 198 ? 3.251 -6.897 -9.772 1.00 91.62 198 VAL A C 1
ATOM 1556 O O . VAL A 1 198 ? 2.861 -7.960 -10.241 1.00 91.62 198 VAL A O 1
ATOM 1559 N N . HIS A 1 199 ? 3.752 -5.900 -10.516 1.00 93.81 199 HIS A N 1
ATOM 1560 C CA . HIS A 1 199 ? 3.899 -5.881 -11.976 1.00 93.81 199 HIS A CA 1
ATOM 1561 C C . HIS A 1 199 ? 2.583 -6.067 -12.753 1.00 93.81 199 HIS A C 1
ATOM 1563 O O . HIS A 1 199 ? 2.580 -6.550 -13.884 1.00 93.81 199 HIS A O 1
ATOM 1569 N N . ASP A 1 200 ? 1.451 -5.646 -12.179 1.00 96.75 200 ASP A N 1
ATOM 1570 C CA . ASP A 1 200 ? 0.164 -5.602 -12.886 1.00 96.75 200 ASP A CA 1
ATOM 1571 C C . ASP A 1 200 ? 0.031 -4.279 -13.656 1.00 96.75 200 ASP A C 1
ATOM 1573 O O . ASP A 1 200 ? -0.672 -3.344 -13.259 1.00 96.75 200 ASP A O 1
ATOM 1577 N N . TRP A 1 201 ? 0.780 -4.181 -14.756 1.00 97.06 201 TRP A N 1
ATOM 1578 C CA . TRP A 1 201 ? 0.878 -2.968 -15.571 1.00 97.06 201 TRP A CA 1
ATOM 1579 C C . TRP A 1 201 ? -0.450 -2.569 -16.222 1.00 97.06 201 TRP A C 1
ATOM 1581 O O . TRP A 1 201 ? -0.705 -1.385 -16.436 1.00 97.06 201 TRP A O 1
ATOM 1591 N N . ASP A 1 202 ? -1.311 -3.542 -16.521 1.00 97.81 202 ASP A N 1
ATOM 1592 C CA . ASP A 1 202 ? -2.646 -3.287 -17.063 1.00 97.81 202 ASP A CA 1
ATOM 1593 C C . ASP A 1 202 ? -3.530 -2.564 -16.051 1.00 97.81 202 ASP A C 1
ATOM 1595 O O . ASP A 1 202 ? -4.166 -1.560 -16.384 1.00 97.81 202 ASP A O 1
ATOM 1599 N N . LEU A 1 203 ? -3.517 -3.015 -14.795 1.00 97.31 203 LEU A N 1
ATOM 1600 C CA . LEU A 1 203 ? -4.257 -2.350 -13.734 1.00 97.31 203 LEU A CA 1
ATOM 1601 C C . LEU A 1 203 ? -3.671 -0.970 -13.400 1.00 97.31 203 LEU A C 1
ATOM 1603 O O . LEU A 1 203 ? -4.439 -0.041 -13.145 1.00 97.31 203 LEU A O 1
ATOM 1607 N N . VAL A 1 204 ? -2.343 -0.794 -13.473 1.00 97.75 204 VAL A N 1
ATOM 1608 C CA . VAL A 1 204 ? -1.710 0.532 -13.333 1.00 97.75 204 VAL A CA 1
ATOM 1609 C C . VAL A 1 204 ? -2.276 1.511 -14.361 1.00 97.75 204 VAL A C 1
ATOM 1611 O O . VAL A 1 204 ? -2.719 2.591 -13.979 1.00 97.75 204 VAL A O 1
ATOM 1614 N N . LEU A 1 205 ? -2.325 1.134 -15.643 1.00 97.56 205 LEU A N 1
ATOM 1615 C CA . LEU A 1 205 ? -2.854 1.991 -16.714 1.00 97.56 205 LEU A CA 1
ATOM 1616 C C . LEU A 1 205 ? -4.372 2.209 -16.607 1.00 97.56 205 LEU A C 1
ATOM 1618 O O . LEU A 1 205 ? -4.868 3.275 -16.972 1.00 97.56 205 LEU A O 1
ATOM 1622 N N . ALA A 1 206 ? -5.112 1.230 -16.077 1.00 97.50 206 ALA A N 1
ATOM 1623 C CA . ALA A 1 206 ? -6.544 1.366 -15.817 1.00 97.50 206 ALA A CA 1
ATOM 1624 C C . ALA A 1 206 ? -6.849 2.361 -14.681 1.00 97.50 206 ALA A C 1
ATOM 1626 O O . ALA A 1 206 ? -7.881 3.033 -14.715 1.00 97.50 206 ALA A O 1
ATOM 1627 N N . ILE A 1 207 ? -5.966 2.472 -13.681 1.00 96.00 207 ILE A N 1
ATOM 1628 C CA . ILE A 1 207 ? -6.106 3.440 -12.584 1.00 96.00 207 ILE A CA 1
ATOM 1629 C C . ILE A 1 207 ? -5.546 4.809 -13.002 1.00 96.00 207 ILE A C 1
ATOM 1631 O O . ILE A 1 207 ? -6.247 5.820 -12.908 1.00 96.00 207 ILE A O 1
ATOM 1635 N N . ALA A 1 208 ? -4.299 4.847 -13.479 1.00 96.25 208 ALA A N 1
ATOM 1636 C CA . ALA A 1 208 ? -3.593 6.039 -13.941 1.00 96.25 208 ALA A CA 1
ATOM 1637 C C . ALA A 1 208 ? -3.974 6.367 -15.394 1.00 96.25 208 ALA A C 1
ATOM 1639 O O . ALA A 1 208 ? -3.179 6.253 -16.328 1.00 96.25 208 ALA A O 1
ATOM 1640 N N . THR A 1 209 ? -5.235 6.756 -15.584 1.00 96.94 209 THR A N 1
ATOM 1641 C CA . THR A 1 209 ? -5.750 7.180 -16.890 1.00 96.94 209 THR A CA 1
ATOM 1642 C C . THR A 1 209 ? -5.204 8.557 -17.286 1.00 96.94 209 THR A C 1
ATOM 1644 O O . THR A 1 209 ? -4.930 9.380 -16.406 1.00 96.94 209 THR A O 1
ATOM 1647 N N . PRO A 1 210 ? -5.124 8.880 -18.592 1.00 96.31 210 PRO A N 1
ATOM 1648 C CA . PRO A 1 210 ? -4.713 10.210 -19.046 1.00 96.31 210 PRO A CA 1
ATOM 1649 C C . PRO A 1 210 ? -5.518 11.354 -18.415 1.00 96.31 210 PRO A C 1
ATOM 1651 O O . PRO A 1 210 ? -4.965 12.394 -18.062 1.00 96.31 210 PRO A O 1
ATOM 1654 N N . GLU A 1 211 ? -6.826 11.162 -18.220 1.00 95.38 211 GLU A N 1
ATOM 1655 C CA . GLU A 1 211 ? -7.700 12.150 -17.581 1.00 95.38 211 GLU A CA 1
ATOM 1656 C C . GLU A 1 211 ? -7.367 12.371 -16.103 1.00 95.38 211 GLU A C 1
ATOM 1658 O O . GLU A 1 211 ? -7.400 13.510 -15.632 1.00 95.38 211 GLU A O 1
ATOM 1663 N N . LEU A 1 212 ? -7.049 11.299 -15.368 1.00 93.75 212 LEU A N 1
ATOM 1664 C CA . LEU A 1 212 ? -6.612 11.404 -13.978 1.00 93.75 212 LEU A CA 1
ATOM 1665 C C . LEU A 1 212 ? -5.259 12.110 -13.901 1.00 93.75 212 LEU A C 1
ATOM 1667 O O . LEU A 1 212 ? -5.120 13.050 -13.125 1.00 93.75 212 LEU A O 1
ATOM 1671 N N . CYS A 1 213 ? -4.306 11.718 -14.745 1.00 94.38 213 CYS A N 1
ATOM 1672 C CA . CYS A 1 213 ? -2.973 12.312 -14.795 1.00 94.38 213 CYS A CA 1
ATOM 1673 C C . CYS A 1 213 ? -2.995 13.812 -15.133 1.00 94.38 213 CYS A C 1
ATOM 1675 O O . CYS A 1 213 ? -2.145 14.557 -14.658 1.00 94.38 213 CYS A O 1
ATOM 1677 N N . ARG A 1 214 ? -3.976 14.289 -15.918 1.00 94.50 214 ARG A N 1
ATOM 1678 C CA . ARG A 1 214 ? -4.164 15.735 -16.173 1.00 94.50 214 ARG A CA 1
ATOM 1679 C C . ARG A 1 214 ? -4.614 16.499 -14.935 1.00 94.50 214 ARG A C 1
ATOM 1681 O O . ARG A 1 214 ? -4.307 17.678 -14.812 1.00 94.50 214 ARG A O 1
ATOM 1688 N N . LYS A 1 215 ? -5.365 15.847 -14.045 1.00 93.12 215 LYS A N 1
ATOM 1689 C CA . LYS A 1 215 ? -5.813 16.439 -12.778 1.00 93.12 215 LYS A CA 1
ATOM 1690 C C . LYS A 1 215 ? -4.735 16.353 -11.703 1.00 93.12 215 LYS A C 1
ATOM 1692 O O . LYS A 1 215 ? -4.631 17.264 -10.892 1.00 93.12 215 LYS A O 1
ATOM 1697 N N . ASP A 1 216 ? -3.974 15.263 -11.689 1.00 91.88 216 ASP A N 1
ATOM 1698 C CA . ASP A 1 216 ? -2.924 14.999 -10.712 1.00 91.88 216 ASP A CA 1
ATOM 1699 C C . ASP A 1 216 ? -1.690 14.409 -11.415 1.00 91.88 216 ASP A C 1
ATOM 1701 O O . ASP A 1 216 ? -1.648 13.226 -11.766 1.00 91.88 216 ASP A O 1
ATOM 1705 N N . GLN A 1 217 ? -0.682 15.260 -11.628 1.00 90.50 217 GLN A N 1
ATOM 1706 C CA . GLN A 1 217 ? 0.543 14.910 -12.351 1.00 90.50 217 GLN A CA 1
ATOM 1707 C C . GLN A 1 217 ? 1.392 13.861 -11.630 1.00 90.50 217 GLN A C 1
ATOM 1709 O O . GLN A 1 217 ? 2.186 13.180 -12.277 1.00 90.50 217 GLN A O 1
ATOM 1714 N N . SER A 1 218 ? 1.199 13.667 -10.320 1.00 88.81 218 SER A N 1
ATOM 1715 C CA . SER A 1 218 ? 1.971 12.688 -9.550 1.00 88.81 218 SER A CA 1
ATOM 1716 C C . SER A 1 218 ? 1.836 11.265 -10.109 1.00 88.81 218 SER A C 1
ATOM 1718 O O . SER A 1 218 ? 2.745 10.453 -9.959 1.00 88.81 218 SER A O 1
ATOM 1720 N N . PHE A 1 219 ? 0.723 10.947 -10.782 1.00 92.56 219 PHE A N 1
ATOM 1721 C CA . PHE A 1 219 ? 0.466 9.625 -11.363 1.00 92.56 219 PHE A CA 1
ATOM 1722 C C . PHE A 1 219 ? 1.182 9.379 -12.700 1.00 92.56 219 PHE A C 1
ATOM 1724 O O . PHE A 1 219 ? 1.284 8.226 -13.126 1.00 92.56 219 PHE A O 1
ATOM 1731 N N . VAL A 1 220 ? 1.667 10.432 -13.371 1.00 94.56 220 VAL A N 1
ATOM 1732 C CA . VAL A 1 220 ? 2.304 10.335 -14.697 1.00 94.56 220 VAL A CA 1
ATOM 1733 C C . VAL A 1 220 ? 3.493 9.365 -14.693 1.00 94.56 220 VAL A C 1
ATOM 1735 O O . VAL A 1 220 ? 3.496 8.467 -15.536 1.00 94.56 220 VAL A O 1
ATOM 1738 N N . PRO A 1 221 ? 4.450 9.428 -13.744 1.00 94.00 221 PRO A N 1
ATOM 1739 C CA . PRO A 1 221 ? 5.610 8.539 -13.765 1.00 94.00 221 PRO A CA 1
ATOM 1740 C C . PRO A 1 221 ? 5.249 7.051 -13.678 1.00 94.00 221 PRO A C 1
ATOM 1742 O O . PRO A 1 221 ? 5.884 6.228 -14.334 1.00 94.00 221 PRO A O 1
ATOM 1745 N N . TYR A 1 222 ? 4.199 6.688 -12.932 1.00 95.19 222 TYR A N 1
ATOM 1746 C CA . TYR A 1 222 ? 3.721 5.303 -12.869 1.00 95.19 222 TYR A CA 1
ATOM 1747 C C . TYR A 1 222 ? 3.051 4.853 -14.170 1.00 95.19 222 TYR A C 1
ATOM 1749 O O . TYR A 1 222 ? 3.262 3.720 -14.603 1.00 95.19 222 TYR A O 1
ATOM 1757 N N . ALA A 1 223 ? 2.275 5.727 -14.817 1.00 96.31 223 ALA A N 1
ATOM 1758 C CA . ALA A 1 223 ? 1.695 5.424 -16.122 1.00 96.31 223 ALA A CA 1
ATOM 1759 C C . ALA A 1 223 ? 2.790 5.221 -17.181 1.00 96.31 223 ALA A C 1
ATOM 1761 O O . ALA A 1 223 ? 2.757 4.243 -17.926 1.00 96.31 223 ALA A O 1
AT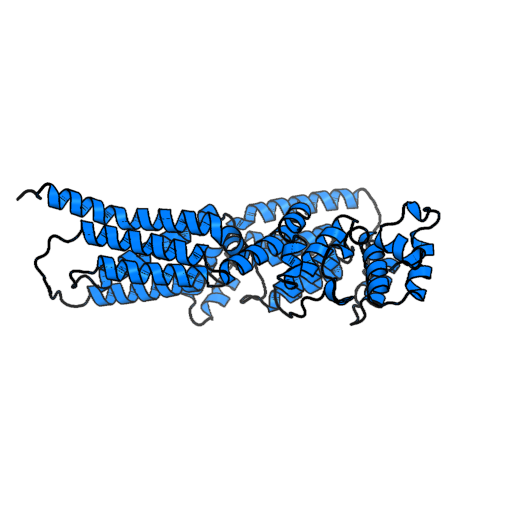OM 1762 N N . LEU A 1 224 ? 3.801 6.096 -17.208 1.00 96.12 224 LEU A N 1
ATOM 1763 C CA . LEU A 1 224 ? 4.930 5.977 -18.132 1.00 96.12 224 LEU A CA 1
ATOM 1764 C C . LEU A 1 224 ? 5.800 4.750 -17.823 1.00 96.12 224 LEU A C 1
ATOM 1766 O O . LEU A 1 224 ? 6.228 4.068 -18.751 1.00 96.12 224 LEU A O 1
ATOM 1770 N N . LEU A 1 225 ? 6.012 4.412 -16.546 1.00 95.81 225 LEU A N 1
ATOM 1771 C CA . LEU A 1 225 ? 6.647 3.153 -16.143 1.00 95.81 225 LEU A CA 1
ATOM 1772 C C . LEU A 1 225 ? 5.884 1.942 -16.700 1.00 95.81 225 LEU A C 1
ATOM 1774 O O . LEU A 1 225 ? 6.495 1.076 -17.321 1.00 95.81 225 LEU A O 1
ATOM 1778 N N . ALA A 1 226 ? 4.559 1.902 -16.540 1.00 97.19 226 ALA A N 1
ATOM 1779 C CA . ALA A 1 226 ? 3.740 0.804 -17.046 1.00 97.19 226 ALA A CA 1
ATOM 1780 C C . ALA A 1 226 ? 3.756 0.717 -18.582 1.00 97.19 226 ALA A C 1
ATOM 1782 O O . ALA A 1 226 ? 3.854 -0.379 -19.131 1.00 97.19 226 ALA A O 1
ATOM 1783 N N . LEU A 1 227 ? 3.715 1.849 -19.295 1.00 97.12 227 LEU A N 1
ATOM 1784 C CA . LEU A 1 227 ? 3.873 1.858 -20.753 1.00 97.12 227 LEU A CA 1
ATOM 1785 C C . LEU A 1 227 ? 5.243 1.321 -21.180 1.00 97.12 227 LEU A C 1
ATOM 1787 O O . LEU A 1 227 ? 5.315 0.543 -22.128 1.00 97.12 227 LEU A O 1
ATOM 1791 N N . ASN A 1 228 ? 6.310 1.701 -20.476 1.00 95.19 228 ASN A N 1
ATOM 1792 C CA . ASN A 1 228 ? 7.672 1.264 -20.770 1.00 95.19 228 ASN A CA 1
ATOM 1793 C C . ASN A 1 228 ? 7.863 -0.234 -20.514 1.00 95.19 228 ASN A C 1
ATOM 1795 O O . ASN A 1 228 ? 8.418 -0.925 -21.362 1.00 95.19 228 ASN A O 1
ATOM 1799 N N . ALA A 1 229 ? 7.311 -0.760 -19.417 1.00 95.00 229 ALA A N 1
ATOM 1800 C CA . ALA A 1 229 ? 7.302 -2.195 -19.140 1.00 95.00 229 ALA A CA 1
ATOM 1801 C C . ALA A 1 229 ? 6.548 -3.005 -20.210 1.00 95.00 229 ALA A C 1
ATOM 1803 O O . ALA A 1 229 ? 6.866 -4.168 -20.450 1.00 95.00 229 ALA A O 1
ATOM 1804 N N . LYS A 1 230 ? 5.562 -2.392 -20.878 1.00 95.69 230 LYS A N 1
ATOM 1805 C CA . LYS A 1 230 ? 4.801 -3.007 -21.975 1.00 95.69 230 LYS A CA 1
ATOM 1806 C C . LYS A 1 230 ? 5.365 -2.721 -23.375 1.00 95.69 230 LYS A C 1
ATOM 1808 O O . LYS A 1 230 ? 4.745 -3.147 -24.347 1.00 95.69 230 LYS A O 1
ATOM 1813 N N . GLY A 1 231 ? 6.479 -1.991 -23.498 1.00 93.25 231 GLY A N 1
ATOM 1814 C CA . GLY A 1 231 ? 7.055 -1.594 -24.793 1.00 93.25 231 GLY A CA 1
ATOM 1815 C C . GLY A 1 231 ? 6.148 -0.676 -25.624 1.00 93.25 231 GLY A C 1
ATOM 1816 O O . GLY A 1 231 ? 6.131 -0.751 -26.849 1.00 93.25 231 GLY A O 1
ATOM 1817 N N . MET A 1 232 ? 5.314 0.127 -24.957 1.00 95.19 232 MET A N 1
ATOM 1818 C CA . MET A 1 232 ? 4.371 1.069 -25.573 1.00 95.19 232 MET A CA 1
ATOM 1819 C C . MET A 1 232 ? 4.659 2.522 -25.173 1.00 95.19 232 MET A C 1
ATOM 1821 O O . MET A 1 232 ? 3.802 3.389 -25.373 1.00 95.19 232 MET A O 1
ATOM 1825 N N . LEU A 1 233 ? 5.818 2.810 -24.571 1.00 95.12 233 LEU A N 1
ATOM 1826 C CA . LEU A 1 233 ? 6.139 4.153 -24.091 1.00 95.12 233 LEU A CA 1
ATOM 1827 C C . LEU A 1 233 ? 6.160 5.134 -25.260 1.00 95.12 233 LEU A C 1
ATOM 1829 O O . LEU A 1 233 ? 5.395 6.092 -25.265 1.00 95.12 233 LEU A O 1
ATOM 1833 N N . ALA A 1 234 ? 6.945 4.852 -26.293 1.00 92.81 234 ALA A N 1
ATOM 1834 C CA . ALA A 1 234 ? 7.045 5.708 -27.469 1.00 92.81 234 ALA A CA 1
ATOM 1835 C C . ALA A 1 234 ? 5.745 5.751 -28.296 1.00 92.81 234 ALA A C 1
ATOM 1837 O O . ALA A 1 234 ? 5.531 6.658 -29.098 1.00 92.81 234 ALA A O 1
ATOM 1838 N N . GLU A 1 235 ? 4.850 4.781 -28.113 1.00 94.62 235 GLU A N 1
ATOM 1839 C CA . GLU A 1 235 ? 3.563 4.762 -28.806 1.00 94.62 235 GLU A CA 1
ATOM 1840 C C . GLU A 1 235 ? 2.540 5.699 -28.147 1.00 94.62 235 GLU A C 1
ATOM 1842 O O . GLU A 1 235 ? 1.793 6.384 -28.846 1.00 94.62 235 GLU A O 1
ATOM 1847 N N . LYS A 1 236 ? 2.506 5.739 -26.807 1.00 95.31 236 LYS A N 1
ATOM 1848 C CA . LYS A 1 236 ? 1.401 6.344 -26.040 1.00 95.31 236 LYS A CA 1
ATOM 1849 C C . LYS A 1 236 ? 1.809 7.426 -25.045 1.00 95.31 236 LYS A C 1
ATOM 1851 O O . LYS A 1 236 ? 0.933 8.021 -24.424 1.00 95.31 236 LYS A O 1
ATOM 1856 N N . MET A 1 237 ? 3.099 7.719 -24.871 1.00 94.25 237 MET A N 1
ATOM 1857 C CA . MET A 1 237 ? 3.550 8.687 -23.859 1.00 94.25 237 MET A CA 1
ATOM 1858 C C . MET A 1 237 ? 2.875 10.059 -24.005 1.00 94.25 237 MET A C 1
ATOM 1860 O O . MET A 1 237 ? 2.444 10.629 -23.010 1.00 94.25 237 MET A O 1
ATOM 1864 N N . PHE A 1 238 ? 2.693 10.554 -25.233 1.00 94.06 238 PHE A N 1
ATOM 1865 C CA . PHE A 1 238 ? 2.089 11.867 -25.493 1.00 94.06 238 PHE A CA 1
ATOM 1866 C C . PHE A 1 238 ? 0.566 11.919 -25.302 1.00 94.06 238 PHE A C 1
ATOM 1868 O O . PHE A 1 238 ? -0.020 12.998 -25.369 1.00 94.06 238 PHE A O 1
ATOM 1875 N N . ASP A 1 239 ? -0.089 10.788 -25.026 1.00 95.12 239 ASP A N 1
ATOM 1876 C CA . ASP A 1 239 ? -1.491 10.797 -24.595 1.00 95.12 239 ASP A CA 1
ATOM 1877 C C . ASP A 1 239 ? -1.617 11.321 -23.145 1.00 95.12 239 ASP A C 1
ATOM 1879 O O . ASP A 1 239 ? -2.685 11.792 -22.729 1.00 95.12 239 ASP A O 1
ATOM 1883 N N . TYR A 1 240 ? -0.514 11.274 -22.388 1.00 95.56 240 TYR A N 1
ATOM 1884 C CA . TYR A 1 240 ? -0.378 11.746 -21.013 1.00 95.56 240 TYR A CA 1
ATOM 1885 C C . TYR A 1 240 ? 0.185 13.180 -20.951 1.00 95.56 240 TYR A C 1
ATOM 1887 O O . TYR A 1 240 ? 0.903 13.609 -21.853 1.00 95.56 240 TYR A O 1
ATOM 1895 N N . PRO A 1 241 ? -0.123 13.947 -19.887 1.00 93.81 241 PRO A N 1
ATOM 1896 C CA . PRO A 1 241 ? 0.340 15.327 -19.727 1.00 93.81 241 PRO A CA 1
ATOM 1897 C C . PRO A 1 241 ? 1.812 15.377 -19.294 1.00 93.81 241 PRO A C 1
ATOM 1899 O O . PRO A 1 241 ? 2.120 15.533 -18.114 1.00 93.81 241 PRO A O 1
ATOM 1902 N N . ILE A 1 242 ? 2.713 15.219 -20.258 1.00 91.25 242 ILE A N 1
ATOM 1903 C CA . ILE A 1 242 ? 4.161 15.290 -20.048 1.00 91.25 242 ILE A CA 1
ATOM 1904 C C . ILE A 1 242 ? 4.615 16.753 -20.048 1.00 91.25 242 ILE A C 1
ATOM 1906 O O . ILE A 1 242 ? 4.237 17.516 -20.935 1.00 91.25 242 ILE A O 1
ATOM 1910 N N . THR A 1 243 ? 5.436 17.133 -19.067 1.00 86.31 243 THR A N 1
ATOM 1911 C CA . THR A 1 243 ? 6.039 18.476 -18.967 1.00 86.31 243 THR A CA 1
ATOM 1912 C C . THR A 1 243 ? 7.461 18.526 -19.514 1.00 86.31 243 THR A C 1
ATOM 1914 O O . THR A 1 243 ? 7.869 19.546 -20.062 1.00 86.31 243 THR A O 1
ATOM 1917 N N . GLY A 1 244 ? 8.192 17.419 -19.400 1.00 87.88 244 GLY A N 1
ATOM 1918 C CA . GLY A 1 244 ? 9.605 17.341 -19.737 1.00 87.88 244 GLY A CA 1
ATOM 1919 C C . GLY A 1 244 ? 10.212 15.983 -19.376 1.00 87.88 244 GLY A C 1
ATOM 1920 O O . GLY A 1 244 ? 9.488 15.060 -18.977 1.00 87.88 244 GLY A O 1
ATOM 1921 N N . PRO A 1 245 ? 11.540 15.827 -19.522 1.00 86.69 245 PRO A N 1
ATOM 1922 C CA . PRO A 1 245 ? 12.241 14.573 -19.251 1.00 86.69 245 PRO A CA 1
ATOM 1923 C C . PRO A 1 245 ? 12.067 14.057 -17.814 1.00 86.69 245 PRO A C 1
ATOM 1925 O O . PRO A 1 245 ? 12.098 12.846 -17.586 1.00 86.69 245 PRO A O 1
ATOM 1928 N N . GLU A 1 246 ? 11.840 14.950 -16.849 1.00 84.56 246 GLU A N 1
ATOM 1929 C CA . GLU A 1 246 ? 11.574 14.634 -15.444 1.00 84.56 246 GLU A CA 1
ATOM 1930 C C . GLU A 1 246 ? 10.301 13.797 -15.254 1.00 84.56 246 GLU A C 1
ATOM 1932 O O . GLU A 1 246 ? 10.269 12.907 -14.402 1.00 84.56 246 GLU A O 1
ATOM 1937 N N . SER A 1 247 ? 9.294 13.978 -16.123 1.00 87.44 247 SER A N 1
ATOM 1938 C CA . SER A 1 247 ? 8.040 13.210 -16.089 1.00 87.44 247 SER A CA 1
ATOM 1939 C C . SER A 1 247 ? 8.269 11.701 -16.215 1.00 87.44 247 SER A C 1
ATOM 1941 O O . SER A 1 247 ? 7.435 10.914 -15.768 1.00 87.44 247 SER A O 1
ATOM 1943 N N . LEU A 1 248 ? 9.388 11.276 -16.819 1.00 86.19 248 LEU A N 1
ATOM 1944 C CA . LEU A 1 248 ? 9.685 9.860 -17.004 1.00 86.19 248 LEU A CA 1
ATOM 1945 C C . LEU A 1 248 ? 9.961 9.147 -15.682 1.00 86.19 248 LEU A C 1
ATOM 1947 O O . LEU A 1 248 ? 9.643 7.967 -15.583 1.00 86.19 248 LEU A O 1
ATOM 1951 N N . GLY A 1 249 ? 10.532 9.791 -14.666 1.00 70.25 249 GLY A N 1
ATOM 1952 C CA . GLY A 1 249 ? 10.969 9.047 -13.480 1.00 70.25 249 GLY A CA 1
ATOM 1953 C C . GLY A 1 249 ? 11.330 9.858 -12.251 1.00 70.25 249 GLY A C 1
ATOM 1954 O O . GLY A 1 249 ? 11.822 9.267 -11.287 1.00 70.25 249 GLY A O 1
ATOM 1955 N N . ASP A 1 250 ? 11.097 11.168 -12.257 1.00 66.69 250 ASP A N 1
ATOM 1956 C CA . ASP A 1 250 ? 11.323 11.991 -11.084 1.00 66.69 250 ASP A CA 1
ATOM 1957 C C . ASP A 1 250 ? 10.000 12.371 -10.417 1.00 66.69 250 ASP A C 1
ATOM 1959 O O . ASP A 1 250 ? 9.207 13.140 -10.951 1.00 66.69 250 ASP A O 1
ATOM 1963 N N . ILE A 1 251 ? 9.762 11.815 -9.227 1.00 58.25 251 ILE A N 1
ATOM 1964 C CA . ILE A 1 251 ? 8.729 12.323 -8.312 1.00 58.25 251 ILE A CA 1
ATOM 1965 C C . ILE A 1 251 ? 9.320 13.458 -7.439 1.00 58.25 251 ILE A C 1
ATOM 1967 O O . ILE A 1 251 ? 8.592 14.131 -6.724 1.00 58.25 251 ILE A O 1
ATOM 1971 N N . GLY A 1 252 ? 10.639 13.699 -7.467 1.00 59.34 252 GLY A N 1
ATOM 1972 C CA . GLY A 1 252 ? 11.321 14.727 -6.667 1.00 59.34 252 GLY A CA 1
ATOM 1973 C C . GLY A 1 252 ? 11.377 14.431 -5.162 1.00 59.34 252 GLY A C 1
ATOM 1974 O O . GLY A 1 252 ? 11.984 15.177 -4.397 1.00 59.34 252 GLY A O 1
ATOM 1975 N N . GLU A 1 253 ? 10.767 13.333 -4.714 1.00 65.94 253 GLU A N 1
ATOM 1976 C CA . GLU A 1 253 ? 10.607 13.003 -3.302 1.00 65.94 253 GLU A CA 1
ATOM 1977 C C . GLU A 1 253 ? 11.654 11.981 -2.829 1.00 65.94 253 GLU A C 1
ATOM 1979 O O . GLU A 1 253 ? 11.664 10.826 -3.260 1.00 65.94 253 GLU A O 1
ATOM 1984 N N . MET A 1 254 ? 12.500 12.375 -1.870 1.00 75.31 254 MET A N 1
ATOM 1985 C CA . MET A 1 254 ? 13.387 11.469 -1.119 1.00 75.31 254 MET A CA 1
ATOM 1986 C C . MET A 1 254 ? 12.605 10.731 -0.021 1.00 75.31 254 MET A C 1
ATOM 1988 O O . MET A 1 254 ? 12.876 10.864 1.172 1.00 75.31 254 MET A O 1
ATOM 1992 N N . ASN A 1 255 ? 11.566 10.001 -0.417 1.00 83.50 255 ASN A N 1
ATOM 1993 C CA . ASN A 1 255 ? 10.722 9.225 0.484 1.00 83.50 255 ASN A CA 1
ATOM 1994 C C . ASN A 1 255 ? 10.533 7.794 -0.038 1.00 83.50 255 ASN A C 1
ATOM 1996 O O . ASN A 1 255 ? 10.977 7.442 -1.131 1.00 83.50 255 ASN A O 1
ATOM 2000 N N . TRP A 1 256 ? 9.840 6.967 0.748 1.00 85.94 256 TRP A N 1
ATOM 2001 C CA . TRP A 1 256 ? 9.518 5.585 0.384 1.00 85.94 256 TRP A CA 1
ATOM 2002 C C . TRP A 1 256 ? 8.995 5.438 -1.055 1.00 85.94 256 TRP A C 1
ATOM 2004 O O . TRP A 1 256 ? 9.454 4.566 -1.788 1.00 85.94 256 TRP A O 1
ATOM 2014 N N . SER A 1 257 ? 8.041 6.281 -1.459 1.00 87.12 257 SER A N 1
ATOM 2015 C CA . SER A 1 257 ? 7.359 6.183 -2.752 1.00 87.12 257 SER A CA 1
ATOM 2016 C C . SER A 1 257 ? 8.288 6.543 -3.911 1.00 87.12 257 SER A C 1
ATOM 2018 O O . SER A 1 257 ? 8.279 5.860 -4.934 1.00 87.12 257 SER A O 1
ATOM 2020 N N . GLY A 1 258 ? 9.114 7.580 -3.744 1.00 88.88 258 GLY A N 1
ATOM 2021 C CA . GLY A 1 258 ? 10.099 7.993 -4.742 1.00 88.88 258 GLY A CA 1
ATOM 2022 C C . GLY A 1 258 ? 11.150 6.913 -4.991 1.00 88.88 258 GLY A C 1
ATOM 2023 O O . GLY A 1 258 ? 11.377 6.525 -6.138 1.00 88.88 258 GLY A O 1
ATOM 2024 N N . TYR A 1 259 ? 11.733 6.354 -3.925 1.00 90.50 259 TYR A N 1
ATOM 2025 C CA . TYR A 1 259 ? 12.689 5.248 -4.050 1.00 90.50 259 TYR A CA 1
ATOM 2026 C C . TYR A 1 259 ? 12.040 3.976 -4.615 1.00 90.50 259 TYR A C 1
ATOM 2028 O O . TYR A 1 259 ? 12.634 3.313 -5.463 1.00 90.50 259 TYR A O 1
ATOM 2036 N N . SER A 1 260 ? 10.797 3.679 -4.220 1.00 91.00 260 SER A N 1
ATOM 2037 C CA . SER A 1 260 ? 10.012 2.553 -4.745 1.00 91.00 260 SER A CA 1
ATOM 2038 C C . SER A 1 260 ? 9.786 2.657 -6.252 1.00 91.00 260 SER A C 1
ATOM 2040 O O . SER A 1 260 ? 10.035 1.689 -6.972 1.00 91.00 260 SER A O 1
ATOM 2042 N N . LEU A 1 261 ? 9.352 3.819 -6.755 1.00 92.44 261 LEU A N 1
ATOM 2043 C CA . LEU A 1 261 ? 9.182 4.033 -8.194 1.00 92.44 261 LEU A CA 1
ATOM 2044 C C . LEU A 1 261 ? 10.518 3.881 -8.924 1.00 92.44 261 LEU A C 1
ATOM 2046 O O . LEU A 1 261 ? 10.601 3.161 -9.916 1.00 92.44 261 LEU A O 1
ATOM 2050 N N . ARG A 1 262 ? 11.564 4.568 -8.449 1.00 90.44 262 ARG A N 1
ATOM 2051 C CA . ARG A 1 262 ? 12.875 4.544 -9.108 1.00 90.44 262 ARG A CA 1
ATOM 2052 C C . ARG A 1 262 ? 13.451 3.131 -9.141 1.00 90.44 262 ARG A C 1
ATOM 2054 O O . ARG A 1 262 ? 14.007 2.750 -10.165 1.00 90.44 262 ARG A O 1
ATOM 2061 N N . SER A 1 263 ? 13.280 2.349 -8.076 1.00 92.00 263 SER A N 1
ATOM 2062 C CA . SER A 1 263 ? 13.689 0.942 -8.048 1.00 92.00 263 SER A CA 1
ATOM 2063 C C . SER A 1 263 ? 12.974 0.136 -9.136 1.00 92.00 263 SER A C 1
ATOM 2065 O O . SER A 1 263 ? 13.630 -0.553 -9.910 1.00 92.00 263 SER A O 1
ATOM 2067 N N . GLN A 1 264 ? 11.655 0.300 -9.275 1.00 92.94 264 GLN A N 1
ATOM 2068 C CA . GLN A 1 264 ? 10.870 -0.386 -10.308 1.00 92.94 264 GLN A CA 1
ATOM 2069 C C . GLN A 1 264 ? 11.241 0.055 -11.731 1.00 92.94 264 GLN A C 1
ATOM 2071 O O . GLN A 1 264 ? 11.246 -0.761 -12.647 1.00 92.94 264 GLN A O 1
ATOM 2076 N N . ILE A 1 265 ? 11.591 1.329 -11.936 1.00 92.50 265 ILE A N 1
ATOM 2077 C CA . ILE A 1 265 ? 12.136 1.798 -13.218 1.00 92.50 265 ILE A CA 1
ATOM 2078 C C . ILE A 1 265 ? 13.431 1.049 -13.545 1.00 92.50 265 ILE A C 1
ATOM 2080 O O . ILE A 1 265 ? 13.577 0.560 -14.662 1.00 92.50 265 ILE A O 1
ATOM 2084 N N . HIS A 1 266 ? 14.349 0.944 -12.579 1.00 90.31 266 HIS A N 1
ATOM 2085 C CA . HIS A 1 266 ? 15.628 0.259 -12.772 1.00 90.31 266 HIS A CA 1
ATOM 2086 C C . HIS A 1 266 ? 15.461 -1.255 -12.965 1.00 90.31 266 HIS A C 1
ATOM 2088 O O . HIS A 1 266 ? 16.191 -1.851 -13.752 1.00 90.31 266 HIS A O 1
ATOM 2094 N N . GLU A 1 267 ? 14.453 -1.857 -12.331 1.00 90.56 267 GLU A N 1
ATOM 2095 C CA . GLU A 1 267 ? 14.038 -3.243 -12.571 1.00 90.56 267 GLU A CA 1
ATOM 2096 C C . GLU A 1 267 ? 13.585 -3.433 -14.031 1.00 90.56 267 GLU A C 1
ATOM 2098 O O . GLU A 1 267 ? 14.114 -4.290 -14.734 1.00 90.56 267 GLU A O 1
ATOM 2103 N N . VAL A 1 268 ? 12.690 -2.574 -14.539 1.00 92.25 268 VAL A N 1
ATOM 2104 C CA . VAL A 1 268 ? 12.152 -2.670 -15.912 1.00 92.25 268 VAL A CA 1
ATOM 2105 C C . VAL A 1 268 ? 13.220 -2.471 -16.992 1.00 92.25 268 VAL A C 1
ATOM 2107 O O . VAL A 1 268 ? 13.209 -3.172 -18.006 1.00 92.25 268 VAL A O 1
ATOM 2110 N N . ILE A 1 269 ? 14.154 -1.536 -16.800 1.00 90.25 269 ILE A N 1
ATOM 2111 C CA . ILE A 1 269 ? 15.236 -1.281 -17.770 1.00 90.25 269 ILE A CA 1
ATOM 2112 C C . ILE A 1 269 ? 16.380 -2.306 -17.683 1.00 90.25 269 ILE A C 1
ATOM 2114 O O . ILE A 1 269 ? 17.300 -2.258 -18.498 1.00 90.25 269 ILE A O 1
ATOM 2118 N N . GLY A 1 270 ? 16.336 -3.237 -16.723 1.00 87.00 270 GLY A N 1
ATOM 2119 C CA . GLY A 1 270 ? 17.334 -4.299 -16.599 1.00 87.00 270 GLY A CA 1
ATOM 2120 C C . GLY A 1 270 ? 18.618 -3.889 -15.873 1.00 87.00 270 GLY A C 1
ATOM 2121 O O . GLY A 1 270 ? 19.687 -4.413 -16.174 1.00 87.00 270 GLY A O 1
ATOM 2122 N N . CYS A 1 271 ? 18.527 -2.967 -14.910 1.00 86.00 271 CYS A N 1
ATOM 2123 C CA . CYS A 1 271 ? 19.627 -2.564 -14.030 1.00 86.00 271 CYS A CA 1
ATOM 2124 C C . CYS A 1 271 ? 19.343 -3.008 -12.577 1.00 86.00 271 CYS A C 1
ATOM 2126 O O . CYS A 1 271 ? 18.977 -2.192 -11.722 1.00 86.00 271 CYS A O 1
ATOM 2128 N N . PRO A 1 272 ? 19.477 -4.312 -12.265 1.00 84.19 272 PRO A N 1
ATOM 2129 C CA . PRO A 1 272 ? 19.064 -4.849 -10.971 1.00 84.19 272 PRO A CA 1
ATOM 2130 C C . PRO A 1 272 ? 19.905 -4.326 -9.799 1.00 84.19 272 PRO A C 1
ATOM 2132 O O . PRO A 1 272 ? 19.377 -4.180 -8.701 1.00 84.19 272 PRO A O 1
ATOM 2135 N N . ASN A 1 273 ? 21.184 -4.000 -10.014 1.00 84.25 273 ASN A N 1
ATOM 2136 C CA . ASN A 1 273 ? 22.050 -3.467 -8.958 1.00 84.25 273 ASN A CA 1
ATOM 2137 C C . ASN A 1 273 ? 21.517 -2.140 -8.413 1.00 84.25 273 ASN A C 1
ATOM 2139 O O . ASN A 1 273 ? 21.402 -1.974 -7.198 1.00 84.25 273 ASN A O 1
ATOM 2143 N N . GLU A 1 274 ? 21.116 -1.226 -9.300 1.00 86.06 274 GLU A N 1
ATOM 2144 C CA . GLU A 1 274 ? 20.510 0.026 -8.862 1.00 86.06 274 GLU A CA 1
ATOM 2145 C C . GLU A 1 274 ? 19.117 -0.198 -8.276 1.00 86.06 274 GLU A C 1
ATOM 2147 O O . GLU A 1 274 ? 18.751 0.422 -7.277 1.00 86.06 274 GLU A O 1
ATOM 2152 N N . ALA A 1 275 ? 18.336 -1.122 -8.843 1.00 90.44 275 ALA A N 1
ATOM 2153 C CA . ALA A 1 275 ? 17.041 -1.472 -8.271 1.00 90.44 275 ALA A CA 1
ATOM 2154 C C . ALA A 1 275 ? 17.181 -1.949 -6.812 1.00 90.44 275 ALA A C 1
ATOM 2156 O O . ALA A 1 275 ? 16.385 -1.538 -5.959 1.00 90.44 275 ALA A O 1
ATOM 2157 N N . ILE A 1 276 ? 18.206 -2.756 -6.507 1.00 90.81 276 ILE A N 1
ATOM 2158 C CA . ILE A 1 276 ? 18.552 -3.214 -5.152 1.00 90.81 276 ILE A CA 1
ATOM 2159 C C . ILE A 1 276 ? 19.022 -2.040 -4.291 1.00 90.81 276 ILE A C 1
ATOM 2161 O O . ILE A 1 276 ? 18.510 -1.860 -3.187 1.00 90.81 276 ILE A O 1
ATOM 2165 N N . HIS A 1 277 ? 19.942 -1.212 -4.791 1.00 89.50 277 HIS A N 1
ATOM 2166 C CA . HIS A 1 277 ? 20.437 -0.027 -4.086 1.00 89.50 277 HIS A CA 1
ATOM 2167 C C . HIS A 1 277 ? 19.292 0.899 -3.653 1.00 89.50 277 HIS A C 1
ATOM 2169 O O . HIS A 1 277 ? 19.175 1.237 -2.474 1.00 89.50 277 HIS A O 1
ATOM 2175 N N . LEU A 1 278 ? 18.385 1.234 -4.570 1.00 90.69 278 LEU A N 1
ATOM 2176 C CA . LEU A 1 278 ? 17.209 2.054 -4.289 1.00 90.69 278 LEU A CA 1
ATOM 2177 C C . LEU A 1 278 ? 16.241 1.360 -3.330 1.00 90.69 278 LEU A C 1
ATOM 2179 O O . LEU A 1 278 ? 15.679 2.017 -2.456 1.00 90.69 278 LEU A O 1
ATOM 2183 N N . THR A 1 279 ? 16.088 0.037 -3.430 1.00 93.06 279 THR A N 1
ATOM 2184 C CA . THR A 1 279 ? 15.300 -0.741 -2.460 1.00 93.06 279 THR A CA 1
ATOM 2185 C C . THR A 1 279 ? 15.898 -0.651 -1.054 1.00 93.06 279 THR A C 1
ATOM 2187 O O . THR A 1 279 ? 15.162 -0.494 -0.083 1.00 93.06 279 THR A O 1
ATOM 2190 N N . CYS A 1 280 ? 17.224 -0.671 -0.918 1.00 91.81 280 CYS A N 1
ATOM 2191 C CA . CYS A 1 280 ? 17.893 -0.420 0.359 1.00 91.81 280 CYS A CA 1
ATOM 2192 C C . CYS A 1 280 ? 17.665 1.022 0.845 1.00 91.81 280 CYS A C 1
ATOM 2194 O O . CYS A 1 280 ? 17.374 1.228 2.024 1.00 91.81 280 CYS A O 1
ATOM 2196 N N . GLN A 1 281 ? 17.711 2.018 -0.050 1.00 90.56 281 GLN A N 1
ATOM 2197 C CA . GLN A 1 281 ? 17.413 3.413 0.299 1.00 90.56 281 GLN A CA 1
ATOM 2198 C C . GLN A 1 281 ? 15.967 3.614 0.776 1.00 90.56 281 GLN A C 1
ATOM 2200 O O . GLN A 1 281 ? 15.739 4.410 1.688 1.00 90.56 281 GLN A O 1
ATOM 2205 N N . MET A 1 282 ? 14.996 2.851 0.251 1.00 90.19 282 MET A N 1
ATOM 2206 C CA . MET A 1 282 ? 13.617 2.845 0.768 1.00 90.19 282 MET A CA 1
ATOM 2207 C C . MET A 1 282 ? 13.573 2.555 2.275 1.00 90.19 282 MET A C 1
ATOM 2209 O O . MET A 1 282 ? 12.721 3.102 2.977 1.00 90.19 282 MET A O 1
ATOM 2213 N N . GLY A 1 283 ? 14.492 1.723 2.776 1.00 89.31 283 GLY A N 1
ATOM 2214 C CA . GLY A 1 283 ? 14.604 1.370 4.190 1.00 89.31 283 GLY A CA 1
ATOM 2215 C C . GLY A 1 283 ? 14.842 2.576 5.097 1.00 89.31 283 GLY A C 1
ATOM 2216 O O . GLY A 1 283 ? 14.284 2.623 6.189 1.00 89.31 283 GLY A O 1
ATOM 2217 N N . MET A 1 284 ? 15.554 3.606 4.622 1.00 86.75 284 MET A N 1
ATOM 2218 C CA . MET A 1 284 ? 15.797 4.843 5.383 1.00 86.75 284 MET A CA 1
ATOM 2219 C C . MET A 1 284 ? 14.507 5.605 5.718 1.00 86.75 284 MET A C 1
ATOM 2221 O O . MET A 1 284 ? 14.473 6.377 6.672 1.00 86.75 284 MET A O 1
ATOM 2225 N N . ALA A 1 285 ? 13.441 5.396 4.939 1.00 84.38 285 ALA A N 1
ATOM 2226 C CA . ALA A 1 285 ? 12.136 6.008 5.167 1.00 84.38 285 ALA A CA 1
ATOM 2227 C C . ALA A 1 285 ? 11.232 5.180 6.106 1.00 84.38 285 ALA A C 1
ATOM 2229 O O . ALA A 1 285 ? 10.082 5.567 6.334 1.00 84.38 285 ALA A O 1
ATOM 2230 N N . LEU A 1 286 ? 11.708 4.040 6.624 1.00 88.19 286 LEU A N 1
ATOM 2231 C CA . LEU A 1 286 ? 10.955 3.156 7.512 1.00 88.19 286 LEU A CA 1
ATOM 2232 C C . LEU A 1 286 ? 11.477 3.215 8.958 1.00 88.19 286 LEU A C 1
ATOM 2234 O O . LEU A 1 286 ? 12.686 3.301 9.161 1.00 88.19 286 LEU A O 1
ATOM 2238 N N . PRO A 1 287 ? 10.599 3.090 9.975 1.00 81.25 287 PRO A N 1
ATOM 2239 C CA . PRO A 1 287 ? 10.997 3.186 11.385 1.00 81.25 287 PRO A CA 1
ATOM 2240 C C . PRO A 1 287 ? 12.096 2.204 11.807 1.00 81.25 287 PRO A C 1
ATOM 2242 O O . PRO A 1 287 ? 12.958 2.564 12.596 1.00 81.25 287 PRO A O 1
ATOM 2245 N N . HIS A 1 288 ? 12.063 0.984 11.263 1.00 82.25 288 HIS A N 1
ATOM 2246 C CA . HIS A 1 288 ? 12.995 -0.102 11.593 1.00 82.25 288 HIS A CA 1
ATOM 2247 C C . HIS A 1 288 ? 14.131 -0.242 10.565 1.00 82.25 288 HIS A C 1
ATOM 2249 O O . HIS A 1 288 ? 14.764 -1.290 10.475 1.00 82.25 288 HIS A O 1
ATOM 2255 N N . GLY A 1 289 ? 14.309 0.735 9.666 1.00 86.88 289 GLY A N 1
ATOM 2256 C CA . GLY A 1 289 ? 15.243 0.619 8.537 1.00 86.88 289 GLY A CA 1
ATOM 2257 C C . GLY A 1 289 ? 14.852 -0.440 7.491 1.00 86.88 289 GLY A C 1
ATOM 2258 O O . GLY A 1 289 ? 15.551 -0.632 6.499 1.00 86.88 289 GLY A O 1
ATOM 2259 N N . THR A 1 290 ? 13.750 -1.165 7.707 1.00 89.94 290 THR A N 1
ATOM 2260 C CA . THR A 1 290 ? 13.270 -2.263 6.866 1.00 89.94 290 THR A CA 1
ATOM 2261 C C . THR A 1 290 ? 11.764 -2.475 7.038 1.00 89.94 290 THR A C 1
ATOM 2263 O O . THR A 1 290 ? 11.142 -1.939 7.957 1.00 89.94 290 THR A O 1
ATOM 2266 N N . GLY A 1 291 ? 11.168 -3.256 6.138 1.00 92.75 291 GLY A N 1
ATOM 2267 C CA . GLY A 1 291 ? 9.742 -3.575 6.119 1.00 92.75 291 GLY A CA 1
ATOM 2268 C C . GLY A 1 291 ? 9.456 -4.841 5.318 1.00 92.75 291 GLY A C 1
ATOM 2269 O O . GLY A 1 291 ? 10.283 -5.301 4.526 1.00 92.75 291 GLY A O 1
ATOM 2270 N N . LEU A 1 292 ? 8.267 -5.417 5.502 1.00 94.75 292 LEU A N 1
ATOM 2271 C CA . LEU A 1 292 ? 7.884 -6.669 4.837 1.00 94.75 292 LEU A CA 1
ATOM 2272 C C . LEU A 1 292 ? 7.878 -6.534 3.307 1.00 94.75 292 LEU A C 1
ATOM 2274 O O . LEU A 1 292 ? 8.316 -7.437 2.597 1.00 94.75 292 LEU A O 1
ATOM 2278 N N . GLY A 1 293 ? 7.409 -5.399 2.784 1.00 93.25 293 GLY A N 1
ATOM 2279 C CA . GLY A 1 293 ? 7.411 -5.105 1.352 1.00 93.25 293 GLY A CA 1
ATOM 2280 C C . GLY A 1 293 ? 8.820 -4.980 0.775 1.00 93.25 293 GLY A C 1
ATOM 2281 O O . GLY A 1 293 ? 9.077 -5.535 -0.289 1.00 93.25 293 GLY A O 1
ATOM 2282 N N . LEU A 1 294 ? 9.722 -4.321 1.508 1.00 95.06 294 LEU A N 1
ATOM 2283 C CA . LEU A 1 294 ? 11.126 -4.155 1.130 1.00 95.06 294 LEU A CA 1
ATOM 2284 C C . LEU A 1 294 ? 11.827 -5.514 1.042 1.00 95.06 294 LEU A C 1
ATOM 2286 O O . LEU A 1 294 ? 12.430 -5.822 0.021 1.00 95.06 294 LEU A O 1
ATOM 2290 N N . LEU A 1 295 ? 11.682 -6.367 2.064 1.00 96.06 295 LEU A N 1
ATOM 2291 C CA . LEU A 1 295 ? 12.278 -7.709 2.061 1.00 96.06 295 LEU A CA 1
ATOM 2292 C C . LEU A 1 295 ? 11.774 -8.558 0.889 1.00 96.06 295 LEU A C 1
ATOM 2294 O O . LEU A 1 295 ? 12.564 -9.243 0.247 1.00 96.06 295 LEU A O 1
ATOM 2298 N N . ARG A 1 296 ? 10.470 -8.507 0.581 1.00 95.38 296 ARG A N 1
ATOM 2299 C CA . ARG A 1 296 ? 9.912 -9.236 -0.570 1.00 95.38 296 ARG A CA 1
ATOM 2300 C C . ARG A 1 296 ? 10.498 -8.754 -1.898 1.00 95.38 296 ARG A C 1
ATOM 2302 O O . ARG A 1 296 ? 10.762 -9.592 -2.757 1.00 95.38 296 ARG A O 1
ATOM 2309 N N . GLN A 1 297 ? 10.712 -7.447 -2.039 1.00 94.00 297 GLN A N 1
ATOM 2310 C CA . GLN A 1 297 ? 11.310 -6.843 -3.229 1.00 94.00 297 GLN A CA 1
ATOM 2311 C C . GLN A 1 297 ? 12.796 -7.196 -3.365 1.00 94.00 297 GLN A C 1
ATOM 2313 O O . GLN A 1 297 ? 13.195 -7.634 -4.438 1.00 94.00 297 GLN A O 1
ATOM 2318 N N . LEU A 1 298 ? 13.582 -7.118 -2.283 1.00 95.44 298 LEU A N 1
ATOM 2319 C CA . LEU A 1 298 ? 14.982 -7.563 -2.287 1.00 95.44 298 LEU A CA 1
ATOM 2320 C C . LEU A 1 298 ? 15.101 -9.028 -2.698 1.00 95.44 298 LEU A C 1
ATOM 2322 O O . LEU A 1 298 ? 15.835 -9.334 -3.625 1.00 95.44 298 LEU A O 1
ATOM 2326 N N . ILE A 1 299 ? 14.308 -9.916 -2.088 1.00 95.38 299 ILE A N 1
ATOM 2327 C CA . ILE A 1 299 ? 14.310 -11.344 -2.432 1.00 95.38 299 ILE A CA 1
ATOM 2328 C C . ILE A 1 299 ? 14.046 -11.552 -3.928 1.00 95.38 299 ILE A C 1
ATOM 2330 O O . ILE A 1 299 ? 14.712 -12.375 -4.547 1.00 95.38 299 ILE A O 1
ATOM 2334 N N . ARG A 1 300 ? 13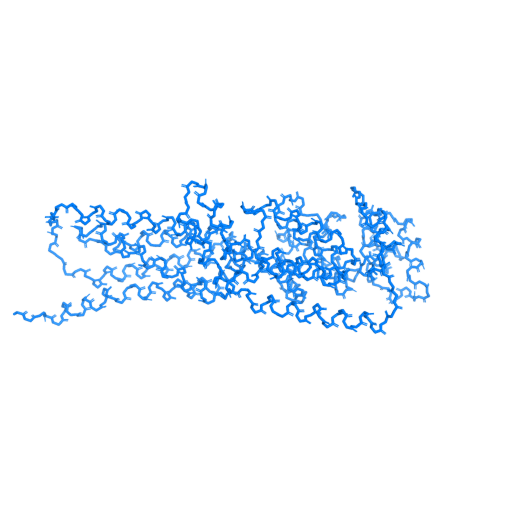.082 -10.827 -4.514 1.00 92.88 300 ARG A N 1
ATOM 2335 C CA . ARG A 1 300 ? 12.772 -10.934 -5.946 1.00 92.88 300 ARG A CA 1
ATOM 2336 C C . ARG A 1 300 ? 13.952 -10.476 -6.805 1.00 92.88 300 ARG A C 1
ATOM 2338 O O . ARG A 1 300 ? 14.433 -11.258 -7.619 1.00 92.88 300 ARG A O 1
ATOM 2345 N N . LEU A 1 301 ? 14.445 -9.260 -6.572 1.00 91.56 301 LEU A N 1
ATOM 2346 C CA . LEU A 1 301 ? 15.550 -8.674 -7.336 1.00 91.56 301 LEU A CA 1
ATOM 2347 C C . LEU A 1 301 ? 16.841 -9.497 -7.215 1.00 91.56 301 LEU A C 1
ATOM 2349 O O . LEU A 1 301 ? 17.585 -9.652 -8.180 1.00 91.56 301 LEU A O 1
ATOM 2353 N N . GLU A 1 302 ? 17.116 -10.058 -6.040 1.00 91.94 302 GLU A N 1
ATOM 2354 C CA . GLU A 1 302 ? 18.281 -10.912 -5.793 1.00 91.94 302 GLU A CA 1
ATOM 2355 C C . GLU A 1 302 ? 18.164 -12.267 -6.491 1.00 91.94 302 GLU A C 1
ATOM 2357 O O . GLU A 1 302 ? 19.163 -12.785 -6.978 1.00 91.94 302 GLU A O 1
ATOM 2362 N N . ILE A 1 303 ? 16.961 -12.843 -6.583 1.00 89.81 303 ILE A N 1
ATOM 2363 C CA . ILE A 1 303 ? 16.735 -14.055 -7.382 1.00 89.81 303 ILE A CA 1
ATOM 2364 C C . ILE A 1 303 ? 16.945 -13.751 -8.868 1.00 89.81 303 ILE A C 1
ATOM 2366 O O . ILE A 1 303 ? 17.647 -14.497 -9.543 1.00 89.81 303 ILE A O 1
ATOM 2370 N N . GLU A 1 304 ? 16.366 -12.658 -9.367 1.00 85.38 304 GLU A N 1
ATOM 2371 C CA . GLU A 1 304 ? 16.458 -12.256 -10.778 1.00 85.38 304 GLU A CA 1
ATOM 2372 C C . GLU A 1 304 ? 17.888 -11.900 -11.200 1.00 85.38 304 GLU A C 1
ATOM 2374 O O . GLU A 1 304 ? 18.305 -12.217 -12.311 1.00 85.38 304 GLU A O 1
ATOM 2379 N N . SER A 1 305 ? 18.664 -11.291 -10.304 1.00 83.31 305 SER A N 1
ATOM 2380 C CA . SER A 1 305 ? 20.071 -10.942 -10.542 1.00 83.31 305 SER A CA 1
ATOM 2381 C C . SER A 1 305 ? 21.062 -12.075 -10.258 1.00 83.31 305 SER A C 1
ATOM 2383 O O . SER A 1 305 ? 22.266 -11.877 -10.402 1.00 83.31 305 SER A O 1
ATOM 2385 N N . GLY A 1 306 ? 20.592 -13.255 -9.839 1.00 84.81 306 GLY A N 1
ATOM 2386 C CA . GLY A 1 306 ? 21.451 -14.402 -9.523 1.00 84.81 306 GLY A CA 1
ATOM 2387 C C . GLY A 1 306 ? 22.184 -14.315 -8.175 1.00 84.81 306 GLY A C 1
ATOM 2388 O O . GLY A 1 306 ? 23.033 -15.152 -7.871 1.00 84.81 306 GLY A O 1
ATOM 2389 N N . GLN A 1 307 ? 21.851 -13.345 -7.320 1.00 87.31 307 GLN A N 1
ATOM 2390 C CA . GLN A 1 307 ? 22.414 -13.156 -5.976 1.00 87.31 307 GLN A CA 1
ATOM 2391 C C . GLN A 1 307 ? 21.751 -14.080 -4.937 1.00 87.31 307 GLN A C 1
ATOM 2393 O O . GLN A 1 307 ? 21.274 -13.666 -3.876 1.00 87.31 307 GLN A O 1
ATOM 2398 N N . TYR A 1 308 ? 21.747 -15.382 -5.220 1.00 89.75 308 TYR A N 1
ATOM 2399 C CA . TYR A 1 308 ? 21.012 -16.400 -4.463 1.00 89.75 308 TYR A CA 1
ATOM 2400 C C . TYR A 1 308 ? 21.399 -16.499 -2.979 1.00 89.75 308 TYR A C 1
ATOM 2402 O O . TYR A 1 308 ? 20.578 -16.868 -2.135 1.00 89.75 308 TYR A O 1
ATOM 2410 N N . SER A 1 309 ? 22.647 -16.181 -2.628 1.00 90.44 309 SER A N 1
ATOM 2411 C CA . SER A 1 309 ? 23.117 -16.202 -1.237 1.00 90.44 309 SER A CA 1
ATOM 2412 C C . SER A 1 309 ? 22.461 -15.109 -0.384 1.00 90.44 309 SER A C 1
ATOM 2414 O O . SER A 1 309 ? 22.094 -15.373 0.764 1.00 90.44 309 SER A O 1
ATOM 2416 N N . LEU A 1 310 ? 22.260 -13.910 -0.940 1.00 91.56 310 LEU A N 1
ATOM 2417 C CA . LEU A 1 310 ? 21.549 -12.809 -0.285 1.00 91.56 310 LEU A CA 1
ATOM 2418 C C . LEU A 1 310 ? 20.043 -13.073 -0.249 1.00 91.56 310 LEU A C 1
ATOM 2420 O O . LEU A 1 310 ? 19.450 -12.978 0.830 1.00 91.56 310 LEU A O 1
ATOM 2424 N N . ALA A 1 311 ? 19.473 -13.576 -1.351 1.00 94.44 311 ALA A N 1
ATOM 2425 C CA . ALA A 1 311 ? 18.061 -13.958 -1.417 1.00 94.44 311 ALA A CA 1
ATOM 2426 C C . ALA A 1 311 ? 17.675 -14.923 -0.285 1.00 94.44 311 ALA A C 1
ATOM 2428 O O . ALA A 1 311 ? 16.653 -14.746 0.383 1.00 94.44 311 ALA A O 1
ATOM 2429 N N . ARG A 1 312 ? 18.526 -15.920 0.004 1.00 95.56 312 ARG A N 1
ATOM 2430 C CA . ARG A 1 312 ? 18.328 -16.840 1.137 1.00 95.56 312 ARG A CA 1
ATOM 2431 C C . ARG A 1 312 ? 18.356 -16.136 2.489 1.00 95.56 312 ARG A C 1
ATOM 2433 O O . ARG A 1 312 ? 17.533 -16.458 3.345 1.00 95.56 312 ARG A O 1
ATOM 2440 N N . LYS A 1 313 ? 19.284 -15.197 2.705 1.00 95.88 313 LYS A N 1
ATOM 2441 C CA . LYS A 1 313 ? 19.386 -14.445 3.968 1.00 9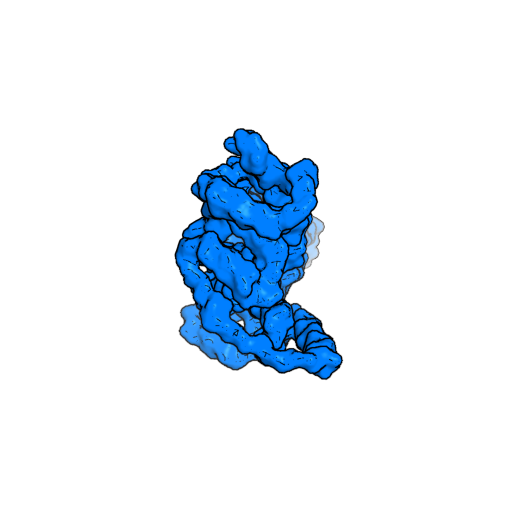5.88 313 LYS A CA 1
ATOM 2442 C C . LYS A 1 313 ? 18.134 -13.601 4.197 1.00 95.88 313 LYS A C 1
ATOM 2444 O O . LYS A 1 313 ? 17.529 -13.698 5.266 1.00 95.88 313 LYS A O 1
ATOM 2449 N N . HIS A 1 314 ? 17.694 -12.845 3.193 1.00 96.25 314 HIS A N 1
ATOM 2450 C CA . HIS A 1 314 ? 16.475 -12.043 3.295 1.00 96.25 314 HIS A CA 1
ATOM 2451 C C . HIS A 1 314 ? 15.222 -12.912 3.439 1.00 96.25 314 HIS A C 1
ATOM 2453 O O . HIS A 1 314 ? 14.373 -12.623 4.285 1.00 96.25 314 HIS A O 1
ATOM 2459 N N . ALA A 1 315 ? 15.131 -14.035 2.718 1.00 96.75 315 ALA A N 1
ATOM 2460 C CA . ALA A 1 315 ? 14.043 -14.998 2.887 1.00 96.75 315 ALA A CA 1
ATOM 2461 C C . ALA A 1 315 ? 14.020 -15.604 4.300 1.00 96.75 315 ALA A C 1
ATOM 2463 O O . ALA A 1 315 ? 12.940 -15.770 4.875 1.00 96.75 315 ALA A O 1
ATOM 2464 N N . ALA A 1 316 ? 15.189 -15.885 4.886 1.00 96.19 316 ALA A N 1
ATOM 2465 C CA . ALA A 1 316 ? 15.316 -16.382 6.252 1.00 96.19 316 ALA A CA 1
ATOM 2466 C C . ALA A 1 316 ? 14.875 -15.342 7.292 1.00 96.19 316 ALA A C 1
ATOM 2468 O O . ALA A 1 316 ? 14.165 -15.706 8.231 1.00 96.19 316 ALA A O 1
ATOM 2469 N N . ILE A 1 317 ? 15.218 -14.061 7.116 1.00 95.75 317 ILE A N 1
ATOM 2470 C CA . ILE A 1 317 ? 14.709 -12.970 7.966 1.00 95.75 317 ILE A CA 1
ATOM 2471 C C . ILE A 1 317 ? 13.185 -12.886 7.844 1.00 95.75 317 ILE A C 1
ATOM 2473 O O . ILE A 1 317 ? 12.476 -12.960 8.848 1.00 95.75 317 ILE A O 1
ATOM 2477 N N . LEU A 1 318 ? 12.670 -12.826 6.614 1.00 96.50 318 LEU A N 1
ATOM 2478 C CA . LEU A 1 318 ? 11.238 -12.732 6.339 1.00 96.50 318 LEU A CA 1
ATOM 2479 C C . LEU A 1 318 ? 10.453 -13.935 6.899 1.00 96.50 318 LEU A C 1
ATOM 2481 O O . LEU A 1 318 ? 9.318 -13.776 7.345 1.00 96.50 318 LEU A O 1
ATOM 2485 N N . SER A 1 319 ? 11.074 -15.119 6.975 1.00 96.75 319 SER A N 1
ATOM 2486 C CA . SER A 1 319 ? 10.451 -16.331 7.530 1.00 96.75 319 SER A CA 1
ATOM 2487 C C . SER A 1 319 ? 10.138 -16.232 9.028 1.00 96.75 319 SER A C 1
ATOM 2489 O O . SER A 1 319 ? 9.314 -16.992 9.541 1.00 96.75 319 SER A O 1
ATOM 2491 N N . ARG A 1 320 ? 10.770 -15.283 9.737 1.00 96.38 320 ARG A N 1
ATOM 2492 C CA . ARG A 1 320 ? 10.504 -14.999 11.156 1.00 96.38 320 ARG A CA 1
ATOM 2493 C C . ARG A 1 320 ? 9.195 -14.242 11.363 1.00 96.38 320 ARG A C 1
ATOM 2495 O O . ARG A 1 320 ? 8.737 -14.137 12.499 1.00 96.38 320 ARG A O 1
ATOM 2502 N N . ASN A 1 321 ? 8.580 -13.746 10.290 1.00 96.44 321 ASN A N 1
ATOM 2503 C CA . ASN A 1 321 ? 7.215 -13.250 10.303 1.00 96.44 321 ASN A CA 1
ATOM 2504 C C . ASN A 1 321 ? 6.231 -14.401 9.982 1.00 96.44 321 ASN A C 1
ATOM 2506 O O . ASN A 1 321 ? 6.280 -14.957 8.880 1.00 96.44 321 ASN A O 1
ATOM 2510 N N . PRO A 1 322 ? 5.295 -14.746 10.887 1.00 92.81 322 PRO A N 1
ATOM 2511 C CA . PRO A 1 322 ? 4.352 -15.850 10.684 1.00 92.81 322 PRO A CA 1
ATOM 2512 C C . PRO A 1 322 ? 3.548 -15.781 9.381 1.00 92.81 322 PRO A C 1
ATOM 2514 O O . PRO A 1 322 ? 3.332 -16.812 8.742 1.00 92.81 322 PRO A O 1
ATOM 2517 N N . MET A 1 323 ? 3.113 -14.584 8.971 1.00 94.12 323 MET A N 1
ATOM 2518 C CA . MET A 1 323 ? 2.293 -14.410 7.766 1.00 94.12 323 MET A CA 1
ATOM 2519 C C . MET A 1 323 ? 3.082 -14.529 6.465 1.00 94.12 323 MET A C 1
ATOM 2521 O O . MET A 1 323 ? 2.504 -14.883 5.438 1.00 94.12 323 MET A O 1
ATOM 2525 N N . ASN A 1 324 ? 4.396 -14.306 6.502 1.00 94.81 324 ASN A N 1
ATOM 2526 C CA . ASN A 1 324 ? 5.249 -14.366 5.318 1.00 94.81 324 ASN A CA 1
ATOM 2527 C C . ASN A 1 324 ? 6.027 -15.684 5.179 1.00 94.81 324 ASN A C 1
ATOM 2529 O O . ASN A 1 324 ? 6.687 -15.892 4.164 1.00 94.81 324 ASN A O 1
ATOM 2533 N N . ARG A 1 325 ? 5.884 -16.632 6.115 1.00 93.94 325 ARG A N 1
ATOM 2534 C CA . ARG A 1 325 ? 6.565 -17.938 6.054 1.00 93.94 325 ARG A CA 1
ATOM 2535 C C . ARG A 1 325 ? 6.346 -18.683 4.731 1.00 93.94 325 ARG A C 1
ATOM 2537 O O . ARG A 1 325 ? 7.302 -19.183 4.148 1.00 93.94 325 ARG A O 1
ATOM 2544 N N . LYS A 1 326 ? 5.109 -18.702 4.217 1.00 94.50 326 LYS A N 1
ATOM 2545 C CA . LYS A 1 326 ? 4.790 -19.340 2.924 1.00 94.50 326 LYS A CA 1
ATOM 2546 C C . LYS A 1 326 ? 5.482 -18.659 1.744 1.00 94.50 326 LYS A C 1
ATOM 2548 O O . LYS A 1 326 ? 5.905 -19.338 0.814 1.00 94.50 326 LYS A O 1
ATOM 2553 N N . TYR A 1 327 ? 5.587 -17.330 1.780 1.00 94.81 327 TYR A N 1
ATOM 2554 C CA . TYR A 1 327 ? 6.310 -16.580 0.759 1.00 94.81 327 TYR A CA 1
ATOM 2555 C C . TYR A 1 327 ? 7.801 -16.927 0.807 1.00 94.81 327 TYR A C 1
ATOM 2557 O O . TYR A 1 327 ? 8.367 -17.277 -0.223 1.00 94.81 327 TYR A O 1
ATOM 2565 N N . SER A 1 328 ? 8.413 -16.931 1.998 1.00 95.44 328 SER A N 1
ATOM 2566 C CA . SER A 1 328 ? 9.815 -17.330 2.176 1.00 95.44 328 SER A CA 1
ATOM 2567 C C . SER A 1 328 ? 10.088 -18.748 1.671 1.00 95.44 328 SER A C 1
ATOM 2569 O O . SER A 1 328 ? 11.055 -18.962 0.951 1.00 95.44 328 SER A O 1
ATOM 2571 N N . GLU A 1 329 ? 9.224 -19.716 1.988 1.00 95.94 329 GLU A N 1
ATOM 2572 C CA . GLU A 1 329 ? 9.346 -21.093 1.487 1.00 95.94 329 GLU A CA 1
ATOM 2573 C C . GLU A 1 329 ? 9.239 -21.160 -0.046 1.00 95.94 329 GLU A C 1
ATOM 2575 O O . GLU A 1 329 ? 9.980 -21.904 -0.688 1.00 95.94 329 GLU A O 1
ATOM 2580 N N . SER A 1 330 ? 8.346 -20.370 -0.650 1.00 95.75 330 SER A N 1
ATOM 2581 C CA . SER A 1 330 ? 8.234 -20.267 -2.109 1.00 95.75 330 SER A CA 1
ATOM 2582 C C . SER A 1 330 ? 9.483 -19.647 -2.738 1.00 95.75 330 SER A C 1
ATOM 2584 O O . SER A 1 330 ? 9.965 -20.152 -3.748 1.00 95.75 330 SER A O 1
ATOM 2586 N N . ALA A 1 331 ? 10.024 -18.585 -2.141 1.00 94.00 331 ALA A N 1
ATOM 2587 C CA . ALA A 1 331 ? 11.230 -17.920 -2.621 1.00 94.00 331 ALA A CA 1
ATOM 2588 C C . ALA A 1 331 ? 12.456 -18.843 -2.566 1.00 94.00 331 ALA A C 1
ATOM 2590 O O . ALA A 1 331 ? 13.208 -18.925 -3.531 1.00 94.00 331 ALA A O 1
ATOM 2591 N N . LEU A 1 332 ? 12.624 -19.609 -1.482 1.00 95.19 332 LEU A N 1
ATOM 2592 C CA . LEU A 1 332 ? 13.712 -20.586 -1.368 1.00 95.19 332 LEU A CA 1
ATOM 2593 C C . LEU A 1 332 ? 13.622 -21.677 -2.446 1.00 95.19 332 LEU A C 1
ATOM 2595 O O . LEU A 1 332 ? 14.635 -22.031 -3.041 1.00 95.19 332 LEU A O 1
ATOM 2599 N N . LYS A 1 333 ? 12.413 -22.148 -2.778 1.00 95.19 333 LYS A N 1
ATOM 2600 C CA . LYS A 1 333 ? 12.211 -23.086 -3.897 1.00 95.19 333 LYS A CA 1
ATOM 2601 C C . LYS A 1 333 ? 12.562 -22.473 -5.254 1.00 95.19 333 LYS A C 1
ATOM 2603 O O . LYS A 1 333 ? 13.066 -23.178 -6.125 1.00 95.19 333 LYS A O 1
ATOM 2608 N N . MET A 1 334 ? 12.278 -21.184 -5.454 1.00 92.62 334 MET A N 1
ATOM 2609 C CA . MET A 1 334 ? 12.672 -20.469 -6.674 1.00 92.62 334 MET A CA 1
ATOM 2610 C C . MET A 1 334 ? 14.195 -20.383 -6.790 1.00 92.62 334 MET A C 1
ATOM 2612 O O . MET A 1 334 ? 14.717 -20.677 -7.860 1.00 92.62 334 MET A O 1
ATOM 2616 N N . VAL A 1 335 ? 14.893 -20.084 -5.688 1.00 92.62 335 VAL A N 1
ATOM 2617 C CA . VAL A 1 335 ? 16.363 -20.109 -5.624 1.00 92.62 335 VAL A CA 1
ATOM 2618 C C . VAL A 1 335 ? 16.907 -21.489 -5.999 1.00 92.62 335 VAL A C 1
ATOM 2620 O O . VAL A 1 335 ? 17.706 -21.593 -6.921 1.00 92.62 335 VAL A O 1
ATOM 2623 N N . GLU A 1 336 ? 16.426 -22.559 -5.357 1.00 91.81 336 GLU A N 1
ATOM 2624 C CA . GLU A 1 336 ? 16.883 -23.930 -5.641 1.00 91.81 336 GLU A CA 1
ATOM 2625 C C . GLU A 1 336 ? 16.662 -24.336 -7.106 1.00 91.81 336 GLU A C 1
ATOM 2627 O O . GLU A 1 336 ? 17.470 -25.057 -7.693 1.00 91.81 336 GLU A O 1
ATOM 2632 N N . LYS A 1 337 ? 15.547 -23.905 -7.708 1.00 90.94 337 LYS A N 1
ATOM 2633 C CA . LYS A 1 337 ? 15.259 -24.157 -9.124 1.00 90.94 337 LYS A CA 1
ATOM 2634 C C . LYS A 1 337 ? 16.206 -23.370 -10.035 1.00 90.94 337 LYS A C 1
ATOM 2636 O O . LYS A 1 337 ? 16.679 -23.922 -11.029 1.00 90.94 337 LYS A O 1
ATOM 2641 N N . ALA A 1 338 ? 16.453 -22.102 -9.716 1.00 86.12 338 ALA A N 1
ATOM 2642 C CA . ALA A 1 338 ? 17.318 -21.232 -10.501 1.00 86.12 338 ALA A CA 1
ATOM 2643 C C . ALA A 1 338 ? 18.769 -21.739 -10.486 1.00 86.12 338 ALA A C 1
ATOM 2645 O O . ALA A 1 338 ? 19.357 -21.915 -11.548 1.00 86.12 338 ALA A O 1
ATOM 2646 N N . GLU A 1 339 ? 19.295 -22.117 -9.319 1.00 83.25 339 GLU A N 1
ATOM 2647 C CA . GLU A 1 339 ? 20.642 -22.691 -9.179 1.00 83.25 339 GLU A CA 1
ATOM 2648 C C . GLU A 1 339 ? 20.821 -23.989 -9.966 1.00 83.25 339 GLU A C 1
ATOM 2650 O O . GLU A 1 339 ? 21.785 -24.116 -10.708 1.00 83.25 339 GLU A O 1
ATOM 2655 N N . LYS A 1 340 ? 19.855 -24.918 -9.915 1.00 84.44 340 LYS A N 1
ATOM 2656 C CA . LYS A 1 340 ? 19.909 -26.152 -10.726 1.00 84.44 340 LYS A CA 1
ATOM 2657 C C . LYS A 1 340 ? 19.947 -25.881 -12.228 1.00 84.44 340 LYS A C 1
ATOM 2659 O O . LYS A 1 340 ? 20.484 -26.686 -12.983 1.00 84.44 340 LYS A O 1
ATOM 2664 N N . THR A 1 341 ? 19.333 -24.781 -12.659 1.00 77.69 341 THR A N 1
ATOM 2665 C CA . THR A 1 341 ? 19.339 -24.369 -14.065 1.00 77.69 341 THR A CA 1
ATOM 2666 C C . THR A 1 341 ? 20.716 -23.816 -14.437 1.00 77.69 341 THR A C 1
ATOM 2668 O O . THR A 1 341 ? 21.259 -24.209 -15.465 1.00 77.69 341 THR A O 1
ATOM 2671 N N . VAL A 1 342 ? 21.314 -23.002 -13.562 1.00 67.31 342 VAL A N 1
ATOM 2672 C CA . VAL A 1 342 ? 22.659 -22.430 -13.736 1.00 67.31 342 VAL A CA 1
ATOM 2673 C C . VAL A 1 342 ? 23.752 -23.506 -13.698 1.00 67.31 342 VAL A C 1
ATOM 2675 O O . VAL A 1 342 ? 24.591 -23.531 -14.590 1.00 67.31 342 VAL A O 1
ATOM 2678 N N . ASP A 1 343 ? 23.702 -24.451 -12.755 1.00 57.31 343 ASP A N 1
ATOM 2679 C CA . ASP A 1 343 ? 24.671 -25.557 -12.648 1.00 57.31 343 ASP A CA 1
ATOM 2680 C C . ASP A 1 343 ? 24.645 -26.490 -13.876 1.00 57.31 343 ASP A C 1
ATOM 2682 O O . ASP A 1 343 ? 25.637 -27.147 -14.187 1.00 57.31 343 ASP A O 1
ATOM 2686 N N . SER A 1 344 ? 23.522 -26.544 -14.607 1.00 54.12 344 SER A N 1
ATOM 2687 C CA . SER A 1 344 ? 23.402 -27.298 -15.866 1.00 54.12 344 SER A CA 1
ATOM 2688 C C . SER A 1 344 ? 23.915 -26.542 -17.100 1.00 54.12 344 SER A C 1
ATOM 2690 O O . SER A 1 344 ? 24.148 -27.148 -18.146 1.00 54.12 344 SER A O 1
ATOM 2692 N N . SER A 1 345 ? 24.120 -25.229 -16.977 1.00 49.44 345 SER A N 1
ATOM 2693 C CA . SER A 1 345 ? 24.651 -24.342 -18.009 1.00 49.44 345 SER A CA 1
ATOM 2694 C C . SER A 1 345 ? 25.957 -23.723 -17.510 1.00 49.44 345 SER A C 1
ATOM 2696 O O . SER A 1 345 ? 25.971 -22.590 -17.036 1.00 49.44 345 SER A O 1
ATOM 2698 N N . HIS A 1 346 ? 27.061 -24.470 -17.577 1.00 41.84 346 HIS A N 1
ATOM 2699 C CA . HIS A 1 346 ? 28.383 -23.957 -17.213 1.00 41.84 346 HIS A CA 1
ATOM 2700 C C . HIS A 1 346 ? 28.688 -22.618 -17.907 1.00 41.84 346 HIS A C 1
ATOM 2702 O O . HIS A 1 346 ? 28.996 -22.598 -19.095 1.00 41.84 346 HIS A O 1
ATOM 2708 N N . THR A 1 347 ? 28.664 -21.528 -17.136 1.00 41.53 347 THR A N 1
ATOM 2709 C CA . THR A 1 347 ? 29.585 -20.389 -17.258 1.00 41.53 347 THR A CA 1
ATOM 2710 C C . THR A 1 347 ? 29.565 -19.606 -15.951 1.00 41.53 347 THR A C 1
ATOM 2712 O O . THR A 1 347 ? 28.534 -19.077 -15.541 1.00 41.53 347 THR A O 1
ATOM 2715 N N . ASP A 1 348 ? 30.719 -19.586 -15.292 1.00 40.47 348 ASP A N 1
ATOM 2716 C CA . ASP A 1 348 ? 30.973 -18.877 -14.048 1.00 40.47 348 ASP A CA 1
ATOM 2717 C C . ASP A 1 348 ? 30.811 -17.355 -14.169 1.00 40.47 348 ASP A C 1
ATOM 2719 O O . ASP A 1 348 ? 31.155 -16.729 -15.172 1.00 40.47 348 ASP A O 1
ATOM 2723 N N . SER A 1 349 ? 30.379 -16.794 -13.039 1.00 44.94 349 SER A N 1
ATOM 2724 C CA . SER A 1 349 ? 30.721 -15.470 -12.516 1.00 44.94 349 SER A CA 1
ATOM 2725 C C . SER A 1 349 ? 30.465 -14.267 -13.427 1.00 44.94 349 SER A C 1
ATOM 2727 O O . SER A 1 349 ? 31.384 -13.705 -14.021 1.00 44.94 349 SER A O 1
ATOM 2729 N N . TYR A 1 350 ? 29.236 -13.748 -13.393 1.00 47.06 350 TYR A N 1
ATOM 2730 C CA . TYR A 1 350 ? 29.057 -12.309 -13.571 1.00 47.06 350 TYR A CA 1
ATOM 2731 C C . TYR A 1 350 ? 29.764 -11.597 -12.407 1.00 47.06 350 TYR A C 1
ATOM 2733 O O . TYR A 1 350 ? 29.248 -11.520 -11.293 1.00 47.06 350 TYR A O 1
ATOM 2741 N N . THR A 1 351 ? 30.992 -11.136 -12.641 1.00 46.72 351 THR A N 1
ATOM 2742 C CA . THR A 1 351 ? 31.637 -10.122 -11.806 1.00 46.72 351 THR A CA 1
ATOM 2743 C C . THR A 1 351 ? 31.066 -8.772 -12.226 1.00 46.72 351 THR A C 1
ATOM 2745 O O . THR A 1 351 ? 31.309 -8.381 -13.371 1.00 46.72 351 THR A O 1
ATOM 2748 N N . PRO A 1 352 ? 30.321 -8.063 -11.356 1.00 52.62 352 PRO A N 1
ATOM 2749 C CA . PRO A 1 352 ? 29.825 -6.730 -11.675 1.00 52.62 352 PRO A CA 1
ATOM 2750 C C . PRO A 1 352 ? 30.997 -5.860 -12.123 1.00 52.62 352 PRO A C 1
ATOM 2752 O O . PRO A 1 352 ? 31.999 -5.749 -11.410 1.00 52.62 352 PRO A O 1
ATOM 2755 N N . SER A 1 353 ? 30.905 -5.279 -13.316 1.00 51.97 353 SER A N 1
ATOM 2756 C CA . SER A 1 353 ? 31.914 -4.328 -13.765 1.00 51.97 353 SER A CA 1
ATOM 2757 C C . SER A 1 353 ? 31.784 -3.053 -12.930 1.00 51.97 353 SER A C 1
ATOM 2759 O O . SER A 1 353 ? 30.692 -2.691 -12.499 1.00 51.97 353 SER A O 1
ATOM 2761 N N . TYR A 1 354 ? 32.877 -2.316 -12.720 1.00 46.69 354 TYR A N 1
ATOM 2762 C CA . TYR A 1 354 ? 32.842 -1.007 -12.048 1.00 46.69 354 TYR A CA 1
ATOM 2763 C C . TYR A 1 354 ? 31.854 -0.026 -12.716 1.00 46.69 354 TYR A C 1
ATOM 2765 O O . TYR A 1 354 ? 31.299 0.856 -12.065 1.00 46.69 354 TYR A O 1
ATOM 2773 N N . SER A 1 355 ? 31.584 -0.212 -14.012 1.00 47.44 355 SER A N 1
ATOM 2774 C CA . SER A 1 355 ? 30.570 0.522 -14.776 1.00 47.44 355 SER A CA 1
ATOM 2775 C C . SER A 1 355 ? 29.121 0.180 -14.402 1.00 47.44 355 SER A C 1
ATOM 2777 O O . SER A 1 355 ? 28.253 1.022 -14.598 1.00 47.44 355 SER A O 1
ATOM 2779 N N . ASP A 1 356 ? 28.853 -0.992 -13.814 1.00 51.94 356 ASP A N 1
ATOM 2780 C CA . ASP A 1 356 ? 27.522 -1.383 -13.312 1.00 51.94 356 ASP A CA 1
ATOM 2781 C C . ASP A 1 356 ? 27.172 -0.721 -11.966 1.00 51.94 356 ASP A C 1
ATOM 2783 O O . ASP A 1 356 ? 26.082 -0.932 -11.433 1.00 51.94 356 ASP A O 1
ATOM 2787 N N . LEU A 1 357 ? 28.108 0.046 -11.392 1.00 55.53 357 LEU A N 1
ATOM 2788 C CA . LEU A 1 357 ? 28.014 0.649 -10.058 1.00 55.53 357 LEU A CA 1
ATOM 2789 C C . LEU A 1 357 ? 27.936 2.183 -10.085 1.00 55.53 357 LEU A C 1
ATOM 2791 O O . LEU A 1 357 ? 27.831 2.804 -9.029 1.00 55.53 357 LEU A O 1
ATOM 2795 N N . MET A 1 358 ? 28.018 2.809 -11.263 1.00 57.19 358 MET A N 1
ATOM 2796 C CA . MET A 1 358 ? 28.087 4.265 -11.388 1.00 57.19 358 MET A CA 1
ATOM 2797 C C . MET A 1 358 ? 26.791 4.842 -11.946 1.00 57.19 358 MET A C 1
ATOM 2799 O O . MET A 1 358 ? 26.545 4.819 -13.150 1.00 57.19 358 MET A O 1
ATOM 2803 N N . ILE A 1 359 ? 26.002 5.436 -11.055 1.00 66.44 359 ILE A N 1
ATOM 2804 C CA . ILE A 1 359 ? 24.858 6.276 -11.407 1.00 66.44 359 ILE A CA 1
ATOM 2805 C C . ILE A 1 359 ? 25.240 7.732 -11.165 1.00 66.44 359 ILE A C 1
ATOM 2807 O O . ILE A 1 359 ? 25.604 8.133 -10.063 1.00 66.44 359 ILE A O 1
ATOM 2811 N N . SER A 1 360 ? 25.167 8.529 -12.224 1.00 65.94 360 SER A N 1
ATOM 2812 C CA . SER A 1 360 ? 25.374 9.975 -12.195 1.00 65.94 360 SER A CA 1
ATOM 2813 C C . SER A 1 360 ? 24.044 10.725 -12.054 1.00 65.94 360 SER A C 1
ATOM 2815 O O . SER A 1 360 ? 22.967 10.144 -12.177 1.00 65.94 360 SER A O 1
ATOM 2817 N N . ASN A 1 361 ? 24.092 12.048 -11.899 1.00 67.12 361 ASN A N 1
ATOM 2818 C CA . ASN A 1 361 ? 22.887 12.884 -11.985 1.00 67.12 361 ASN A CA 1
ATOM 2819 C C . ASN A 1 361 ? 22.385 13.081 -13.432 1.00 67.12 361 ASN A C 1
ATOM 2821 O O . ASN A 1 361 ? 21.431 13.823 -13.651 1.00 67.12 361 ASN A O 1
ATOM 2825 N N . ASN A 1 362 ? 23.016 12.449 -14.429 1.00 77.19 362 ASN A N 1
ATOM 2826 C CA . ASN A 1 362 ? 22.653 12.572 -15.836 1.00 77.19 362 ASN A CA 1
ATOM 2827 C C . ASN A 1 362 ? 21.956 11.294 -16.333 1.00 77.19 362 ASN A C 1
ATOM 2829 O O . ASN A 1 362 ? 22.588 10.259 -16.545 1.00 77.19 362 ASN A O 1
ATOM 2833 N N . ALA A 1 363 ? 20.643 11.388 -16.558 1.00 79.12 363 ALA A N 1
ATOM 2834 C CA . ALA A 1 363 ? 19.815 10.264 -16.989 1.00 79.12 363 ALA A CA 1
ATOM 2835 C C . ALA A 1 363 ? 20.240 9.674 -18.346 1.00 79.12 363 ALA A C 1
ATOM 2837 O O . ALA A 1 363 ? 20.185 8.457 -18.513 1.00 79.12 363 ALA A O 1
ATOM 2838 N N . ILE A 1 364 ? 20.705 10.503 -19.289 1.00 82.06 364 ILE A N 1
ATOM 2839 C CA . ILE A 1 364 ? 21.180 10.051 -20.608 1.00 82.06 364 ILE A CA 1
ATOM 2840 C C . ILE A 1 364 ? 22.435 9.196 -20.441 1.00 82.06 364 ILE A C 1
ATOM 2842 O O . ILE A 1 364 ? 22.499 8.100 -20.989 1.00 82.06 364 ILE A O 1
ATOM 2846 N N . TYR A 1 365 ? 23.403 9.674 -19.652 1.00 81.31 365 TYR A N 1
ATOM 2847 C CA . TYR A 1 365 ? 24.643 8.944 -19.378 1.00 81.31 365 TYR A CA 1
ATOM 2848 C C . TYR A 1 365 ? 24.379 7.620 -18.654 1.00 81.31 365 TYR A C 1
ATOM 2850 O O . TYR A 1 365 ? 24.969 6.596 -18.987 1.00 81.31 365 TYR A O 1
ATOM 2858 N N . ASN A 1 366 ? 23.460 7.619 -17.686 1.00 82.50 366 ASN A N 1
ATOM 2859 C CA . ASN A 1 366 ? 23.111 6.400 -16.962 1.00 82.50 366 ASN A CA 1
ATOM 2860 C C . ASN A 1 366 ? 22.446 5.381 -17.892 1.00 82.50 366 ASN A C 1
ATOM 2862 O O . ASN A 1 366 ? 22.835 4.220 -17.902 1.00 82.50 366 ASN A O 1
ATOM 2866 N N . LEU A 1 367 ? 21.473 5.806 -18.705 1.00 85.25 367 LEU A N 1
ATOM 2867 C CA . LEU A 1 367 ? 20.780 4.914 -19.636 1.00 85.25 367 LEU A CA 1
ATOM 2868 C C . LEU A 1 367 ? 21.713 4.384 -20.731 1.00 85.25 367 LEU A C 1
ATOM 2870 O O . LEU A 1 367 ? 21.666 3.193 -21.030 1.00 85.25 367 LEU A O 1
ATOM 2874 N N . SER A 1 368 ? 22.588 5.220 -21.300 1.00 83.44 368 SER A N 1
ATOM 2875 C CA . SER A 1 368 ? 23.583 4.764 -22.280 1.00 83.44 368 SER A CA 1
ATOM 2876 C C . SER A 1 368 ? 24.600 3.807 -21.653 1.00 83.44 368 SER A C 1
ATOM 2878 O O . SER A 1 368 ? 24.945 2.790 -22.260 1.00 83.44 368 SER A O 1
ATOM 2880 N N . GLY A 1 369 ? 25.016 4.083 -20.413 1.00 81.06 369 GLY A N 1
ATOM 2881 C CA . GLY A 1 369 ? 25.847 3.204 -19.599 1.00 81.06 369 GLY A CA 1
ATOM 2882 C C . GLY A 1 369 ? 25.202 1.836 -19.390 1.00 81.06 369 GLY A C 1
ATOM 2883 O O . GLY A 1 369 ? 25.835 0.831 -19.707 1.00 81.06 369 GLY A O 1
ATOM 2884 N N . ILE A 1 370 ? 23.936 1.804 -18.957 1.00 82.81 370 ILE A N 1
ATOM 2885 C CA . ILE A 1 370 ? 23.153 0.575 -18.752 1.00 82.81 370 ILE A CA 1
ATOM 2886 C C . ILE A 1 370 ? 23.069 -0.231 -20.049 1.00 82.81 370 ILE A C 1
ATOM 2888 O O . ILE A 1 370 ? 23.402 -1.409 -20.051 1.00 82.81 370 ILE A O 1
ATOM 2892 N N . ILE A 1 371 ? 22.686 0.398 -21.164 1.00 84.62 371 ILE A N 1
ATOM 2893 C CA . ILE A 1 371 ? 22.543 -0.289 -22.459 1.00 84.62 371 ILE A CA 1
ATOM 2894 C C . ILE A 1 371 ? 23.870 -0.897 -22.931 1.00 84.62 371 ILE A C 1
ATOM 2896 O O . ILE A 1 371 ? 23.867 -1.955 -23.558 1.00 84.62 371 ILE A O 1
ATOM 2900 N N . SER A 1 372 ? 24.989 -0.227 -22.653 1.00 81.75 372 SER A N 1
ATOM 2901 C CA . SER A 1 372 ? 26.304 -0.642 -23.150 1.00 81.75 372 SER A CA 1
ATOM 2902 C C . SER A 1 372 ? 26.988 -1.682 -22.259 1.00 81.75 372 SER A C 1
ATOM 2904 O O . SER A 1 372 ? 27.757 -2.494 -22.766 1.00 81.75 372 SER A O 1
ATOM 2906 N N . HIS A 1 373 ? 26.745 -1.646 -20.945 1.00 74.44 373 HIS A N 1
ATOM 2907 C CA . HIS A 1 373 ? 27.528 -2.414 -19.971 1.00 74.44 373 HIS A CA 1
ATOM 2908 C C . HIS A 1 373 ? 26.718 -3.460 -19.201 1.00 74.44 373 HIS A C 1
ATOM 2910 O O . HIS A 1 373 ? 27.306 -4.458 -18.793 1.00 74.44 373 HIS A O 1
ATOM 2916 N N . CYS A 1 374 ? 25.403 -3.283 -19.022 1.00 71.81 374 CYS A N 1
ATOM 2917 C CA . CYS A 1 374 ? 24.587 -4.239 -18.276 1.00 71.81 374 CYS A CA 1
ATOM 2918 C C . CYS A 1 374 ? 24.107 -5.372 -19.203 1.00 71.81 374 CYS A C 1
ATOM 2920 O O . CYS A 1 374 ? 23.304 -5.116 -20.104 1.00 71.81 374 CYS A O 1
ATOM 2922 N N . PRO A 1 375 ? 24.491 -6.644 -18.966 1.00 71.00 375 PRO A N 1
ATOM 2923 C CA . PRO A 1 375 ? 24.046 -7.767 -19.800 1.00 71.00 375 PRO A CA 1
ATOM 2924 C C . PRO A 1 375 ? 22.528 -7.983 -19.770 1.00 71.00 375 PRO A C 1
ATOM 2926 O O . PRO A 1 375 ? 21.952 -8.509 -20.718 1.00 71.00 375 PRO A O 1
ATOM 2929 N N . SER A 1 376 ? 21.884 -7.562 -18.680 1.00 74.44 376 SER A N 1
ATOM 2930 C CA . SER A 1 376 ? 20.440 -7.669 -18.465 1.00 74.44 376 SER A CA 1
ATOM 2931 C C . SER A 1 376 ? 19.640 -6.502 -19.054 1.00 74.44 376 SER A C 1
ATOM 2933 O O . SER A 1 376 ? 18.423 -6.471 -18.871 1.00 74.44 376 SER A O 1
ATOM 2935 N N . ALA A 1 377 ? 20.287 -5.538 -19.726 1.00 79.00 377 ALA A N 1
ATOM 2936 C CA . ALA A 1 377 ? 19.616 -4.364 -20.277 1.00 79.00 377 ALA A CA 1
ATOM 2937 C C . ALA A 1 377 ? 18.503 -4.764 -21.257 1.00 79.00 377 ALA A C 1
ATOM 2939 O O . ALA A 1 377 ? 18.715 -5.521 -22.207 1.00 79.00 377 ALA A O 1
ATOM 2940 N N . THR A 1 378 ? 17.306 -4.230 -21.031 1.00 83.19 378 THR A N 1
ATOM 2941 C CA . THR A 1 378 ? 16.118 -4.565 -21.823 1.00 83.19 378 THR A CA 1
ATOM 2942 C C . THR A 1 378 ? 15.909 -3.570 -22.965 1.00 83.19 378 THR A C 1
ATOM 2944 O O . THR A 1 378 ? 16.410 -2.443 -22.944 1.00 83.19 378 THR A O 1
ATOM 2947 N N . ASP A 1 379 ? 15.091 -3.934 -23.957 1.00 87.06 379 ASP A N 1
ATOM 2948 C CA . ASP A 1 379 ? 14.663 -2.983 -24.995 1.00 87.06 379 ASP A CA 1
ATOM 2949 C C . ASP A 1 379 ? 13.913 -1.775 -24.413 1.00 87.06 379 ASP A C 1
ATOM 2951 O O . ASP A 1 379 ? 13.962 -0.682 -24.982 1.00 87.06 379 ASP A O 1
ATOM 2955 N N . ALA A 1 380 ? 13.305 -1.934 -23.233 1.00 89.81 380 ALA A N 1
ATOM 2956 C CA . ALA A 1 380 ? 12.683 -0.844 -22.495 1.00 89.81 380 ALA A CA 1
ATOM 2957 C C . ALA A 1 380 ? 13.700 0.245 -22.104 1.00 89.81 380 ALA A C 1
ATOM 2959 O O . ALA A 1 380 ? 13.336 1.421 -22.093 1.00 89.81 380 ALA A O 1
ATOM 2960 N N . ALA A 1 381 ? 14.968 -0.105 -21.842 1.00 89.56 381 ALA A N 1
ATOM 2961 C CA . ALA A 1 381 ? 16.035 0.865 -21.578 1.00 89.56 381 ALA A CA 1
ATOM 2962 C C . ALA A 1 381 ? 16.308 1.754 -22.800 1.00 89.56 381 ALA A C 1
ATOM 2964 O O . ALA A 1 381 ? 16.392 2.978 -22.679 1.00 89.56 381 ALA A O 1
ATOM 2965 N N . ARG A 1 382 ? 16.391 1.138 -23.988 1.00 88.69 382 ARG A N 1
ATOM 2966 C CA . ARG A 1 382 ? 16.624 1.836 -25.265 1.00 88.69 382 ARG A CA 1
ATOM 2967 C C . ARG A 1 382 ? 15.451 2.733 -25.631 1.00 88.69 382 ARG A C 1
ATOM 2969 O O . ARG A 1 382 ? 15.651 3.903 -25.950 1.00 88.69 382 ARG A O 1
ATOM 2976 N N . GLU A 1 383 ? 14.231 2.207 -25.526 1.00 91.25 383 GLU A N 1
ATOM 2977 C CA . GLU A 1 383 ? 13.007 2.978 -25.757 1.00 91.25 383 GLU A CA 1
ATOM 2978 C C . GLU A 1 383 ? 12.961 4.204 -24.835 1.00 91.25 383 GLU A C 1
ATOM 2980 O O . GLU A 1 383 ? 12.724 5.325 -25.284 1.00 91.25 383 GLU A O 1
ATOM 2985 N N . ARG A 1 384 ? 13.264 4.012 -23.549 1.00 92.19 384 ARG A N 1
ATOM 2986 C CA . ARG A 1 384 ? 13.269 5.080 -22.551 1.00 92.19 384 ARG A CA 1
ATOM 2987 C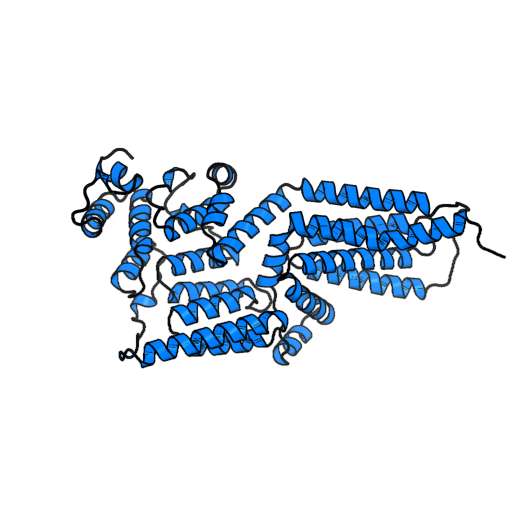 C . ARG A 1 384 ? 14.341 6.137 -22.811 1.00 92.19 384 ARG A C 1
ATOM 2989 O O . ARG A 1 384 ? 14.051 7.317 -22.633 1.00 92.19 384 ARG A O 1
ATOM 2996 N N . LEU A 1 385 ? 15.539 5.744 -23.254 1.00 91.38 385 LEU A N 1
ATOM 2997 C CA . LEU A 1 385 ? 16.602 6.673 -23.658 1.00 91.38 385 LEU A CA 1
ATOM 2998 C C . LEU A 1 385 ? 16.165 7.541 -24.841 1.00 91.38 385 LEU A C 1
ATOM 3000 O O . LEU A 1 385 ? 16.289 8.762 -24.780 1.00 91.38 385 LEU A O 1
ATOM 3004 N N . LEU A 1 386 ? 15.608 6.928 -25.888 1.00 91.81 386 LEU A N 1
ATOM 3005 C CA . LEU A 1 386 ? 15.101 7.652 -27.054 1.00 91.81 386 LEU A CA 1
ATOM 3006 C C . LEU A 1 386 ? 13.980 8.626 -26.669 1.00 91.81 386 LEU A C 1
ATOM 3008 O O . LEU A 1 386 ? 14.000 9.779 -27.091 1.00 91.81 386 LEU A O 1
ATOM 3012 N N . CYS A 1 387 ? 13.042 8.203 -25.817 1.00 92.75 387 CYS A N 1
ATOM 3013 C CA . CYS A 1 387 ? 12.001 9.084 -25.289 1.00 92.75 387 CYS A CA 1
ATOM 3014 C C . CYS A 1 387 ? 12.578 10.232 -24.449 1.00 92.75 387 CYS A C 1
ATOM 3016 O O . CYS A 1 387 ? 12.090 11.354 -24.538 1.00 92.75 387 CYS A O 1
ATOM 3018 N N . HIS A 1 388 ? 13.622 9.986 -23.653 1.00 92.06 388 HIS A N 1
ATOM 3019 C CA . HIS A 1 388 ? 14.273 11.032 -22.867 1.00 92.06 388 HIS A CA 1
ATOM 3020 C C . HIS A 1 388 ? 14.947 12.081 -23.763 1.00 92.06 388 HIS A C 1
ATOM 3022 O O . HIS A 1 388 ? 14.740 13.271 -23.547 1.00 92.06 388 HIS A O 1
ATOM 3028 N N . LEU A 1 389 ? 15.681 11.648 -24.795 1.00 91.62 389 LEU A N 1
ATOM 3029 C CA . LEU A 1 389 ? 16.314 12.538 -25.780 1.00 91.62 389 LEU A CA 1
ATOM 3030 C C . LEU A 1 389 ? 15.290 13.372 -26.552 1.00 91.62 389 LEU A C 1
ATOM 3032 O O . LEU A 1 389 ? 15.505 14.556 -26.810 1.00 91.62 389 LEU A O 1
ATOM 3036 N N . LEU A 1 390 ? 14.155 12.753 -26.886 1.00 91.81 390 LEU A N 1
ATOM 3037 C CA . LEU A 1 390 ? 13.049 13.430 -27.545 1.00 91.81 390 LEU A CA 1
ATOM 3038 C C . LEU A 1 390 ? 12.466 14.539 -26.661 1.00 91.81 390 LEU A C 1
ATOM 3040 O O . LEU A 1 390 ? 12.271 15.658 -27.125 1.00 91.81 390 LEU A O 1
ATOM 3044 N N . LEU A 1 391 ? 12.235 14.247 -25.378 1.00 91.50 391 LEU A N 1
ATOM 3045 C CA . LEU A 1 391 ? 11.725 15.226 -24.416 1.00 91.50 391 LEU A CA 1
ATOM 3046 C C . LEU A 1 391 ? 12.743 16.318 -24.073 1.00 91.50 391 LEU A C 1
ATOM 3048 O O . LEU A 1 391 ? 12.342 17.429 -23.740 1.00 91.50 391 LEU A O 1
ATOM 3052 N N . SER A 1 392 ? 14.044 16.025 -24.143 1.00 89.31 392 SER A N 1
ATOM 3053 C CA . SER A 1 392 ? 15.097 17.022 -23.928 1.00 89.31 392 SER A CA 1
ATOM 3054 C C . SER A 1 392 ? 15.376 17.878 -25.168 1.00 89.31 392 SER A C 1
ATOM 3056 O O . SER A 1 392 ? 16.170 18.813 -25.088 1.00 89.31 392 SER A O 1
ATOM 3058 N N . GLY A 1 393 ? 14.760 17.562 -26.314 1.00 88.38 393 GLY A N 1
ATOM 3059 C CA . GLY A 1 393 ? 14.964 18.260 -27.583 1.00 88.38 393 GLY A CA 1
ATOM 3060 C C . GLY A 1 393 ? 16.305 17.966 -28.269 1.00 88.38 393 GLY A C 1
ATOM 3061 O O . GLY A 1 393 ? 16.666 18.666 -29.216 1.00 88.38 393 GLY A O 1
ATOM 3062 N N . ASP A 1 394 ? 17.052 16.941 -27.837 1.00 89.12 394 ASP A N 1
ATOM 3063 C CA . ASP A 1 394 ? 18.332 16.568 -28.459 1.00 89.12 394 ASP A CA 1
ATOM 3064 C C . ASP A 1 394 ? 18.102 15.675 -29.686 1.00 89.12 394 ASP A C 1
ATOM 3066 O O . ASP A 1 394 ? 18.326 14.460 -29.687 1.00 89.12 394 ASP A O 1
ATOM 3070 N N . MET A 1 395 ? 17.637 16.311 -30.762 1.00 88.94 395 MET A N 1
ATOM 3071 C CA . MET A 1 395 ? 17.324 15.642 -32.025 1.00 88.94 395 MET A CA 1
ATOM 3072 C C . MET A 1 395 ? 18.559 15.054 -32.720 1.00 88.94 395 MET A C 1
ATOM 3074 O O . MET A 1 395 ? 18.429 14.110 -33.502 1.00 88.94 395 MET A O 1
ATOM 3078 N N . THR A 1 396 ? 19.756 15.579 -32.442 1.00 88.81 396 THR A N 1
ATOM 3079 C CA . THR A 1 396 ? 21.005 15.085 -33.041 1.00 88.81 396 THR A CA 1
ATOM 3080 C C . THR A 1 396 ? 21.336 13.703 -32.492 1.00 88.81 396 THR A C 1
ATOM 3082 O O . THR A 1 396 ? 21.474 12.749 -33.264 1.00 88.81 396 THR A O 1
ATOM 3085 N N . SER A 1 397 ? 21.390 13.575 -31.163 1.00 88.00 397 SER A N 1
ATOM 3086 C CA . SER A 1 397 ? 21.638 12.296 -30.493 1.00 88.00 397 SER A CA 1
ATOM 3087 C C . SER A 1 397 ? 20.485 11.317 -30.710 1.00 88.00 397 SER A C 1
ATOM 3089 O O . SER A 1 397 ? 20.721 10.131 -30.945 1.00 88.00 397 SER A O 1
ATOM 3091 N N . PHE A 1 398 ? 19.239 11.810 -30.707 1.00 90.81 398 PHE A N 1
ATOM 3092 C CA . PHE A 1 398 ? 18.056 11.000 -30.996 1.00 90.81 398 PHE A CA 1
ATOM 3093 C C . PHE A 1 398 ? 18.136 10.336 -32.374 1.00 90.81 398 PHE A C 1
ATOM 3095 O O . PHE A 1 398 ? 17.988 9.121 -32.472 1.00 90.81 398 PHE A O 1
ATOM 3102 N N . ASN A 1 399 ? 18.410 11.096 -33.440 1.00 87.94 399 ASN A N 1
ATOM 3103 C CA . ASN A 1 399 ? 18.459 10.547 -34.798 1.00 87.94 399 ASN A CA 1
ATOM 3104 C C . ASN A 1 399 ? 19.614 9.553 -34.988 1.00 87.94 399 ASN A C 1
ATOM 3106 O O . ASN A 1 399 ? 19.452 8.554 -35.693 1.00 87.94 399 ASN A O 1
ATOM 3110 N N . ALA A 1 400 ? 20.765 9.803 -34.355 1.00 87.12 400 ALA A N 1
ATOM 3111 C CA . ALA A 1 400 ? 21.902 8.887 -34.390 1.00 87.12 400 ALA A CA 1
ATOM 3112 C C . ALA A 1 400 ? 21.552 7.533 -33.746 1.00 87.12 400 ALA A C 1
ATOM 3114 O O . ALA A 1 400 ? 21.699 6.491 -34.387 1.00 87.12 400 ALA A O 1
ATOM 3115 N N . LEU A 1 401 ? 21.009 7.556 -32.525 1.00 85.62 401 LEU A N 1
ATOM 3116 C CA . LEU A 1 401 ? 20.628 6.348 -31.786 1.00 85.62 401 LEU A CA 1
ATOM 3117 C C . LEU A 1 401 ? 19.410 5.645 -32.389 1.00 85.62 401 LEU A C 1
ATOM 3119 O O . LEU A 1 401 ? 19.357 4.418 -32.414 1.00 85.62 401 LEU A O 1
ATOM 3123 N N . LEU A 1 402 ? 18.440 6.391 -32.924 1.00 86.12 402 LEU A N 1
ATOM 3124 C CA . LEU A 1 402 ? 17.287 5.805 -33.602 1.00 86.12 402 LEU A CA 1
ATOM 3125 C C . LEU A 1 402 ? 17.730 5.011 -34.832 1.00 86.12 402 LEU A C 1
ATOM 3127 O O . LEU A 1 402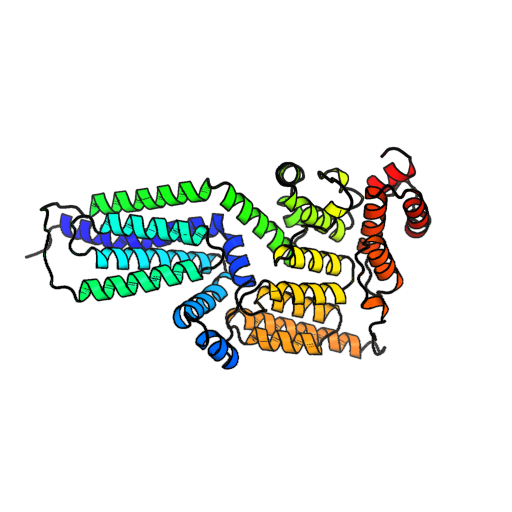 ? 17.158 3.960 -35.101 1.00 86.12 402 LEU A O 1
ATOM 3131 N N . LYS A 1 403 ? 18.744 5.469 -35.573 1.00 84.62 403 LYS A N 1
ATOM 3132 C CA . LYS A 1 403 ? 19.275 4.739 -36.734 1.00 84.62 403 LYS A CA 1
ATOM 3133 C C . LYS A 1 403 ? 19.945 3.425 -36.328 1.00 84.62 403 LYS A C 1
ATOM 3135 O O . LYS A 1 403 ? 19.750 2.414 -36.996 1.00 84.62 403 LYS A O 1
ATOM 3140 N N . GLU A 1 404 ? 20.692 3.435 -35.229 1.00 82.25 404 GLU A N 1
ATOM 3141 C CA . GLU A 1 404 ? 21.297 2.230 -34.655 1.00 82.25 404 GLU A CA 1
ATOM 3142 C C . GLU A 1 404 ? 20.228 1.243 -34.162 1.00 82.25 404 GLU A C 1
ATOM 3144 O O . GLU A 1 404 ? 20.284 0.056 -34.473 1.00 82.25 404 GLU A O 1
ATOM 3149 N N . TYR A 1 405 ? 19.209 1.748 -33.464 1.00 75.56 405 TYR A N 1
ATOM 3150 C CA . TYR A 1 405 ? 18.131 0.947 -32.886 1.00 75.56 405 TYR A CA 1
ATOM 3151 C C . TYR A 1 405 ? 17.151 0.393 -33.928 1.00 75.56 405 TYR A C 1
ATOM 3153 O O . TYR A 1 405 ? 16.771 -0.774 -33.883 1.00 75.56 405 TYR A O 1
ATOM 3161 N N . SER A 1 406 ? 16.715 1.230 -34.872 1.00 73.56 406 SER A N 1
ATOM 3162 C CA . SER A 1 406 ? 15.736 0.841 -35.889 1.00 73.56 406 SER A CA 1
ATOM 3163 C C . SER A 1 406 ? 16.334 -0.080 -36.948 1.00 73.56 406 SER A C 1
ATOM 3165 O O . SER A 1 406 ? 15.589 -0.837 -37.567 1.00 73.56 406 SER A O 1
ATOM 3167 N N . GLY A 1 407 ? 17.654 -0.058 -37.162 1.00 75.00 407 GLY A N 1
ATOM 3168 C CA . GLY A 1 407 ? 18.306 -0.837 -38.211 1.00 75.00 407 GLY A CA 1
ATOM 3169 C C . GLY A 1 407 ? 17.634 -0.611 -39.572 1.00 75.00 407 GLY A C 1
ATOM 3170 O O . GLY A 1 407 ? 17.679 0.485 -40.122 1.00 75.00 407 GLY A O 1
ATOM 3171 N N . ASN A 1 408 ? 16.970 -1.652 -40.094 1.00 65.56 408 ASN A N 1
ATOM 3172 C CA . ASN A 1 408 ? 16.211 -1.618 -41.356 1.00 65.56 408 ASN A CA 1
ATOM 3173 C C . ASN A 1 408 ? 14.683 -1.500 -41.169 1.00 65.56 408 ASN A C 1
ATOM 3175 O O . ASN A 1 408 ? 13.925 -1.715 -42.120 1.00 65.56 408 ASN A O 1
ATOM 3179 N N . ILE A 1 409 ? 14.193 -1.224 -39.957 1.00 73.12 409 ILE A N 1
ATOM 3180 C CA . ILE A 1 409 ? 12.759 -1.088 -39.693 1.00 73.12 409 ILE A CA 1
ATOM 3181 C C . ILE A 1 409 ? 12.245 0.148 -40.447 1.00 73.12 409 ILE A C 1
ATOM 3183 O O . ILE A 1 409 ? 12.726 1.258 -40.217 1.00 73.12 409 ILE A O 1
ATOM 3187 N N . PRO A 1 410 ? 11.253 -0.005 -41.342 1.00 73.25 410 PRO A N 1
ATOM 3188 C CA . PRO A 1 410 ? 10.715 1.128 -42.077 1.00 73.25 410 PRO A CA 1
ATOM 3189 C C . PRO A 1 410 ? 10.031 2.111 -41.123 1.00 73.25 410 PRO A C 1
ATOM 3191 O O . PRO A 1 410 ? 9.332 1.702 -40.196 1.00 73.25 410 PRO A O 1
ATOM 3194 N N . VAL A 1 411 ? 10.158 3.410 -41.408 1.00 72.19 411 VAL A N 1
ATOM 3195 C CA . VAL A 1 411 ? 9.633 4.520 -40.584 1.00 72.19 411 VAL A CA 1
ATOM 3196 C C . VAL A 1 411 ? 8.146 4.349 -40.225 1.00 72.19 411 VAL A C 1
ATOM 3198 O O . VAL A 1 411 ? 7.728 4.647 -39.108 1.00 72.19 411 VAL A O 1
ATOM 3201 N N . ASN A 1 412 ? 7.346 3.765 -41.121 1.00 72.12 412 ASN A N 1
ATOM 3202 C CA . ASN A 1 412 ? 5.918 3.498 -40.894 1.00 72.12 412 ASN A CA 1
ATOM 3203 C C . ASN A 1 412 ? 5.627 2.429 -39.827 1.00 72.12 412 ASN A C 1
ATOM 3205 O O . ASN A 1 412 ? 4.487 2.312 -39.389 1.00 72.12 412 ASN A O 1
ATOM 3209 N N . ARG A 1 413 ? 6.629 1.643 -39.424 1.00 78.56 413 ARG A N 1
ATOM 3210 C CA . ARG A 1 413 ? 6.541 0.655 -38.339 1.00 78.56 413 ARG A CA 1
ATOM 3211 C C . ARG A 1 413 ? 7.168 1.150 -37.037 1.00 78.56 413 ARG A C 1
ATOM 3213 O O . ARG A 1 413 ? 7.072 0.447 -36.038 1.00 78.56 413 ARG A O 1
ATOM 3220 N N . LEU A 1 414 ? 7.779 2.337 -37.034 1.00 84.12 414 LEU A N 1
ATOM 3221 C CA . LEU A 1 414 ? 8.260 2.950 -35.801 1.00 84.12 414 LEU A CA 1
ATOM 3222 C C . LEU A 1 414 ? 7.080 3.373 -34.917 1.00 84.12 414 LEU A C 1
ATOM 3224 O O . LEU A 1 414 ? 6.032 3.755 -35.460 1.00 84.12 414 LEU A O 1
ATOM 3228 N N . PRO A 1 415 ? 7.263 3.361 -33.586 1.00 87.62 415 PRO A N 1
ATOM 3229 C CA . PRO A 1 415 ? 6.309 3.932 -32.647 1.00 87.62 415 PRO A CA 1
ATOM 3230 C C . PRO A 1 415 ? 5.924 5.367 -33.012 1.00 87.62 415 PRO A C 1
ATOM 3232 O O . PRO A 1 415 ? 6.733 6.116 -33.570 1.00 87.62 415 PRO A O 1
ATOM 3235 N N . LYS A 1 416 ? 4.692 5.759 -32.686 1.00 89.75 416 LYS A N 1
ATOM 3236 C CA . LYS A 1 416 ? 4.088 7.048 -33.055 1.00 89.75 416 LYS A CA 1
ATOM 3237 C C . LYS A 1 416 ? 4.989 8.249 -32.751 1.00 89.75 416 LYS A C 1
ATOM 3239 O O . LYS A 1 416 ? 5.196 9.068 -33.646 1.00 89.75 416 LYS A O 1
ATOM 3244 N N . ALA A 1 417 ? 5.559 8.333 -31.544 1.00 88.50 417 ALA A N 1
ATOM 3245 C CA . ALA A 1 417 ? 6.486 9.404 -31.169 1.00 88.50 417 ALA A CA 1
ATOM 3246 C C . ALA A 1 417 ? 7.715 9.441 -32.083 1.00 88.50 417 ALA A C 1
ATOM 3248 O O . ALA A 1 417 ? 8.055 10.483 -32.635 1.00 88.50 417 ALA A O 1
ATOM 3249 N N . PHE A 1 418 ? 8.363 8.295 -32.292 1.00 89.88 418 PHE A N 1
ATOM 3250 C CA . PHE A 1 418 ? 9.591 8.224 -33.084 1.00 89.88 418 PHE A CA 1
ATOM 3251 C C . PHE A 1 418 ? 9.341 8.510 -34.562 1.00 89.88 418 PHE A C 1
ATOM 3253 O O . PHE A 1 418 ? 10.158 9.155 -35.213 1.00 89.88 418 PHE A O 1
ATOM 3260 N N . ARG A 1 419 ? 8.188 8.087 -35.088 1.00 86.75 419 ARG A N 1
ATOM 3261 C CA . ARG A 1 419 ? 7.763 8.410 -36.451 1.00 86.75 419 ARG A CA 1
ATOM 3262 C C . ARG A 1 419 ? 7.547 9.909 -36.626 1.00 86.75 419 ARG A C 1
ATOM 3264 O O . ARG A 1 419 ? 8.074 10.483 -37.575 1.00 86.75 419 ARG A O 1
ATOM 3271 N N . ALA A 1 420 ? 6.806 10.531 -35.709 1.00 83.88 420 ALA A N 1
ATOM 3272 C CA . ALA A 1 420 ? 6.546 11.965 -35.746 1.00 83.88 420 ALA A CA 1
ATOM 3273 C C . ALA A 1 420 ? 7.862 12.762 -35.668 1.00 83.88 420 ALA A C 1
ATOM 3275 O O . ALA A 1 420 ? 8.089 13.634 -36.507 1.00 83.88 420 ALA A O 1
ATOM 3276 N N . ALA A 1 421 ? 8.776 12.363 -34.776 1.00 84.38 421 ALA A N 1
ATOM 3277 C CA . ALA A 1 421 ? 10.120 12.929 -34.636 1.00 84.38 421 ALA A CA 1
ATOM 3278 C C . ALA A 1 421 ? 10.948 12.828 -35.924 1.00 84.38 421 ALA A C 1
ATOM 3280 O O . ALA A 1 421 ? 11.468 13.830 -36.412 1.00 84.38 421 ALA A O 1
ATOM 3281 N N . ALA A 1 422 ? 11.021 11.631 -36.512 1.00 79.50 422 ALA A N 1
ATOM 3282 C CA . ALA A 1 422 ? 11.772 11.377 -37.740 1.00 79.50 422 ALA A CA 1
ATOM 3283 C C . ALA A 1 422 ? 11.205 12.137 -38.955 1.00 79.50 422 ALA A C 1
ATOM 3285 O O . ALA A 1 422 ? 11.937 12.439 -39.893 1.00 79.50 422 ALA A O 1
ATOM 3286 N N . SER A 1 423 ? 9.906 12.452 -38.939 1.00 77.62 423 SER A N 1
ATOM 3287 C CA . SER A 1 423 ? 9.228 13.235 -39.981 1.00 77.62 423 SER A CA 1
ATOM 3288 C C . SER A 1 423 ? 9.202 14.752 -39.733 1.00 77.62 423 SER A C 1
ATOM 3290 O O . SER A 1 423 ? 8.701 15.482 -40.585 1.00 77.62 423 SER A O 1
ATOM 3292 N N . GLY A 1 424 ? 9.716 15.231 -38.592 1.00 73.25 424 GLY A N 1
ATOM 3293 C CA . GLY A 1 424 ? 9.702 16.653 -38.218 1.00 73.25 424 GLY A CA 1
ATOM 3294 C C . GLY A 1 424 ? 8.319 17.204 -37.840 1.00 73.25 424 GLY A C 1
ATOM 3295 O O . GLY A 1 424 ? 8.052 18.377 -38.075 1.00 73.25 424 GLY A O 1
ATOM 3296 N N . GLN A 1 425 ? 7.426 16.363 -37.309 1.00 61.56 425 GLN A N 1
ATOM 3297 C CA . GLN A 1 425 ? 6.019 16.692 -37.018 1.00 61.56 425 GLN A CA 1
ATOM 3298 C C . GLN A 1 425 ? 5.694 16.845 -35.517 1.00 61.56 425 GLN A C 1
ATOM 3300 O O . GLN A 1 425 ? 4.514 16.883 -35.166 1.00 61.56 425 GLN A O 1
ATOM 3305 N N . LEU A 1 426 ? 6.706 16.868 -34.642 1.00 60.59 426 LEU A N 1
ATOM 3306 C CA . LEU A 1 426 ? 6.545 16.966 -33.183 1.00 60.59 426 LEU A CA 1
ATOM 3307 C C . LEU A 1 426 ? 6.593 18.395 -32.657 1.00 60.59 426 LEU A C 1
ATOM 3309 O O . LEU A 1 426 ? 7.419 19.178 -33.176 1.00 60.59 426 LEU A O 1
#

Sequence (426 aa):
MGKTRKEIVASAVRAAVPPAIVAIVWYVTLHILRYTLLMQEQKGLFLMTTDYFREVFSGSWPVTTLISDFLVQFYSKPSLGALLTGLIVAKVYLMVCTIFRFTSFRQIVGGIGAALTWIAIAHANTPHTGVVILMYSFLAAMISLCLPYRKFSVKGNSGIWQAAIVLTLFIGSAALLINDKELNRKEKWYAVEYTARVHDWDLVLAIATPELCRKDQSFVPYALLALNAKGMLAEKMFDYPITGPESLGDIGEMNWSGYSLRSQIHEVIGCPNEAIHLTCQMGMALPHGTGLGLLRQLIRLEIESGQYSLARKHAAILSRNPMNRKYSESALKMVEKAEKTVDSSHTDSYTPSYSDLMISNNAIYNLSGIISHCPSATDAARERLLCHLLLSGDMTSFNALLKEYSGNIPVNRLPKAFRAAASGQL

Foldseek 3Di:
DDDDPLRVVLVVLLVVLLVLLLVLQLVLCLVQVLLLLCQQQQQADDFLDPVVLVVLVVDDCSVLNNVQSLLSPQSNPVSSNSNVLSNLLSLQLVLQLLLVVQDPLSNLSSLVRSLVLSLVCLPDSGCSSSSVSNVVSNVSSVVSVVDDDDHPDDPDSDRNVSSVNSSVSSVVSSVCCVPDPVSNVVSLVSQLLVCLLVVVLVSNCVSLDQVVCVVPVLSQLSPLLSCLLVVCNLQCSVSHPDDFLCSNQPPVDLELSSLSSNLSSCVSQQLLVSNLVSLQSNLVRHPNSGHLNSLLSNLVSCLVVVVLVVNLVSLVRNCSNVSCVVVSVVSNVSSVVSVVVDVVPDDDDPPPDPLSVDDDPDLLVNLVSCVVRRPRGDVSSLVSNLVNCVRVVVLVVNVVSCCVVCVPPDLVPDHPNSSCSVVVND